Protein AF-A0A970GUX1-F1 (afdb_monomer)

Secondary structure (DSSP, 8-state):
------TTHHHHHHHHHHHHTTS-PPPP----PPPP-------PPP-----PPPPPPPPPPPPHHHHHHHHHHHHHHHHHHHHHHHHHHHHHHHHHHHHHHHHHHHHHTT-HHHHHHHHHHHHT-TTS-HHHHHHHHHHHHHHHT---TTHHHHHT--HHHHHHHHHHHHHHHHHTS--HHHHHHHHHHHHTTS------EEEE-B-SS---SHHHHHHHGGGS--EE--EE--S-SHHHHH-TTT---SS----TT----S--EEEEEEE-SSEEEEEEEEE-TTHHHHHTTSS---EEEEEEESSTT---EEEEEETTEEEEEEESS--BTTB----TT-TTTTEEEEEEE-SSEEEEEEEEESGGGGGGPPPTT-EEEEEEEEEETTEEEESS--SSTT-GGG-EEEEE---HHHHHHHHHHHHHHHHHHHHTS--STTSS--TTHHHH-TTTS-HHHIIIIIHHHHHHHHHHHTT--TT--HHHHHHIIIIIHHHHHTHHHHHHHHHHHHHHHHHHHHT-

Mean predicted aligned error: 13.77 Å

pLDDT: mean 82.11, std 20.16, range [23.56, 98.44]

Solvent-accessible surface area (backbone atoms only — not comparable to full-atom values): 29888 Å² total; per-residue (Å²): 136,87,87,80,82,70,81,67,63,54,57,58,51,48,55,54,52,66,65,61,74,78,77,71,84,89,80,87,82,85,91,82,85,86,86,88,82,85,89,81,84,91,80,87,86,82,86,88,78,96,72,83,86,72,80,82,74,80,79,76,83,76,50,73,68,54,51,52,55,49,52,52,51,51,54,52,52,52,52,51,50,55,52,49,53,51,51,50,54,51,52,55,52,49,53,52,52,50,57,53,49,51,32,51,51,32,32,44,74,67,40,23,66,62,16,14,55,51,17,48,55,53,33,67,38,83,90,48,56,71,62,57,20,49,38,23,46,47,48,17,22,60,47,64,73,44,80,64,78,63,55,64,77,73,61,73,62,56,74,71,49,49,36,51,37,34,48,48,51,17,46,42,23,51,76,46,53,70,34,56,70,60,14,53,54,26,47,58,58,34,56,70,69,54,74,87,65,76,79,37,66,45,66,33,53,76,37,93,66,73,62,89,44,69,74,53,38,63,75,50,46,90,78,48,69,81,46,50,26,72,35,68,47,70,35,79,63,71,57,61,81,63,40,85,90,67,51,88,68,85,53,77,60,65,46,91,82,50,68,90,66,90,59,47,42,30,42,37,45,33,28,37,75,56,28,42,38,40,39,40,38,32,59,29,80,55,24,56,40,26,73,73,64,80,37,88,58,62,15,37,45,33,39,44,20,76,21,84,96,45,71,36,36,39,34,36,30,41,81,90,29,77,73,46,79,47,64,75,60,71,71,52,94,89,40,52,67,78,35,71,93,38,49,85,43,25,19,35,72,48,66,50,72,48,66,51,24,34,37,42,38,40,39,40,22,44,61,52,38,64,96,50,66,67,45,58,81,31,52,26,32,32,33,40,34,38,29,28,48,68,39,50,16,10,43,21,48,32,63,39,86,93,40,73,93,33,40,13,32,41,34,30,68,47,48,73,67,59,49,50,52,34,50,44,53,47,45,54,56,51,49,54,52,56,69,64,51,69,87,59,91,90,55,90,90,30,92,67,56,49,25,55,32,85,88,85,36,41,43,66,57,25,63,72,53,45,50,59,49,51,55,54,54,50,57,52,55,73,64,69,54,98,81,56,50,71,68,55,44,51,48,44,55,70,68,42,44,60,48,66,78,30,40,69,62,52,51,53,49,51,51,52,48,53,53,50,52,47,31,69,74,66,77,98

Nearest PDB structures (foldseek):
  7nwo-assembly1_AAA  TM=6.317E-01  e=3.544E-07  Caldicellulosiruptor acetigenus I77R1B
  7nwq-assembly1_AAA  TM=5.910E-01  e=3.196E-07  Caldicellulosiruptor acetigenus I77R1B
  2ivf-assembly1_C  TM=5.708E-01  e=1.540E-05  Aromatoleum aromaticum EbN1

Sequence (524 aa):
MKKSYPTYSLLLAAVLAAVTLRAAPPAATEAAAAPKAAAAPKAEVVPEAETAPKPAAEPKPMTEAQKRAEARRRAEQERLRLAAERRKAQAESRERDIQFIQVIALGGVGRKADAARLAAEYAANEKLEPVDQTRFKFYEAILSGKPTDGILPAAGLARKEEASVIRSAARQCLSVWNMTELAEKYAAEHARYYAGKPERRIEVPYFDKPVDNITAWRAVYPQLDRQYCDIRYKGSMDFLETDVATGDRGNVQIDKDARVVSNRLEVTTLCDIHGVHVFLRAENRNARAVRHGFARGISTEIYFAPGENQPYTCFGSSRSGITFIFPTTYNNKNAQRLDKNRPATSFRSEVEFTDDDYVLHLFFGWDPFYNKLPVNGTDWRFECIAWTPYGGFSWGGSQGIHSASAWGNLHFTLTPRQLSEIRKEIIFRTYRGYKNVPRDPGVSENLFQCWRDPEIGDPAFHAACLEPLEKELDAYAALVKFDMDEATVARVYSEALPRWKGLAHEVDALRRQYLTERISATGQ

Radius of gyration: 34.32 Å; Cα contacts (8 Å, |Δi|>4): 713; chains: 1; bounding box: 78×95×98 Å

Foldseek 3Di:
DDDDDDPPPVLVVVLVVVVPPPPDDDDDDDDDDDDDDDDDDDDDDDDDDDDDDDPDDDDDDDDPVRVVVVVVVVVVVVVVVVVVVVVVVVVVVVVLVVLVSVLLQCLLVVVLVVSLVSLCVQLPDPVDDLLSSLLSVLSNCVSVVHDNPPSVVVSPDDLVSSLVSLQVSLCSCVPRNVNPVSNVVSVVVSVVSDDPAPQQEAEAAEDADDQQDPVSCVVCVVVWDKFWLAFAAQADPVVCCVVPPCHNPVLADAAPPDDDDPFTWIWTWYAYLWFIKIKTKTFDLCLVCCLVVVDADKKKWKWWALAPPGWIWIFTAGQVATPDIHTPDDDDLQFDGADCVCPRAAWDWDWDTDNGMIMIMITGTCQRVLVRDDEQFGWIWIKMWIRDNNGTGIRQNDNYDPPRVSTHTHGYGDDLVRVLSSLLVSLVVLLVVLVPQDPDPVDPDGPQVLQCDPPRHPVVLSVVPVVVVVVVLVVLSVLNDPPHDSVNSVCCSVPRRSCSVNVNVVSVVSVVVVVVVVCVVVVD

Structure (mmCIF, N/CA/C/O backbone):
data_AF-A0A970GUX1-F1
#
_entry.id   AF-A0A970GUX1-F1
#
loop_
_atom_site.group_PDB
_atom_site.id
_atom_site.type_symbol
_atom_site.label_atom_id
_atom_site.label_alt_id
_atom_site.label_comp_id
_atom_site.label_asym_id
_atom_site.label_entity_id
_atom_site.label_seq_id
_atom_site.pdbx_PDB_ins_code
_atom_site.Cartn_x
_atom_site.Cartn_y
_atom_site.Cartn_z
_atom_site.occupancy
_atom_site.B_iso_or_equiv
_atom_site.auth_seq_id
_atom_site.auth_comp_id
_atom_site.auth_asym_id
_atom_site.auth_atom_id
_atom_site.pdbx_PDB_model_num
ATOM 1 N N . MET A 1 1 ? -28.860 23.372 7.687 1.00 26.22 1 MET A N 1
ATOM 2 C CA . MET A 1 1 ? -27.682 24.270 7.647 1.00 26.22 1 MET A CA 1
ATOM 3 C C . MET A 1 1 ? -26.462 23.483 8.102 1.00 26.22 1 MET A C 1
ATOM 5 O O . MET A 1 1 ? -26.405 23.082 9.257 1.00 26.22 1 MET A O 1
ATOM 9 N N . LYS A 1 2 ? -25.557 23.167 7.168 1.00 23.94 2 LYS A N 1
ATOM 10 C CA . LYS A 1 2 ? -24.359 22.344 7.394 1.00 23.94 2 LYS A CA 1
ATOM 11 C C . LYS A 1 2 ? -23.281 23.192 8.085 1.00 23.94 2 LYS A C 1
ATOM 13 O O . LYS A 1 2 ? -22.955 24.267 7.591 1.00 23.94 2 LYS A O 1
ATOM 18 N N . LYS A 1 3 ? -22.747 22.734 9.222 1.00 25.45 3 LYS A N 1
ATOM 19 C CA . LYS A 1 3 ? -21.566 23.338 9.859 1.00 25.45 3 LYS A CA 1
ATOM 20 C C . LYS A 1 3 ? -20.317 22.797 9.164 1.00 25.45 3 LYS A C 1
ATOM 22 O O . LYS A 1 3 ? -19.986 21.630 9.323 1.00 25.45 3 LYS A O 1
ATOM 27 N N . SER A 1 4 ? -19.669 23.649 8.377 1.00 23.56 4 SER A N 1
ATOM 28 C CA . SER A 1 4 ? -18.319 23.433 7.855 1.00 23.56 4 SER A CA 1
ATOM 29 C C . SER A 1 4 ? -17.314 23.871 8.923 1.00 23.56 4 SER A C 1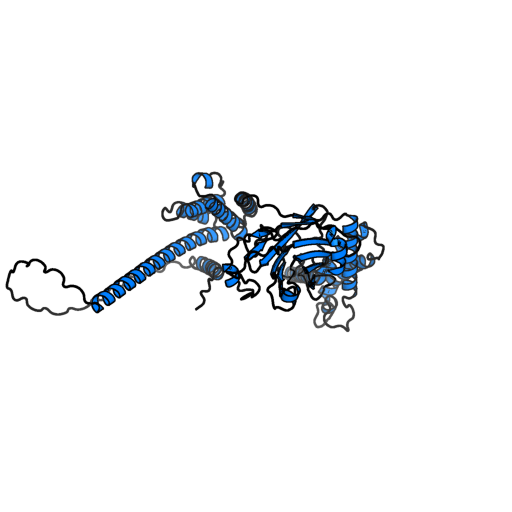
ATOM 31 O O . SER A 1 4 ? -17.429 24.981 9.444 1.00 23.56 4 SER A O 1
ATOM 33 N N . TYR A 1 5 ? -16.365 23.006 9.281 1.00 24.58 5 TYR A N 1
ATOM 34 C CA . TYR A 1 5 ? -15.222 23.353 10.128 1.00 24.58 5 TYR A CA 1
ATOM 35 C C . TYR A 1 5 ? -14.016 23.661 9.224 1.00 24.58 5 TYR A C 1
ATOM 37 O O . TYR A 1 5 ? -13.542 22.752 8.543 1.00 24.58 5 TYR A O 1
ATOM 45 N N . PRO A 1 6 ? -13.487 24.900 9.200 1.00 30.86 6 PRO A N 1
ATOM 46 C CA . PRO A 1 6 ? -12.319 25.242 8.398 1.00 30.86 6 PRO A CA 1
ATOM 47 C C . PRO A 1 6 ? -11.053 25.148 9.259 1.00 30.86 6 PRO A C 1
ATOM 49 O O . PRO A 1 6 ? -10.608 26.141 9.827 1.00 30.86 6 PRO A O 1
ATOM 52 N N . THR A 1 7 ? -10.447 23.968 9.387 1.00 41.06 7 THR A N 1
ATOM 53 C CA . THR A 1 7 ? -9.205 23.810 10.176 1.00 41.06 7 THR A CA 1
ATOM 54 C C . THR A 1 7 ? -7.923 24.138 9.405 1.00 41.06 7 THR A C 1
ATOM 56 O O . THR A 1 7 ? -6.889 24.328 10.034 1.00 41.06 7 THR A O 1
ATOM 59 N N . TYR A 1 8 ? -7.967 24.298 8.077 1.00 37.66 8 TYR A N 1
ATOM 60 C CA . TYR A 1 8 ? -6.770 24.613 7.276 1.00 37.66 8 TYR A CA 1
ATOM 61 C C . TYR A 1 8 ? -6.664 26.081 6.827 1.00 37.66 8 TYR A C 1
ATOM 63 O O . TYR A 1 8 ? -5.561 26.618 6.759 1.00 37.66 8 TYR A O 1
ATOM 71 N N . SER A 1 9 ? -7.780 26.783 6.601 1.00 39.12 9 SER A N 1
ATOM 72 C CA . SER A 1 9 ? -7.747 28.182 6.133 1.00 39.12 9 SER A CA 1
ATOM 73 C C . SER A 1 9 ? -7.400 29.197 7.233 1.00 39.12 9 SER A C 1
ATOM 75 O O . SER A 1 9 ? -6.848 30.253 6.935 1.00 39.12 9 SER A O 1
ATOM 77 N N . LEU A 1 10 ? -7.671 28.880 8.506 1.00 39.53 10 LEU A N 1
ATOM 78 C CA . LEU A 1 10 ? -7.368 29.765 9.642 1.00 39.53 10 LEU A CA 1
ATOM 79 C C . LEU A 1 10 ? -5.867 29.837 9.964 1.00 39.53 10 LEU A C 1
ATOM 81 O O . LEU A 1 10 ? -5.391 30.893 10.365 1.00 39.53 10 LEU A O 1
ATOM 85 N N . LEU A 1 11 ? -5.114 28.754 9.740 1.00 41.56 11 LEU A N 1
ATOM 86 C CA . LEU A 1 11 ? -3.661 28.719 9.948 1.00 41.56 11 LEU A CA 1
ATOM 87 C C . LEU A 1 11 ? -2.922 29.586 8.920 1.00 41.56 11 LEU A C 1
ATOM 89 O O . LEU A 1 11 ? -2.048 30.360 9.296 1.00 41.56 11 LEU A O 1
ATOM 93 N N . LEU A 1 12 ? -3.327 29.535 7.647 1.00 40.16 12 LEU A N 1
ATOM 94 C CA . LEU A 1 12 ? -2.735 30.371 6.599 1.00 40.16 12 LEU A CA 1
ATOM 95 C C . LEU A 1 12 ? -3.086 31.860 6.789 1.00 40.16 12 LEU A C 1
ATOM 97 O O . LEU A 1 12 ? -2.224 32.725 6.650 1.00 40.16 12 LEU A O 1
ATOM 101 N N . ALA A 1 13 ? -4.329 32.160 7.186 1.00 40.22 13 ALA A N 1
ATOM 102 C CA . ALA A 1 13 ? -4.768 33.526 7.479 1.00 40.22 13 ALA A CA 1
ATOM 103 C C . ALA A 1 13 ? -4.088 34.118 8.730 1.00 40.22 13 ALA A C 1
ATOM 105 O O . ALA A 1 13 ? -3.754 35.302 8.747 1.00 40.22 13 ALA A O 1
ATOM 106 N N . ALA A 1 14 ? -3.833 33.304 9.761 1.00 45.78 14 ALA A N 1
ATOM 107 C CA . ALA A 1 14 ? -3.130 33.735 10.970 1.00 45.78 14 ALA A CA 1
ATOM 108 C C . ALA A 1 14 ? -1.636 34.006 10.719 1.00 45.78 14 ALA A C 1
ATOM 110 O O . ALA A 1 14 ? -1.094 34.967 11.267 1.00 45.78 14 ALA A O 1
ATOM 111 N N . VAL A 1 15 ? -0.985 33.215 9.855 1.00 47.06 15 VAL A N 1
ATOM 112 C CA . VAL A 1 15 ? 0.407 33.453 9.431 1.00 47.06 15 VAL A CA 1
ATOM 113 C C . VAL A 1 15 ? 0.527 34.781 8.675 1.00 47.06 15 VAL A C 1
ATOM 115 O O . VAL A 1 15 ? 1.436 35.556 8.956 1.00 47.06 15 VAL A O 1
ATOM 118 N N . LEU A 1 16 ? -0.428 35.104 7.796 1.00 41.38 16 LEU A N 1
ATOM 119 C CA . LEU A 1 16 ? -0.474 36.397 7.098 1.00 41.38 16 LEU A CA 1
ATOM 120 C C . LEU A 1 16 ? -0.736 37.581 8.046 1.00 41.38 16 LEU A C 1
ATOM 122 O O . LEU A 1 16 ? -0.053 38.600 7.948 1.00 41.38 16 LEU A O 1
ATOM 126 N N . ALA A 1 17 ? -1.654 37.440 9.007 1.00 40.25 17 ALA A N 1
ATOM 127 C CA . ALA A 1 17 ? -1.971 38.507 9.962 1.00 40.25 17 ALA A CA 1
ATOM 128 C C . ALA A 1 17 ? -0.803 38.830 10.917 1.00 40.25 17 ALA A C 1
ATOM 130 O O . ALA A 1 17 ? -0.569 39.996 11.248 1.00 40.25 17 ALA A O 1
ATOM 131 N N . ALA A 1 18 ? -0.035 37.815 11.330 1.00 39.56 18 ALA A N 1
ATOM 132 C CA . ALA A 1 18 ? 1.130 37.990 12.199 1.00 39.56 18 ALA A CA 1
ATOM 133 C C . ALA A 1 18 ? 2.300 38.715 11.504 1.00 39.56 18 ALA A C 1
ATOM 135 O O . ALA A 1 18 ? 3.081 39.391 12.175 1.00 39.56 18 ALA A O 1
ATOM 136 N N . VAL A 1 19 ? 2.407 38.613 10.174 1.00 44.03 19 VAL A N 1
ATOM 137 C CA . VAL A 1 19 ? 3.437 39.303 9.378 1.00 44.03 19 VAL A CA 1
ATOM 138 C C . VAL A 1 19 ? 3.099 40.789 9.185 1.00 44.03 19 VAL A C 1
ATOM 140 O O . VAL A 1 19 ? 4.000 41.625 9.193 1.00 44.03 19 VAL A O 1
ATOM 143 N N . THR A 1 20 ? 1.817 41.158 9.097 1.00 40.31 20 THR A N 1
ATOM 144 C CA . THR A 1 20 ? 1.398 42.551 8.841 1.00 40.31 20 THR A CA 1
ATOM 145 C C . THR A 1 20 ? 1.379 43.461 10.077 1.00 40.31 20 THR A C 1
ATOM 147 O O . THR A 1 20 ? 1.535 44.672 9.948 1.00 40.31 20 THR A O 1
ATOM 150 N N . LEU A 1 21 ? 1.231 42.914 11.288 1.00 37.81 21 LEU A N 1
ATOM 151 C CA . LEU A 1 21 ? 1.013 43.703 12.516 1.00 37.81 21 LEU A CA 1
ATOM 152 C C . LEU A 1 21 ? 2.280 44.315 13.147 1.00 37.81 21 LEU A C 1
ATOM 154 O O . LEU A 1 21 ? 2.183 44.973 14.179 1.00 37.81 21 LEU A O 1
ATOM 158 N N . ARG A 1 22 ? 3.465 44.142 12.542 1.00 39.28 22 ARG A N 1
ATOM 159 C CA . ARG A 1 22 ? 4.734 44.695 13.065 1.00 39.28 22 ARG A CA 1
ATOM 160 C C . ARG A 1 22 ? 5.339 45.831 12.230 1.00 39.28 22 ARG A C 1
ATOM 162 O O . ARG A 1 22 ? 6.417 46.300 12.575 1.00 39.28 22 ARG A O 1
ATOM 169 N N . ALA A 1 23 ? 4.664 46.275 11.165 1.00 34.34 23 ALA A N 1
ATOM 170 C CA . ALA A 1 23 ? 5.209 47.245 10.207 1.00 34.34 23 ALA A CA 1
ATOM 171 C C . ALA A 1 23 ? 4.679 48.691 10.342 1.00 34.34 23 ALA A C 1
ATOM 173 O O . ALA A 1 23 ? 5.064 49.536 9.540 1.00 34.34 23 ALA A O 1
ATOM 174 N N . ALA A 1 24 ? 3.835 49.013 11.330 1.00 31.62 24 ALA A N 1
ATOM 175 C CA . ALA A 1 24 ? 3.309 50.372 11.504 1.00 31.62 24 ALA A CA 1
ATOM 176 C C . ALA A 1 24 ? 3.757 51.000 12.843 1.00 31.62 24 ALA A C 1
ATOM 178 O O . ALA A 1 24 ? 3.511 50.400 13.893 1.00 31.62 24 ALA A O 1
ATOM 179 N N . PRO A 1 25 ? 4.396 52.188 12.843 1.00 29.47 25 PRO A N 1
ATOM 180 C CA . PRO A 1 25 ? 4.657 52.947 14.065 1.00 29.47 25 PRO A CA 1
ATOM 181 C C . PRO A 1 25 ? 3.364 53.599 14.601 1.00 29.47 25 PRO A C 1
ATOM 183 O O . PRO A 1 25 ? 2.442 53.861 13.824 1.00 29.47 25 PRO A O 1
ATOM 186 N N . PRO A 1 26 ? 3.264 53.869 15.917 1.00 32.12 26 PRO A N 1
ATOM 187 C CA . PRO A 1 26 ? 2.035 54.374 16.520 1.00 32.12 26 PRO A CA 1
ATOM 188 C C . PRO A 1 26 ? 1.828 55.859 16.198 1.00 32.12 26 PRO A C 1
ATOM 190 O O . PRO A 1 26 ? 2.683 56.693 16.493 1.00 32.12 26 PRO A O 1
ATOM 193 N N . ALA A 1 27 ? 0.669 56.192 15.629 1.00 29.67 27 ALA A N 1
ATOM 194 C CA . ALA A 1 27 ? 0.184 57.564 15.534 1.00 29.67 27 ALA A CA 1
ATOM 195 C C . ALA A 1 27 ? -0.625 57.922 16.792 1.00 29.67 27 ALA A C 1
ATOM 197 O O . ALA A 1 27 ? -1.486 57.159 17.231 1.00 29.67 27 ALA A O 1
ATOM 198 N N . ALA A 1 28 ? -0.328 59.087 17.365 1.00 32.75 28 ALA A N 1
ATOM 199 C CA . ALA A 1 28 ? -1.079 59.714 18.446 1.00 32.75 28 ALA A CA 1
ATOM 200 C C . ALA A 1 28 ? -2.382 60.345 17.926 1.00 32.75 28 ALA A C 1
ATOM 202 O O . ALA A 1 28 ? -2.390 60.868 16.814 1.00 32.75 28 ALA A O 1
ATOM 203 N N . THR A 1 29 ? -3.455 60.320 18.726 1.00 29.34 29 THR A N 1
ATOM 204 C CA . THR A 1 29 ? -4.580 61.296 18.767 1.00 29.34 29 THR A CA 1
ATOM 205 C C . THR A 1 29 ? -5.576 60.829 19.842 1.00 29.34 29 THR A C 1
ATOM 207 O O . THR A 1 29 ? -5.993 59.677 19.858 1.00 29.34 29 THR A O 1
ATOM 210 N N . GLU A 1 30 ? -5.663 61.550 20.959 1.00 27.09 30 GLU A N 1
ATOM 211 C CA . GLU A 1 30 ? -6.641 62.608 21.285 1.00 27.09 30 GLU A CA 1
ATOM 212 C C . GLU A 1 30 ? -8.029 62.098 21.710 1.00 27.09 30 GLU A C 1
ATOM 214 O O . GLU A 1 30 ? -8.752 61.427 20.981 1.00 27.09 30 GLU A O 1
ATOM 219 N N . ALA A 1 31 ? -8.375 62.450 22.950 1.00 31.45 31 ALA A N 1
ATOM 220 C CA . ALA A 1 31 ? -9.639 62.177 23.606 1.00 31.45 31 ALA A CA 1
ATOM 221 C C . ALA A 1 31 ? -10.729 63.149 23.129 1.00 31.45 31 ALA A C 1
ATOM 223 O O . ALA A 1 31 ? -10.499 64.356 23.068 1.00 31.45 31 ALA A O 1
ATOM 224 N N . ALA A 1 32 ? -11.941 62.642 22.890 1.00 29.44 32 ALA A N 1
ATOM 225 C CA . ALA A 1 32 ? -13.128 63.466 22.677 1.00 29.44 32 ALA A CA 1
ATOM 226 C C . ALA A 1 32 ? -14.341 62.921 23.448 1.00 29.44 32 ALA A C 1
ATOM 228 O O . ALA A 1 32 ? -14.546 61.717 23.585 1.00 29.44 32 ALA A O 1
ATOM 229 N N . ALA A 1 33 ? -15.092 63.877 23.987 1.00 29.11 33 ALA A N 1
ATOM 230 C CA . ALA A 1 33 ? -16.068 63.803 25.064 1.00 29.11 33 ALA A CA 1
ATOM 231 C C . ALA A 1 33 ? -17.360 63.006 24.791 1.00 29.11 33 ALA A C 1
ATOM 233 O O . ALA A 1 33 ? -17.845 62.895 23.668 1.00 29.11 33 ALA A O 1
ATOM 234 N N . ALA A 1 34 ? -17.967 62.549 25.892 1.00 30.12 34 ALA A N 1
ATOM 235 C CA . ALA A 1 34 ? -19.311 61.984 25.967 1.00 30.12 34 ALA A CA 1
ATOM 236 C C . ALA A 1 34 ? -20.416 63.062 25.855 1.00 30.12 34 ALA A C 1
ATOM 238 O O . ALA A 1 34 ? -20.249 64.159 26.399 1.00 30.12 34 ALA A O 1
ATOM 239 N N . PRO A 1 35 ? -21.579 62.763 25.241 1.00 33.81 35 PRO A N 1
ATOM 240 C CA . PRO A 1 35 ? -22.718 63.673 25.228 1.00 33.81 35 PRO A CA 1
ATOM 241 C C . PRO A 1 35 ? -23.664 63.466 26.427 1.00 33.81 35 PRO A C 1
ATOM 243 O O . PRO A 1 35 ? -23.984 62.347 26.826 1.00 33.81 35 PRO A O 1
ATOM 246 N N . LYS A 1 36 ? -24.127 64.598 26.976 1.00 30.36 36 LYS A N 1
ATOM 247 C CA . LYS A 1 36 ? -25.167 64.747 28.009 1.00 30.36 36 LYS A CA 1
ATOM 248 C C . LYS A 1 36 ? -26.549 64.334 27.482 1.00 30.36 36 LYS A C 1
ATOM 250 O O . LYS A 1 36 ? -26.914 64.725 26.377 1.00 30.36 36 LYS A O 1
ATOM 255 N N . ALA A 1 37 ? -27.355 63.678 28.319 1.00 33.81 37 ALA A N 1
ATOM 256 C CA . ALA A 1 37 ? -28.799 63.522 28.122 1.00 33.81 37 ALA A CA 1
ATOM 257 C C . ALA A 1 37 ? -29.580 64.340 29.168 1.00 33.81 37 ALA A C 1
ATOM 259 O O . ALA A 1 37 ? -29.182 64.431 30.330 1.00 33.81 37 ALA A O 1
ATOM 260 N N . ALA A 1 38 ? -30.653 64.978 28.701 1.00 31.97 38 ALA A N 1
ATOM 261 C CA . ALA A 1 38 ? -31.449 65.996 29.377 1.00 31.97 38 ALA A CA 1
ATOM 262 C C . ALA A 1 38 ? -32.515 65.436 30.342 1.00 31.97 38 ALA A C 1
ATOM 264 O O . ALA A 1 38 ? -32.879 64.264 30.301 1.00 31.97 38 ALA A O 1
ATOM 265 N N . ALA A 1 39 ? -32.993 66.332 31.209 1.00 31.86 39 ALA A N 1
ATOM 266 C CA . ALA A 1 39 ? -33.873 66.111 32.352 1.00 31.86 39 ALA A CA 1
ATOM 267 C C . ALA A 1 39 ? -35.347 65.807 32.007 1.00 31.86 39 ALA A C 1
ATOM 269 O O . ALA A 1 39 ? -35.872 66.282 31.002 1.00 31.86 39 ALA A O 1
ATOM 270 N N . ALA A 1 40 ? -36.028 65.109 32.924 1.00 33.53 40 ALA A N 1
ATOM 271 C CA . ALA A 1 40 ? -37.487 64.980 33.009 1.00 33.53 40 ALA A CA 1
ATOM 272 C C . ALA A 1 40 ? -37.994 65.560 34.358 1.00 33.53 40 ALA A C 1
ATOM 274 O O . ALA A 1 40 ? -37.223 65.587 35.323 1.00 33.53 40 ALA A O 1
ATOM 275 N N . PRO A 1 41 ? -39.236 66.080 34.434 1.00 37.31 41 PRO A N 1
ATOM 276 C CA . PRO A 1 41 ? -39.643 67.056 35.448 1.00 37.31 41 PRO A CA 1
ATOM 277 C C . PRO A 1 41 ? -40.128 66.453 36.777 1.00 37.31 41 PRO A C 1
ATOM 279 O O . PRO A 1 41 ? -40.550 65.302 36.858 1.00 37.31 41 PRO A O 1
ATOM 282 N N . LYS A 1 42 ? -40.072 67.297 37.817 1.00 34.25 42 LYS A N 1
ATOM 283 C CA . LYS A 1 42 ? -40.532 67.060 39.193 1.00 34.25 42 LYS A CA 1
ATOM 284 C C . LYS A 1 42 ? -42.057 66.904 39.265 1.00 34.25 42 LYS A C 1
ATOM 286 O O . LYS A 1 42 ? -42.772 67.698 38.662 1.00 34.25 42 LYS A O 1
ATOM 291 N N . ALA A 1 43 ? -42.523 65.971 40.093 1.00 35.09 43 ALA A N 1
ATOM 292 C CA . ALA A 1 43 ? -43.882 65.937 40.627 1.00 35.09 43 ALA A CA 1
ATOM 293 C C . ALA A 1 43 ? -43.818 65.877 42.164 1.00 35.09 43 ALA A C 1
ATOM 295 O O . ALA A 1 43 ? -42.961 65.196 42.731 1.00 35.09 43 ALA A O 1
ATOM 296 N N . GLU A 1 44 ? -44.681 66.673 42.791 1.00 32.75 44 GLU A N 1
ATOM 297 C CA . GLU A 1 44 ? -44.815 66.935 44.225 1.00 32.75 44 GLU A CA 1
ATOM 298 C C . GLU A 1 44 ? -45.093 65.693 45.080 1.00 32.75 44 GLU A C 1
ATOM 300 O O . GLU A 1 44 ? -45.776 64.758 44.669 1.00 32.75 44 GLU A O 1
ATOM 305 N N . VAL A 1 45 ? -44.600 65.751 46.318 1.00 34.34 45 VAL A N 1
ATOM 306 C CA . VAL A 1 45 ? -44.912 64.830 47.413 1.00 34.34 45 VAL A CA 1
ATOM 307 C C . VAL A 1 45 ? -45.927 65.519 48.327 1.00 34.34 45 VAL A C 1
ATOM 309 O O . VAL A 1 45 ? -45.638 66.580 48.876 1.00 34.34 45 VAL A O 1
ATOM 312 N N . VAL A 1 46 ? -47.092 64.896 48.505 1.00 36.19 46 VAL A N 1
ATOM 313 C CA . VAL A 1 46 ? -48.064 65.179 49.577 1.00 36.19 46 VAL A CA 1
ATOM 314 C C . VAL A 1 46 ? -47.870 64.105 50.667 1.00 36.19 46 VAL A C 1
ATOM 316 O O . VAL A 1 46 ? -47.637 62.951 50.297 1.00 36.19 46 VAL A O 1
ATOM 319 N N . PRO A 1 47 ? -47.893 64.429 51.977 1.00 47.88 47 PRO A N 1
ATOM 320 C CA . PRO A 1 47 ? -47.567 63.477 53.043 1.00 47.88 47 PRO A CA 1
ATOM 321 C C . PRO A 1 47 ? -48.805 62.747 53.605 1.00 47.88 47 PRO A C 1
ATOM 323 O O . PRO A 1 47 ? -49.927 63.086 53.250 1.00 47.88 47 PRO A O 1
ATOM 326 N N . GLU A 1 48 ? -48.540 61.817 54.540 1.00 33.50 48 GLU A N 1
ATOM 327 C CA . GLU A 1 48 ? -49.439 60.945 55.340 1.00 33.50 48 GLU A CA 1
ATOM 328 C C . GLU A 1 48 ? -49.632 59.519 54.780 1.00 33.50 48 GLU A C 1
ATOM 330 O O . GLU A 1 48 ? -49.854 59.328 53.594 1.00 33.50 48 GLU A O 1
ATOM 335 N N . ALA A 1 49 ? -49.561 58.427 55.547 1.00 32.84 49 ALA A N 1
ATOM 336 C CA . ALA A 1 49 ? -49.336 58.200 56.974 1.00 32.84 49 ALA A CA 1
ATOM 337 C C . ALA A 1 49 ? -48.787 56.769 57.180 1.00 32.84 49 ALA A C 1
ATOM 339 O O . ALA A 1 49 ? -48.953 55.891 56.331 1.00 32.84 49 ALA A O 1
ATOM 340 N N . GLU A 1 50 ? -48.148 56.540 58.329 1.00 46.00 50 GLU A N 1
ATOM 341 C CA . GLU A 1 50 ? -47.748 55.225 58.837 1.00 46.00 50 GLU A CA 1
ATOM 342 C C . GLU A 1 50 ? -48.930 54.246 58.908 1.00 46.00 50 GLU A C 1
ATOM 344 O O . GLU A 1 50 ? -49.897 54.461 59.638 1.00 46.00 50 GLU A O 1
ATOM 349 N N . THR A 1 51 ? -48.793 53.097 58.246 1.00 38.56 51 THR A N 1
ATOM 350 C CA . THR A 1 51 ? -49.514 51.876 58.623 1.00 38.56 51 THR A CA 1
ATOM 351 C C . THR A 1 51 ? -48.548 50.697 58.608 1.00 38.56 51 THR A C 1
ATOM 353 O O . THR A 1 51 ? -47.939 50.396 57.582 1.00 38.56 51 THR A O 1
ATOM 356 N N . ALA A 1 52 ? -48.408 50.046 59.763 1.00 44.50 52 ALA A N 1
ATOM 357 C CA . ALA A 1 52 ? -47.594 48.854 59.976 1.00 44.50 52 ALA A CA 1
ATOM 358 C C . ALA A 1 52 ? -47.944 47.714 58.988 1.00 44.50 52 ALA A C 1
ATOM 360 O O . ALA A 1 52 ? -49.117 47.549 58.632 1.00 44.50 52 ALA A O 1
ATOM 361 N N . PRO A 1 53 ? -46.967 46.888 58.557 1.00 46.53 53 PRO A N 1
ATOM 362 C CA . PRO A 1 53 ? -47.225 45.807 57.615 1.00 46.53 53 PRO A CA 1
ATOM 363 C C . PRO A 1 53 ? -48.073 44.707 58.270 1.00 46.53 53 PRO A C 1
ATOM 365 O O . PRO A 1 53 ? -47.675 44.079 59.250 1.00 46.53 53 PRO A O 1
ATOM 368 N N . LYS A 1 54 ? -49.258 44.463 57.698 1.00 47.59 54 LYS A N 1
ATOM 369 C CA . LYS A 1 54 ? -50.095 43.289 57.990 1.00 47.59 54 LYS A CA 1
ATOM 370 C C . LYS A 1 54 ? -49.331 41.994 57.654 1.00 47.59 54 LYS A C 1
ATOM 372 O O . LYS A 1 54 ? -48.564 41.991 56.689 1.00 47.59 54 LYS A O 1
ATOM 377 N N . PRO A 1 55 ? -49.575 40.881 58.374 1.00 47.00 55 PRO A N 1
ATOM 378 C CA . PRO A 1 55 ? -48.953 39.602 58.057 1.00 47.00 55 PRO A CA 1
ATOM 379 C C . PRO A 1 55 ? -49.346 39.178 56.639 1.00 47.00 55 PRO A C 1
ATOM 381 O O . PRO A 1 55 ? -50.513 39.290 56.254 1.00 47.00 55 PRO A O 1
ATOM 384 N N . ALA A 1 56 ? -48.361 38.732 55.856 1.00 48.38 56 ALA A N 1
ATOM 385 C CA . ALA A 1 56 ? -48.565 38.283 54.486 1.00 48.38 56 ALA A CA 1
ATOM 386 C C . ALA A 1 56 ? -49.631 37.178 54.450 1.00 48.38 56 ALA A C 1
ATOM 388 O O . ALA A 1 56 ? -49.477 36.132 55.077 1.00 48.38 56 ALA A O 1
ATOM 389 N N . ALA A 1 57 ? -50.724 37.432 53.727 1.00 53.44 57 ALA A N 1
ATOM 390 C CA . ALA A 1 57 ? -51.747 36.433 53.461 1.00 53.44 57 ALA A CA 1
ATOM 391 C C . ALA A 1 57 ? -51.135 35.262 52.677 1.00 53.44 57 ALA A C 1
ATOM 393 O O . ALA A 1 57 ? -50.361 35.479 51.741 1.00 53.44 57 ALA A O 1
ATOM 394 N N . GLU A 1 58 ? -51.497 34.034 53.054 1.00 54.47 58 GLU A N 1
ATOM 395 C CA . GLU A 1 58 ? -51.060 32.819 52.367 1.00 54.47 58 GLU A CA 1
ATOM 396 C C . GLU A 1 58 ? -51.341 32.910 50.853 1.00 54.47 58 GLU A C 1
ATOM 398 O O . GLU A 1 58 ? -52.422 33.358 50.442 1.00 54.47 58 GLU A O 1
ATOM 403 N N . PRO A 1 59 ? -50.380 32.520 49.995 1.00 57.06 59 PRO A N 1
ATOM 404 C CA . PRO A 1 59 ? -50.526 32.666 48.556 1.00 57.06 59 PRO A CA 1
ATOM 405 C C . PRO A 1 59 ? -51.690 31.806 48.051 1.00 57.06 59 PRO A C 1
ATOM 407 O O . PRO A 1 59 ? -51.707 30.587 48.224 1.00 57.06 59 PRO A O 1
ATOM 410 N N . LYS A 1 60 ? -52.665 32.446 47.390 1.00 63.81 60 LYS A N 1
ATOM 411 C CA . LYS A 1 60 ? -53.789 31.755 46.740 1.00 63.81 60 LYS A CA 1
ATOM 412 C C . LYS A 1 60 ? -53.263 30.682 45.769 1.00 63.81 60 LYS A C 1
ATOM 414 O O . LYS A 1 60 ? -52.323 30.964 45.020 1.00 63.81 60 LYS A O 1
ATOM 419 N N . PRO A 1 61 ? -53.872 29.482 45.724 1.00 64.88 61 PRO A N 1
ATOM 420 C CA . PRO A 1 61 ? -53.411 28.403 44.859 1.00 64.88 61 PRO A CA 1
ATOM 421 C C . PRO A 1 61 ? -53.466 28.820 43.385 1.00 64.88 61 PRO A C 1
ATOM 423 O O . PRO A 1 61 ? -54.482 29.313 42.895 1.00 64.88 61 PRO A O 1
ATOM 426 N N . MET A 1 62 ? -52.353 28.623 42.675 1.00 72.88 62 MET A N 1
ATOM 427 C CA . MET A 1 62 ? -52.231 28.989 41.263 1.00 72.88 62 MET A CA 1
ATOM 428 C C . MET A 1 62 ? -53.211 28.207 40.387 1.00 72.88 62 MET A C 1
ATOM 430 O O . MET A 1 62 ? -53.323 26.981 40.490 1.00 72.88 62 MET A O 1
ATOM 434 N N . THR A 1 63 ? -53.844 28.912 39.453 1.00 82.62 63 THR A N 1
ATOM 435 C CA . THR A 1 63 ? -54.660 28.306 38.393 1.00 82.62 63 THR A CA 1
ATOM 436 C C . THR A 1 63 ? -53.801 27.463 37.437 1.00 82.62 63 THR A C 1
ATOM 438 O O . THR A 1 63 ? -52.604 27.707 37.269 1.00 82.62 63 THR A O 1
ATOM 441 N N . GLU A 1 64 ? -54.407 26.482 36.762 1.00 75.94 64 GLU A N 1
ATOM 442 C CA . GLU A 1 64 ? -53.767 25.645 35.722 1.00 75.94 64 GLU A CA 1
ATOM 443 C C . GLU A 1 64 ? -53.008 26.477 34.668 1.00 75.94 64 GLU A C 1
ATOM 445 O O . GLU A 1 64 ? -51.873 26.160 34.305 1.00 75.94 64 GLU A O 1
ATOM 450 N N . ALA A 1 65 ? -53.601 27.587 34.217 1.00 78.44 65 ALA A N 1
ATOM 451 C CA . ALA A 1 65 ? -52.989 28.490 33.245 1.00 78.44 65 ALA A CA 1
ATOM 452 C C . ALA A 1 65 ? -51.737 29.187 33.806 1.00 78.44 65 ALA A C 1
ATOM 454 O O . ALA A 1 65 ? -50.720 29.291 33.116 1.00 78.44 65 ALA A O 1
ATOM 455 N N . GLN A 1 66 ? -51.777 29.607 35.075 1.00 82.19 66 GLN A N 1
ATOM 456 C CA . GLN A 1 66 ? -50.628 30.205 35.753 1.00 82.19 66 GLN A CA 1
ATOM 457 C C . GLN A 1 66 ? -49.501 29.179 35.954 1.00 82.19 66 GLN A C 1
ATOM 459 O O . GLN A 1 66 ? -48.343 29.511 35.701 1.00 82.19 66 GLN A O 1
ATOM 464 N N . LYS A 1 67 ? -49.823 27.923 36.302 1.00 80.19 67 LYS A N 1
ATOM 465 C CA . LYS A 1 67 ? -48.833 26.833 36.420 1.00 80.19 67 LYS A CA 1
ATOM 466 C C . LYS A 1 67 ? -48.131 26.546 35.088 1.00 80.19 67 LYS A C 1
ATOM 468 O O . LYS A 1 67 ? -46.907 26.435 35.049 1.00 80.19 67 LYS A O 1
ATOM 473 N N . ARG A 1 68 ? -48.872 26.494 33.970 1.00 82.12 68 ARG A N 1
ATOM 474 C CA . ARG A 1 68 ? -48.283 26.310 32.624 1.00 82.12 68 ARG A CA 1
ATOM 475 C C . ARG A 1 68 ? -47.414 27.496 32.200 1.00 82.12 68 ARG A C 1
ATOM 477 O O . ARG A 1 68 ? -46.358 27.293 31.601 1.00 82.12 68 ARG A O 1
ATOM 484 N N . ALA A 1 69 ? -47.832 28.724 32.508 1.00 83.75 69 ALA A N 1
ATOM 485 C CA . ALA A 1 69 ? -47.054 29.926 32.210 1.00 83.75 69 ALA A CA 1
ATOM 486 C C . ALA A 1 69 ? -45.755 30.003 33.032 1.00 83.75 69 ALA A C 1
ATOM 488 O O . ALA A 1 69 ? -44.733 30.463 32.522 1.00 83.75 69 ALA A O 1
ATOM 489 N N . GLU A 1 70 ? -45.774 29.542 34.283 1.00 85.38 70 GLU A N 1
ATOM 490 C CA . GLU A 1 70 ? -44.575 29.457 35.119 1.00 85.38 70 GLU A CA 1
ATOM 491 C C . GLU A 1 70 ? -43.635 28.333 34.659 1.00 85.38 70 GLU A C 1
ATOM 493 O O . GLU A 1 70 ? -42.435 28.564 34.526 1.00 85.38 70 GLU A O 1
ATOM 498 N N . ALA A 1 71 ? -44.165 27.156 34.308 1.00 83.56 71 ALA A N 1
ATOM 499 C CA . ALA A 1 71 ? -43.371 26.056 33.756 1.00 83.56 71 ALA A CA 1
ATOM 500 C C . ALA A 1 71 ? -42.654 26.452 32.451 1.00 83.56 71 ALA A C 1
ATOM 502 O O . ALA A 1 71 ? -41.472 26.156 32.280 1.00 83.56 71 ALA A O 1
ATOM 503 N N . ARG A 1 72 ? -43.332 27.190 31.558 1.00 85.69 72 ARG A N 1
ATOM 504 C CA . ARG A 1 72 ? -42.713 27.748 30.341 1.00 85.69 72 ARG A CA 1
ATOM 505 C C . ARG A 1 72 ? -41.605 28.751 30.662 1.00 85.69 72 ARG A C 1
ATOM 507 O O . ARG A 1 72 ? -40.541 28.668 30.057 1.00 85.69 72 ARG A O 1
ATOM 514 N N . ARG A 1 73 ? -41.820 29.649 31.633 1.00 90.06 73 ARG A N 1
ATOM 515 C CA . ARG A 1 73 ? -40.791 30.605 32.083 1.00 90.06 73 ARG A CA 1
ATOM 516 C C . ARG A 1 73 ? -39.568 29.903 32.673 1.00 90.06 73 ARG A C 1
ATOM 518 O O . ARG A 1 73 ? -38.450 30.276 32.333 1.00 90.06 73 ARG A O 1
ATOM 525 N N . ARG A 1 74 ? -39.763 28.865 33.493 1.00 88.56 74 ARG A N 1
ATOM 526 C CA . ARG A 1 74 ? -38.661 28.059 34.048 1.00 88.56 74 ARG A CA 1
ATOM 527 C C . ARG A 1 74 ? -37.880 27.331 32.949 1.00 88.56 74 ARG A C 1
ATOM 529 O O . ARG A 1 74 ? -36.659 27.424 32.925 1.00 88.56 74 ARG A O 1
ATOM 536 N N . ALA A 1 75 ? -38.571 26.698 31.998 1.00 86.12 75 ALA A N 1
ATOM 537 C CA . ALA A 1 75 ? -37.930 26.027 30.864 1.00 86.12 75 ALA A CA 1
ATOM 538 C C . ALA A 1 75 ? -37.148 27.004 29.963 1.00 86.12 75 ALA A C 1
ATOM 540 O O . ALA A 1 75 ? -36.070 26.680 29.465 1.00 86.12 75 ALA A O 1
ATOM 541 N N . GLU A 1 76 ? -37.662 28.220 29.760 1.00 90.38 76 GLU A N 1
ATOM 542 C CA . GLU A 1 76 ? -36.966 29.259 29.000 1.00 90.38 76 GLU A CA 1
ATOM 543 C C . GLU A 1 76 ? -35.729 29.793 29.736 1.00 90.38 76 GLU A C 1
ATOM 545 O O . GLU A 1 76 ? -34.668 29.928 29.122 1.00 90.38 76 GLU A O 1
ATOM 550 N N . GLN A 1 77 ? -35.828 30.024 31.049 1.00 90.44 77 GLN A N 1
ATOM 551 C CA . GLN A 1 77 ? -34.688 30.406 31.889 1.00 90.44 77 GLN A CA 1
ATOM 552 C C . GLN A 1 77 ? -33.599 29.326 31.901 1.00 90.44 77 GLN A C 1
ATOM 554 O O . GLN A 1 77 ? -32.419 29.644 31.752 1.00 90.44 77 GLN A O 1
ATOM 559 N N . GLU A 1 78 ? -33.977 28.051 31.999 1.00 90.69 78 GLU A N 1
ATOM 560 C CA . GLU A 1 78 ? -33.041 26.926 31.931 1.00 90.69 78 GLU A CA 1
ATOM 561 C C . GLU A 1 78 ? -32.364 26.831 30.555 1.00 90.69 78 GLU A C 1
ATOM 563 O O . GLU A 1 78 ? -31.141 26.690 30.468 1.00 90.69 78 GLU A O 1
ATOM 568 N N . ARG A 1 79 ? -33.121 27.016 29.464 1.00 91.06 79 ARG A N 1
ATOM 569 C CA . ARG A 1 79 ? -32.566 27.062 28.101 1.00 91.06 79 ARG A CA 1
ATOM 570 C C . ARG A 1 79 ? -31.558 28.202 27.932 1.00 91.06 79 ARG A C 1
ATOM 572 O O . ARG A 1 79 ? -30.520 28.004 27.298 1.00 91.06 79 ARG A O 1
ATOM 579 N N . LEU A 1 80 ? -31.850 29.385 28.476 1.00 91.50 80 LEU A N 1
ATOM 580 C CA . LEU A 1 80 ? -30.939 30.534 28.444 1.00 91.50 80 LEU A CA 1
ATOM 581 C C . LEU A 1 80 ? -29.679 30.283 29.282 1.00 91.50 80 LEU A C 1
ATOM 583 O O . LEU A 1 80 ? -28.585 30.605 28.817 1.00 91.50 80 LEU A O 1
ATOM 587 N N . ARG A 1 81 ? -29.809 29.647 30.455 1.00 93.19 81 ARG A N 1
ATOM 588 C CA . ARG A 1 81 ? -28.666 29.252 31.293 1.00 93.19 81 ARG A CA 1
ATOM 589 C C . ARG A 1 81 ? -27.740 28.286 30.553 1.00 93.19 81 ARG A C 1
ATOM 591 O O . ARG A 1 81 ? -26.556 28.576 30.406 1.00 93.19 81 ARG A O 1
ATOM 598 N N . LEU A 1 82 ? -28.292 27.212 29.984 1.00 88.12 82 LEU A N 1
ATOM 599 C CA . LEU A 1 82 ? -27.533 26.234 29.193 1.00 88.12 82 LEU A CA 1
ATOM 600 C C . LEU A 1 82 ? -26.880 26.869 27.954 1.00 88.12 82 LEU A C 1
ATOM 602 O O . LEU A 1 82 ? -25.763 26.514 27.577 1.00 88.12 82 LEU A O 1
ATOM 606 N N . ALA A 1 83 ? -27.553 27.821 27.299 1.00 85.19 83 ALA A N 1
ATOM 607 C CA . ALA A 1 83 ? -26.978 28.549 26.169 1.00 85.19 83 ALA A CA 1
ATOM 608 C C . ALA A 1 83 ? -25.807 29.454 26.593 1.00 85.19 83 ALA A C 1
ATOM 610 O O . ALA A 1 83 ? -24.811 29.533 25.869 1.00 85.19 83 ALA A O 1
ATOM 611 N N . ALA A 1 84 ? -25.902 30.112 27.751 1.00 86.75 84 ALA A N 1
ATOM 612 C CA . ALA A 1 84 ? -24.825 30.927 28.310 1.00 86.75 84 ALA A CA 1
ATOM 613 C C . ALA A 1 84 ? -23.622 30.069 28.736 1.00 86.75 84 ALA A C 1
ATOM 615 O O . ALA A 1 84 ? -22.493 30.390 28.366 1.00 86.75 84 ALA A O 1
ATOM 616 N N . GLU A 1 85 ? -23.862 28.940 29.412 1.00 88.44 85 GLU A N 1
ATOM 617 C CA . GLU A 1 85 ? -22.831 27.952 29.768 1.00 88.44 85 GLU A CA 1
ATOM 618 C C . GLU A 1 85 ? -22.098 27.442 28.516 1.00 88.44 85 GLU A C 1
ATOM 620 O O . GLU A 1 85 ? -20.867 27.448 28.465 1.00 88.44 85 GLU A O 1
ATOM 625 N N . ARG A 1 86 ? -22.836 27.104 27.446 1.00 85.25 86 ARG A N 1
ATOM 626 C CA . ARG A 1 86 ? -22.242 26.697 26.159 1.00 85.25 86 ARG A CA 1
ATOM 627 C C . ARG A 1 86 ? -21.397 27.794 25.516 1.00 85.25 86 ARG A C 1
ATOM 629 O O . ARG A 1 86 ? -20.339 27.490 24.973 1.00 85.25 86 ARG A O 1
ATOM 636 N N . ARG A 1 87 ? -21.848 29.054 25.546 1.00 85.12 87 ARG A N 1
ATOM 637 C CA . ARG A 1 87 ? -21.079 30.188 24.999 1.00 85.12 87 ARG A CA 1
ATOM 638 C C . ARG A 1 87 ? -19.789 30.417 25.778 1.00 85.12 87 ARG A C 1
ATOM 640 O O . ARG A 1 87 ? -18.755 30.637 25.156 1.00 85.12 87 ARG A O 1
ATOM 647 N N . LYS A 1 88 ? -19.844 30.327 27.109 1.00 83.69 88 LYS A N 1
ATOM 648 C CA . LYS A 1 88 ? -18.665 30.439 27.973 1.00 83.69 88 LYS A CA 1
ATOM 649 C C . LYS A 1 88 ? -17.654 29.328 27.668 1.00 83.69 88 LYS A C 1
ATOM 651 O O . LYS A 1 88 ? -16.513 29.637 27.344 1.00 83.69 88 LYS A O 1
ATOM 656 N N . ALA A 1 89 ? -18.102 28.072 27.623 1.00 77.94 89 ALA A N 1
ATOM 657 C CA . ALA A 1 89 ? -17.245 26.934 27.282 1.00 77.94 89 ALA A CA 1
ATOM 658 C C . ALA A 1 89 ? -16.630 27.048 25.870 1.00 77.94 89 ALA A C 1
ATOM 660 O O . ALA A 1 89 ? -15.475 26.689 25.651 1.00 77.94 89 ALA A O 1
ATOM 661 N N . GLN A 1 90 ? -17.378 27.580 24.894 1.00 78.81 90 GLN A N 1
ATOM 662 C CA . GLN A 1 90 ? -16.849 27.852 23.551 1.00 78.81 90 GLN A CA 1
ATOM 663 C C . GLN A 1 90 ? -15.781 28.949 23.546 1.00 78.81 90 GLN A C 1
ATOM 665 O O . GLN A 1 90 ? -14.803 28.831 22.809 1.00 78.81 90 GLN A O 1
ATOM 670 N N . ALA A 1 91 ? -15.960 30.007 24.340 1.00 80.75 91 ALA A N 1
ATOM 671 C CA . ALA A 1 91 ? -14.978 31.080 24.460 1.00 80.75 91 ALA A CA 1
ATOM 672 C C . ALA A 1 91 ? -13.673 30.574 25.096 1.00 80.75 91 ALA A C 1
ATOM 674 O O . ALA A 1 91 ? -12.607 30.795 24.527 1.00 80.75 91 ALA A O 1
ATOM 675 N N . GLU A 1 92 ? -13.769 29.816 26.191 1.00 82.12 92 GLU A N 1
ATOM 676 C CA . GLU A 1 92 ? -12.617 29.199 26.870 1.00 82.12 92 GLU A CA 1
ATOM 677 C C . GLU A 1 92 ? -11.882 28.210 25.951 1.00 82.12 92 GLU A C 1
ATOM 679 O O . GLU A 1 92 ? -10.656 28.235 25.848 1.00 82.12 92 GLU A O 1
ATOM 684 N N . SER A 1 93 ? -12.620 27.384 25.196 1.00 81.38 93 SER A N 1
ATOM 685 C CA . SER A 1 93 ? -12.008 26.488 24.207 1.00 81.38 93 SER A CA 1
ATOM 686 C C . SER A 1 93 ? -11.260 27.252 23.115 1.00 81.38 93 SER A C 1
ATOM 688 O O . SER A 1 93 ? -10.174 26.835 22.721 1.00 81.38 93 SER A O 1
ATOM 690 N N . ARG A 1 94 ? -11.822 28.367 22.632 1.00 86.00 94 ARG A N 1
ATOM 691 C CA . ARG A 1 94 ? -11.199 29.188 21.588 1.00 86.00 94 ARG A CA 1
ATOM 692 C C . ARG A 1 94 ? -9.931 29.876 22.086 1.00 86.00 94 ARG A C 1
ATOM 694 O O . ARG A 1 94 ? -8.968 29.969 21.332 1.00 86.00 94 ARG A O 1
ATOM 701 N N . GLU A 1 95 ? -9.928 30.362 23.324 1.00 88.12 95 GLU A N 1
ATOM 702 C CA . GLU A 1 95 ? -8.747 30.972 23.940 1.00 88.12 95 GLU A CA 1
ATOM 703 C C . GLU A 1 95 ? -7.596 29.964 24.043 1.00 88.12 95 GLU A C 1
ATOM 705 O O . GLU A 1 95 ? -6.483 30.252 23.602 1.00 88.12 95 GLU A O 1
ATOM 710 N N . ARG A 1 96 ? -7.887 28.745 24.510 1.00 88.69 96 ARG A N 1
ATOM 711 C CA . ARG A 1 96 ? -6.918 27.644 24.529 1.00 88.69 96 ARG A CA 1
ATOM 712 C C . ARG A 1 96 ? -6.370 27.327 23.134 1.00 88.69 96 ARG A C 1
ATOM 714 O O . ARG A 1 96 ? -5.159 27.200 22.970 1.00 88.69 96 ARG A O 1
ATOM 721 N N . ASP A 1 97 ? -7.228 27.222 22.121 1.00 89.56 97 ASP A N 1
ATOM 722 C CA . ASP A 1 97 ? -6.781 26.939 20.749 1.00 89.56 97 ASP A CA 1
ATOM 723 C C . ASP A 1 97 ? -5.826 28.027 20.227 1.00 89.56 97 ASP A C 1
ATOM 725 O O . ASP A 1 97 ? -4.820 27.720 19.583 1.00 89.56 97 ASP A O 1
ATOM 729 N N . ILE A 1 98 ? -6.100 29.298 20.545 1.00 92.38 98 ILE A N 1
ATOM 730 C CA . ILE A 1 98 ? -5.233 30.429 20.185 1.00 92.38 98 ILE A CA 1
ATOM 731 C C . ILE A 1 98 ? -3.851 30.285 20.834 1.00 92.38 98 ILE A C 1
ATOM 733 O O . ILE A 1 98 ? -2.847 30.429 20.135 1.00 92.38 98 ILE A O 1
ATOM 737 N N . GLN A 1 99 ? -3.788 29.945 22.124 1.00 95.38 99 GLN A N 1
ATOM 738 C CA . GLN A 1 99 ? -2.525 29.744 22.848 1.00 95.38 99 GLN A CA 1
ATOM 739 C C . GLN A 1 99 ? -1.659 28.657 22.189 1.00 95.38 99 GLN A C 1
ATOM 741 O O . GLN A 1 99 ? -0.465 28.859 21.950 1.00 95.38 99 GLN A O 1
ATOM 746 N N . PHE A 1 100 ? -2.267 27.524 21.818 1.00 94.75 100 PHE A N 1
ATOM 747 C CA . PHE A 1 100 ? -1.580 26.455 21.085 1.00 94.75 100 PHE A CA 1
ATOM 748 C C . PHE A 1 100 ? -1.040 26.942 19.737 1.00 94.75 100 PHE A C 1
ATOM 750 O O . PHE A 1 100 ? 0.133 26.720 19.423 1.00 94.75 100 PHE A O 1
ATOM 757 N N . ILE A 1 101 ? -1.877 27.625 18.950 1.00 94.69 101 ILE A N 1
ATOM 758 C CA . ILE A 1 101 ? -1.501 28.138 17.627 1.00 94.69 101 ILE A CA 1
ATOM 759 C C . ILE A 1 101 ? -0.325 29.110 17.732 1.00 94.69 101 ILE A C 1
ATOM 761 O O . ILE A 1 101 ? 0.596 29.022 16.923 1.00 94.69 101 ILE A O 1
ATOM 765 N N . GLN A 1 102 ? -0.320 30.003 18.722 1.00 96.38 102 GLN A N 1
ATOM 766 C CA . GLN A 1 102 ? 0.743 30.997 18.890 1.00 96.38 102 GLN A CA 1
ATOM 767 C C . GLN A 1 102 ? 2.109 30.347 19.128 1.00 96.38 102 GLN A C 1
ATOM 769 O O . GLN A 1 102 ? 3.064 30.670 18.419 1.00 96.38 102 GLN A O 1
ATOM 774 N N . VAL A 1 103 ? 2.202 29.403 20.071 1.00 97.50 103 VAL A N 1
ATOM 775 C CA . VAL A 1 103 ? 3.458 28.686 20.360 1.00 97.50 103 VAL A CA 1
ATOM 776 C C . VAL A 1 103 ? 3.931 27.907 19.131 1.00 97.50 103 VAL A C 1
ATOM 778 O O . VAL A 1 103 ? 5.087 28.022 18.720 1.00 97.50 103 VAL A O 1
ATOM 781 N N . ILE A 1 104 ? 3.026 27.145 18.510 1.00 96.19 104 ILE A N 1
ATOM 782 C CA . ILE A 1 104 ? 3.340 26.303 17.352 1.00 96.19 104 ILE A CA 1
ATOM 783 C C . ILE A 1 104 ? 3.831 27.158 16.178 1.00 96.19 104 ILE A C 1
ATOM 785 O O . ILE A 1 104 ? 4.893 26.870 15.619 1.00 96.19 104 ILE A O 1
ATOM 789 N N . ALA A 1 105 ? 3.110 28.232 15.845 1.00 95.06 105 ALA A N 1
ATOM 790 C CA . ALA A 1 105 ? 3.438 29.116 14.730 1.00 95.06 105 ALA A CA 1
ATOM 791 C C . ALA A 1 105 ? 4.769 29.848 14.941 1.00 95.06 105 ALA A C 1
ATOM 793 O O . ALA A 1 105 ? 5.577 29.901 14.015 1.00 95.06 105 ALA A O 1
ATOM 794 N N . LEU A 1 106 ? 5.034 30.360 16.151 1.00 96.12 106 LEU A N 1
ATOM 795 C CA . LEU A 1 106 ? 6.312 31.008 16.468 1.00 96.12 106 LEU A CA 1
ATOM 796 C C . LEU A 1 106 ? 7.492 30.045 16.289 1.00 96.12 106 LEU A C 1
ATOM 798 O O . LEU A 1 106 ? 8.497 30.421 15.683 1.00 96.12 106 LEU A O 1
ATOM 802 N N . GLY A 1 107 ? 7.358 28.799 16.750 1.00 93.38 107 GLY A N 1
ATOM 803 C CA . GLY A 1 107 ? 8.378 27.776 16.522 1.00 93.38 107 GLY A CA 1
ATOM 804 C C . GLY A 1 107 ? 8.563 27.456 15.034 1.00 93.38 107 GLY A C 1
ATOM 805 O O . GLY A 1 107 ? 9.697 27.307 14.581 1.00 93.38 107 GLY A O 1
ATOM 806 N N . GLY A 1 108 ? 7.469 27.414 14.263 1.00 92.06 108 GLY A N 1
ATOM 807 C CA . GLY A 1 108 ? 7.491 27.116 12.826 1.00 92.06 108 GLY A CA 1
ATOM 808 C C . GLY A 1 108 ? 8.174 28.180 11.971 1.00 92.06 108 GLY A C 1
ATOM 809 O O . GLY A 1 108 ? 8.844 27.849 11.000 1.00 92.06 108 GLY A O 1
ATOM 810 N N . VAL A 1 109 ? 8.087 29.454 12.365 1.00 94.81 109 VAL A N 1
ATOM 811 C CA . VAL A 1 109 ? 8.811 30.557 11.700 1.00 94.81 109 VAL A CA 1
ATOM 812 C C . VAL A 1 109 ? 10.237 30.752 12.238 1.00 94.81 109 VAL A C 1
ATOM 814 O O . VAL A 1 109 ? 10.859 31.783 11.995 1.00 94.81 109 VAL A O 1
ATOM 817 N N . GLY A 1 110 ? 10.757 29.796 13.016 1.00 92.44 110 GLY A N 1
ATOM 818 C CA . GLY A 1 110 ? 12.122 29.821 13.548 1.00 92.44 110 GLY A CA 1
ATOM 819 C C . GLY A 1 110 ? 12.323 30.674 14.806 1.00 92.44 110 GLY A C 1
ATOM 820 O O . GLY A 1 110 ? 13.426 30.699 15.350 1.00 92.44 110 GLY A O 1
ATOM 821 N N . ARG A 1 111 ? 11.277 31.317 15.347 1.00 96.75 111 ARG A N 1
ATOM 822 C CA . ARG A 1 111 ? 11.335 32.110 16.594 1.00 96.75 111 ARG A CA 1
ATOM 823 C C . ARG A 1 111 ? 11.237 31.215 17.834 1.00 96.75 111 ARG A C 1
ATOM 825 O O . ARG A 1 111 ? 10.380 31.405 18.697 1.00 96.75 111 ARG A O 1
ATOM 832 N N . LYS A 1 112 ? 12.126 30.221 17.923 1.00 95.44 112 LYS A N 1
ATOM 833 C CA . LYS A 1 112 ? 12.076 29.150 18.935 1.00 95.44 112 LYS A CA 1
ATOM 834 C C . LYS A 1 112 ? 12.160 29.672 20.373 1.00 95.44 112 LYS A C 1
ATOM 836 O O . LYS A 1 112 ? 11.384 29.231 21.209 1.00 95.44 112 LYS A O 1
ATOM 841 N N . ALA A 1 113 ? 13.016 30.659 20.644 1.00 97.00 113 ALA A N 1
ATOM 842 C CA . ALA A 1 113 ? 13.143 31.251 21.980 1.00 97.00 113 ALA A CA 1
ATOM 843 C C . ALA A 1 113 ? 11.857 31.968 22.440 1.00 97.00 113 ALA A C 1
ATOM 845 O O . ALA A 1 113 ? 11.428 31.809 23.581 1.00 97.00 113 ALA A O 1
ATOM 846 N N . ASP A 1 114 ? 11.201 32.709 21.538 1.00 97.25 114 ASP A N 1
ATOM 847 C CA . ASP A 1 114 ? 9.922 33.365 21.835 1.00 97.25 114 ASP A CA 1
ATOM 848 C C . ASP A 1 114 ? 8.813 32.341 22.075 1.00 97.25 114 ASP A C 1
ATOM 850 O O . ASP A 1 114 ? 8.022 32.485 23.007 1.00 97.25 114 ASP A O 1
ATOM 854 N N . ALA A 1 115 ? 8.773 31.299 21.241 1.00 97.50 115 ALA A N 1
ATOM 855 C CA . ALA A 1 115 ? 7.823 30.206 21.366 1.00 97.50 115 ALA A CA 1
ATOM 856 C C . ALA A 1 115 ? 7.999 29.455 22.695 1.00 97.50 115 ALA A C 1
ATOM 858 O O . ALA A 1 115 ? 7.011 29.187 23.374 1.00 97.50 115 ALA A O 1
ATOM 859 N N . ALA A 1 116 ? 9.241 29.174 23.095 1.00 97.88 116 ALA A N 1
ATOM 860 C CA . ALA A 1 116 ? 9.549 28.519 24.360 1.00 97.88 116 ALA A CA 1
ATOM 861 C C . ALA A 1 116 ? 9.152 29.376 25.569 1.00 97.88 116 ALA A C 1
ATOM 863 O O . ALA A 1 116 ? 8.500 28.878 26.484 1.00 97.88 116 ALA A O 1
ATOM 864 N N . ARG A 1 117 ? 9.464 30.680 25.550 1.00 98.25 117 ARG A N 1
ATOM 865 C CA . ARG A 1 117 ? 9.044 31.617 26.605 1.00 98.25 117 ARG A CA 1
ATOM 866 C C . ARG A 1 117 ? 7.525 31.639 26.763 1.00 98.25 117 ARG A C 1
ATOM 868 O O . ARG A 1 117 ? 7.025 31.579 27.881 1.00 98.25 117 ARG A O 1
ATOM 875 N N . LEU A 1 118 ? 6.801 31.705 25.647 1.00 97.75 118 LEU A N 1
ATOM 876 C CA . LEU A 1 118 ? 5.342 31.724 25.658 1.00 97.75 118 LEU A CA 1
ATOM 877 C C . LEU A 1 118 ? 4.754 30.382 26.122 1.00 97.75 118 LEU A C 1
ATOM 879 O O . LEU A 1 118 ? 3.794 30.352 26.886 1.00 97.75 118 LEU A O 1
ATOM 883 N N . ALA A 1 119 ? 5.362 29.264 25.719 1.00 98.00 119 ALA A N 1
ATOM 884 C CA . ALA A 1 119 ? 4.993 27.946 26.219 1.00 98.00 119 ALA A CA 1
ATOM 885 C C . ALA A 1 119 ? 5.199 27.841 27.741 1.00 98.00 119 ALA A C 1
ATOM 887 O O . ALA A 1 119 ? 4.333 27.312 28.428 1.00 98.00 119 ALA A O 1
ATOM 888 N N . ALA A 1 120 ? 6.284 28.399 28.288 1.00 98.00 120 ALA A N 1
ATOM 889 C CA . ALA A 1 120 ? 6.507 28.453 29.734 1.00 98.00 120 ALA A CA 1
ATOM 890 C C . ALA A 1 120 ? 5.411 29.252 30.464 1.00 98.00 120 ALA A C 1
ATOM 892 O O . ALA A 1 120 ? 4.919 28.819 31.504 1.00 98.00 120 ALA A O 1
ATOM 893 N N . GLU A 1 121 ? 5.004 30.393 29.901 1.00 97.62 121 GLU A N 1
ATOM 894 C CA . GLU A 1 121 ? 3.923 31.228 30.439 1.00 97.62 121 GLU A CA 1
ATOM 895 C C . GLU A 1 121 ? 2.593 30.461 30.481 1.00 97.62 121 GLU A C 1
ATOM 897 O O . GLU A 1 121 ? 1.928 30.416 31.516 1.00 97.62 121 GLU A O 1
ATOM 902 N N . TYR A 1 122 ? 2.227 29.782 29.391 1.00 97.31 122 TYR A N 1
ATOM 903 C CA . TYR A 1 122 ? 0.992 28.995 29.341 1.00 97.31 122 TYR A CA 1
ATOM 904 C C . TYR A 1 122 ? 1.052 27.730 30.194 1.00 97.31 122 TYR A C 1
ATOM 906 O O . TYR A 1 122 ? 0.053 27.359 30.805 1.00 97.31 122 TYR A O 1
ATOM 914 N N . ALA A 1 123 ? 2.218 27.101 30.319 1.00 96.19 123 ALA A N 1
ATOM 915 C CA . ALA A 1 123 ? 2.424 25.981 31.230 1.00 96.19 123 ALA A CA 1
ATOM 916 C C . ALA A 1 123 ? 2.168 26.338 32.705 1.00 96.19 123 ALA A C 1
ATOM 918 O O . ALA A 1 123 ? 1.839 25.445 33.486 1.00 96.19 123 ALA A O 1
ATOM 919 N N . ALA A 1 124 ? 2.325 27.612 33.081 1.00 94.88 124 ALA A N 1
ATOM 920 C CA . ALA A 1 124 ? 2.059 28.126 34.424 1.00 94.88 124 ALA A CA 1
ATOM 921 C C . ALA A 1 124 ? 0.606 28.610 34.622 1.00 94.88 124 ALA A C 1
ATOM 923 O O . ALA A 1 124 ? 0.245 29.039 35.716 1.00 94.88 124 ALA A O 1
ATOM 924 N N . ASN A 1 125 ? -0.239 28.563 33.587 1.00 92.94 125 ASN A N 1
ATOM 925 C CA . ASN A 1 125 ? -1.621 29.024 33.678 1.00 92.94 125 ASN A CA 1
ATOM 926 C C . ASN A 1 125 ? -2.511 27.994 34.393 1.00 92.94 125 ASN A C 1
ATOM 928 O O . ASN A 1 125 ? -2.929 26.994 33.807 1.00 92.94 125 ASN A O 1
ATOM 932 N N . GLU A 1 126 ? -2.871 28.290 35.641 1.00 90.69 126 GLU A N 1
ATOM 933 C CA . GLU A 1 126 ? -3.715 27.441 36.497 1.00 90.69 126 GLU A CA 1
ATOM 934 C C . GLU A 1 126 ? -5.136 27.210 35.956 1.00 90.69 126 GLU A C 1
ATOM 936 O O . GLU A 1 126 ? -5.816 26.288 36.396 1.00 90.69 126 GLU A O 1
ATOM 941 N N . LYS A 1 127 ? -5.596 28.013 34.985 1.00 88.88 127 LYS A N 1
ATOM 942 C CA . LYS A 1 127 ? -6.905 27.816 34.336 1.00 88.88 127 LYS A CA 1
ATOM 943 C C . LYS A 1 127 ? -6.904 26.697 33.294 1.00 88.88 127 LYS A C 1
ATOM 945 O O . LYS A 1 127 ? -7.974 26.306 32.834 1.00 88.88 127 LYS A O 1
ATOM 950 N N . LEU A 1 128 ? -5.730 26.244 32.860 1.00 91.00 128 LEU A N 1
ATOM 951 C CA . LEU A 1 128 ? -5.609 25.140 31.916 1.00 91.00 128 LEU A CA 1
ATOM 952 C C . LEU A 1 128 ? -5.663 23.799 32.642 1.00 91.00 128 LEU A C 1
ATOM 954 O O . LEU A 1 128 ? -5.135 23.650 33.740 1.00 91.00 128 LEU A O 1
ATOM 958 N N . GLU A 1 129 ? -6.237 22.803 31.974 1.00 93.12 129 GLU A N 1
ATOM 959 C CA . GLU A 1 129 ? -6.219 21.427 32.459 1.00 93.12 129 GLU A CA 1
ATOM 960 C C . GLU A 1 129 ? -4.773 20.916 32.600 1.00 93.12 129 GLU A C 1
ATOM 962 O O . GLU A 1 129 ? -3.914 21.276 31.781 1.00 93.12 12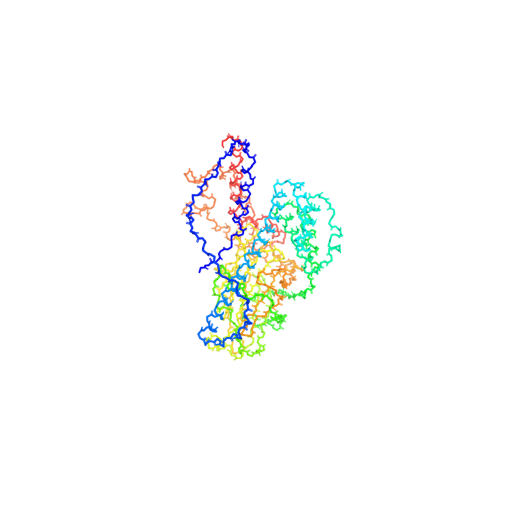9 GLU A O 1
ATOM 967 N N . PRO A 1 130 ? -4.484 20.014 33.558 1.00 95.06 130 PRO A N 1
ATOM 968 C CA . PRO A 1 130 ? -3.136 19.480 33.770 1.00 95.06 130 PRO A CA 1
ATOM 969 C C . PRO A 1 130 ? -2.488 18.912 32.498 1.00 95.06 130 PRO A C 1
ATOM 971 O O . PRO A 1 130 ? -1.289 19.085 32.260 1.00 95.06 130 PRO A O 1
ATOM 974 N N . VAL A 1 131 ? -3.282 18.279 31.626 1.00 96.12 131 VAL A N 1
ATOM 975 C CA . VAL A 1 131 ? -2.808 17.760 30.335 1.00 96.12 131 VAL A CA 1
ATOM 976 C C . VAL A 1 131 ? -2.340 18.876 29.392 1.00 96.12 131 VAL A C 1
ATOM 978 O O . VAL A 1 131 ? -1.329 18.714 28.711 1.00 96.12 131 VAL A O 1
ATOM 981 N N . ASP A 1 132 ? -3.025 20.022 29.366 1.00 95.94 132 ASP A N 1
ATOM 982 C CA . ASP A 1 132 ? -2.681 21.168 28.517 1.00 95.94 132 ASP A CA 1
ATOM 983 C C . ASP A 1 132 ? -1.443 21.896 29.054 1.00 95.94 132 ASP A C 1
ATOM 985 O O . ASP A 1 132 ? -0.516 22.173 28.289 1.00 95.94 132 ASP A O 1
ATOM 989 N N . GLN A 1 133 ? -1.361 22.102 30.373 1.00 96.75 133 GLN A N 1
ATOM 990 C CA . GLN A 1 133 ? -0.152 22.626 31.020 1.00 96.75 133 GLN A CA 1
ATOM 991 C C . GLN A 1 133 ? 1.066 21.750 30.702 1.00 96.75 133 GLN A C 1
ATOM 993 O O . GLN A 1 133 ? 2.130 22.249 30.335 1.00 96.75 133 GLN A O 1
ATOM 998 N N . THR A 1 134 ? 0.902 20.427 30.775 1.00 97.62 134 THR A N 1
ATOM 999 C CA . THR A 1 134 ? 1.972 19.465 30.480 1.00 97.62 134 THR A CA 1
ATOM 1000 C C . THR A 1 134 ? 2.380 19.488 29.006 1.00 97.62 134 THR A C 1
ATOM 1002 O O . THR A 1 134 ? 3.574 19.415 28.712 1.00 97.62 134 THR A O 1
ATOM 1005 N N . ARG A 1 135 ? 1.435 19.670 28.066 1.00 97.50 135 ARG A N 1
ATOM 1006 C CA . ARG A 1 135 ? 1.767 19.897 26.643 1.00 97.50 135 ARG A CA 1
ATOM 1007 C C . ARG A 1 135 ? 2.648 21.128 26.466 1.00 97.50 135 ARG A C 1
ATOM 1009 O O . ARG A 1 135 ? 3.653 21.048 25.765 1.00 97.50 135 ARG A O 1
ATOM 1016 N N . PHE A 1 136 ? 2.310 22.239 27.116 1.00 98.19 136 PHE A N 1
ATOM 1017 C CA . PHE A 1 136 ? 3.120 23.452 27.034 1.00 98.19 136 PHE A CA 1
ATOM 1018 C C . PHE A 1 136 ? 4.500 23.292 27.691 1.00 98.19 136 PHE A C 1
ATOM 1020 O O . PHE A 1 136 ? 5.482 23.752 27.112 1.00 98.19 136 PHE A O 1
ATOM 1027 N N . LYS A 1 137 ? 4.621 22.553 28.807 1.00 97.94 137 LYS A N 1
ATOM 1028 C CA . LYS A 1 137 ? 5.934 22.182 29.384 1.00 97.94 137 LYS A CA 1
ATOM 1029 C C . LYS A 1 137 ? 6.782 21.372 28.399 1.00 97.94 137 LYS A C 1
ATOM 1031 O O . LYS A 1 137 ? 7.968 21.640 28.247 1.00 97.94 137 LYS A O 1
ATOM 1036 N N . PHE A 1 138 ? 6.170 20.423 27.686 1.00 97.25 138 PHE A N 1
ATOM 1037 C CA . PHE A 1 138 ? 6.842 19.674 26.616 1.00 97.25 138 PHE A CA 1
ATOM 1038 C C . PHE A 1 138 ? 7.331 20.589 25.493 1.00 97.25 138 PHE A C 1
ATOM 1040 O O . PHE A 1 138 ? 8.470 20.466 25.049 1.00 97.25 138 PHE A O 1
ATOM 1047 N N . TYR A 1 139 ? 6.479 21.504 25.029 1.00 97.88 139 TYR A N 1
ATOM 1048 C CA . TYR A 1 139 ? 6.837 22.428 23.956 1.00 97.88 139 TYR A CA 1
ATOM 1049 C C . TYR A 1 139 ? 7.962 23.375 24.360 1.00 97.88 139 TYR A C 1
ATOM 1051 O O . TYR A 1 139 ? 8.876 23.575 23.567 1.00 97.88 139 TYR A O 1
ATOM 1059 N N . GLU A 1 140 ? 7.924 23.918 25.579 1.00 98.12 140 GLU A N 1
ATOM 1060 C CA . GLU A 1 140 ? 9.012 24.734 26.122 1.00 98.12 140 GLU A CA 1
ATOM 1061 C C . GLU A 1 140 ? 10.330 23.969 26.084 1.00 98.12 140 GLU A C 1
ATOM 1063 O O . GLU A 1 140 ? 11.292 24.463 25.500 1.00 98.12 140 GLU A O 1
ATOM 1068 N N . ALA A 1 141 ? 10.358 22.752 26.632 1.00 97.56 141 ALA A N 1
ATOM 1069 C CA . ALA A 1 141 ? 11.576 21.960 26.696 1.00 97.56 141 ALA A CA 1
ATOM 1070 C C . ALA A 1 141 ? 12.134 21.667 25.294 1.00 97.56 141 ALA A C 1
ATOM 1072 O O . ALA A 1 141 ? 13.307 21.929 25.035 1.00 97.56 141 ALA A O 1
ATOM 1073 N N . ILE A 1 142 ? 11.283 21.227 24.360 1.00 97.19 142 ILE A N 1
ATOM 1074 C CA . ILE A 1 142 ? 11.670 20.948 22.967 1.00 97.19 142 ILE A CA 1
ATOM 1075 C C . ILE A 1 142 ? 12.224 22.201 22.278 1.00 97.19 142 ILE A C 1
ATOM 1077 O O . ILE A 1 142 ? 13.296 22.161 21.673 1.00 97.19 142 ILE A O 1
ATOM 1081 N N . LEU A 1 143 ? 11.507 23.323 22.362 1.00 97.06 143 LEU A N 1
ATOM 1082 C CA . LEU A 1 143 ? 11.871 24.563 21.671 1.00 97.06 143 LEU A CA 1
ATOM 1083 C C . LEU A 1 143 ? 13.105 25.240 22.287 1.00 97.06 143 LEU A C 1
ATOM 1085 O O . LEU A 1 143 ? 13.843 25.913 21.565 1.00 97.06 143 LEU A O 1
ATOM 1089 N N . SER A 1 144 ? 13.351 25.022 23.581 1.00 96.69 144 SER A N 1
ATOM 1090 C CA . SER A 1 144 ? 14.554 25.451 24.306 1.00 96.69 144 SER A CA 1
ATOM 1091 C C . SER A 1 144 ? 15.739 24.483 24.166 1.00 96.69 144 SER A C 1
ATOM 1093 O O . SER A 1 144 ? 16.822 24.796 24.656 1.00 96.69 144 SER A O 1
ATOM 1095 N N . GLY A 1 145 ? 15.560 23.305 23.556 1.00 94.81 145 GLY A N 1
ATOM 1096 C CA . GLY A 1 145 ? 16.599 22.267 23.480 1.00 94.81 145 GLY A CA 1
ATOM 1097 C C . GLY A 1 145 ? 16.917 21.587 24.820 1.00 94.81 145 GLY A C 1
ATOM 1098 O O . GLY A 1 145 ? 18.008 21.050 24.998 1.00 94.81 145 GLY A O 1
ATOM 1099 N N . LYS A 1 146 ? 15.988 21.627 25.778 1.00 95.69 146 LYS A N 1
ATOM 1100 C CA . LYS A 1 146 ? 16.097 20.969 27.086 1.00 95.69 146 LYS A CA 1
ATOM 1101 C C . LYS A 1 146 ? 15.557 19.534 27.024 1.00 95.69 146 LYS A C 1
ATOM 1103 O O . LYS A 1 146 ? 14.682 19.241 26.205 1.00 95.69 146 LYS A O 1
ATOM 1108 N N . PRO A 1 147 ? 16.023 18.634 27.909 1.00 93.25 147 PRO A N 1
ATOM 1109 C CA . PRO A 1 147 ? 15.456 17.295 28.011 1.00 93.25 147 PRO A CA 1
ATOM 1110 C C . PRO A 1 147 ? 13.986 17.350 28.445 1.00 93.25 147 PRO A C 1
ATOM 1112 O O . PRO A 1 147 ? 13.600 18.147 29.297 1.00 93.25 147 PRO A O 1
ATOM 1115 N N . THR A 1 148 ? 13.170 16.462 27.876 1.00 94.88 148 THR A N 1
ATOM 1116 C CA . THR A 1 148 ? 11.768 16.255 28.285 1.00 94.88 148 THR A CA 1
ATOM 1117 C C . THR A 1 148 ? 11.614 15.204 29.386 1.00 94.88 148 THR A C 1
ATOM 1119 O O . THR A 1 148 ? 10.495 14.890 29.798 1.00 94.88 148 THR A O 1
ATOM 1122 N N . ASP A 1 149 ? 12.727 14.634 29.846 1.00 90.88 149 ASP A N 1
ATOM 1123 C CA . ASP A 1 149 ? 12.745 13.579 30.851 1.00 90.88 149 ASP A CA 1
ATOM 1124 C C . ASP A 1 149 ? 12.176 14.102 32.178 1.00 90.88 149 ASP A C 1
ATOM 1126 O O . ASP A 1 149 ? 12.467 15.214 32.614 1.00 90.88 149 ASP A O 1
ATOM 1130 N N . GLY A 1 150 ? 11.311 13.311 32.813 1.00 88.94 150 GLY A N 1
ATOM 1131 C CA . GLY A 1 150 ? 10.674 13.680 34.081 1.00 88.94 150 GLY A CA 1
ATOM 1132 C C . GLY A 1 150 ? 9.430 14.571 33.969 1.00 88.94 150 GLY A C 1
ATOM 1133 O O . GLY A 1 150 ? 8.682 14.641 34.941 1.00 88.94 150 GLY A O 1
ATOM 1134 N N . ILE A 1 151 ? 9.121 15.161 32.803 1.00 94.62 151 ILE A N 1
ATOM 1135 C CA . ILE A 1 151 ? 7.919 16.005 32.650 1.00 94.62 151 ILE A CA 1
ATOM 1136 C C . ILE A 1 151 ? 6.623 15.193 32.826 1.00 94.62 151 ILE A C 1
ATOM 1138 O O . ILE A 1 151 ? 5.749 15.614 33.580 1.00 94.62 151 ILE A O 1
ATOM 1142 N N . LEU A 1 152 ? 6.486 14.033 32.162 1.00 92.50 152 LEU A N 1
ATOM 1143 C CA . LEU A 1 152 ? 5.282 13.191 32.301 1.00 92.50 152 LEU A CA 1
ATOM 1144 C C . LEU A 1 152 ? 5.151 12.575 33.702 1.00 92.50 152 LEU A C 1
ATOM 1146 O O . LEU A 1 152 ? 4.090 12.756 34.299 1.00 92.50 152 LEU A O 1
ATOM 1150 N N . PRO A 1 153 ? 6.196 11.935 34.280 1.00 90.75 153 PRO A N 1
ATOM 1151 C CA . PRO A 1 153 ? 6.108 11.398 35.638 1.00 90.75 153 PRO A CA 1
ATOM 1152 C C . PRO A 1 153 ? 5.710 12.445 36.684 1.00 90.75 153 PRO A C 1
ATOM 1154 O O . PRO A 1 153 ? 4.934 12.142 37.586 1.00 90.75 153 PRO A O 1
ATOM 1157 N N . ALA A 1 154 ? 6.200 13.684 36.555 1.00 91.12 154 ALA A N 1
ATOM 1158 C CA . ALA A 1 154 ? 5.866 14.769 37.477 1.00 91.12 154 ALA A CA 1
ATOM 1159 C C . ALA A 1 154 ? 4.429 15.295 37.317 1.00 91.12 154 ALA A C 1
ATOM 1161 O O . ALA A 1 154 ? 3.901 15.909 38.241 1.00 91.12 154 ALA A O 1
ATOM 1162 N N . ALA A 1 155 ? 3.800 15.088 36.157 1.00 91.50 155 ALA A N 1
ATOM 1163 C CA . ALA A 1 155 ? 2.466 15.604 35.869 1.00 91.50 155 ALA A CA 1
ATOM 1164 C C . ALA A 1 155 ? 1.332 14.731 36.435 1.00 91.50 155 ALA A C 1
ATOM 1166 O O . ALA A 1 155 ? 0.209 15.216 36.556 1.00 91.50 155 ALA A O 1
ATOM 1167 N N . GLY A 1 156 ? 1.601 13.462 36.774 1.00 91.06 156 GLY A N 1
ATOM 1168 C CA . GLY A 1 156 ? 0.605 12.556 37.364 1.00 91.06 156 GLY A CA 1
ATOM 1169 C C . GLY A 1 156 ? -0.622 12.305 36.477 1.00 91.06 156 GLY A C 1
ATOM 1170 O O . GLY A 1 156 ? -1.717 12.080 36.990 1.00 91.06 156 GLY A O 1
ATOM 1171 N N . LEU A 1 157 ? -0.458 12.390 35.153 1.00 93.50 157 LEU A N 1
ATOM 1172 C CA . LEU A 1 157 ? -1.548 12.265 34.186 1.00 93.50 157 LEU A CA 1
ATOM 1173 C C . LEU A 1 157 ? -2.021 10.815 34.037 1.00 93.50 157 LEU A C 1
ATOM 1175 O O . LEU A 1 157 ? -1.267 9.861 34.235 1.00 93.50 157 LEU A O 1
ATOM 1179 N N . ALA A 1 158 ? -3.267 10.625 33.597 1.00 93.25 158 ALA A N 1
ATOM 1180 C CA . ALA A 1 158 ? -3.710 9.299 33.193 1.00 93.25 158 ALA A CA 1
ATOM 1181 C C . ALA A 1 158 ? -2.935 8.834 31.947 1.00 93.25 158 ALA A C 1
ATOM 1183 O O . ALA A 1 158 ? -2.624 9.617 31.049 1.00 93.25 158 ALA A O 1
ATOM 1184 N N . ARG A 1 159 ? -2.724 7.520 31.807 1.00 88.62 159 ARG A N 1
ATOM 1185 C CA . ARG A 1 159 ? -1.978 6.921 30.679 1.00 88.62 159 ARG A CA 1
ATOM 1186 C C . ARG A 1 159 ? -2.444 7.401 29.290 1.00 88.62 159 ARG A C 1
ATOM 1188 O O . ARG A 1 159 ? -1.636 7.570 28.384 1.00 88.62 159 ARG A O 1
ATOM 1195 N N . LYS A 1 160 ? -3.751 7.632 29.101 1.00 88.06 160 LYS A N 1
ATOM 1196 C CA . LYS A 1 160 ? -4.319 8.154 27.839 1.00 88.06 160 LYS A CA 1
ATOM 1197 C C . LYS A 1 160 ? -3.924 9.614 27.576 1.00 88.06 160 LYS A C 1
ATOM 1199 O O . LYS A 1 160 ? -3.760 10.011 26.423 1.00 88.06 160 LYS A O 1
ATOM 1204 N N . GLU A 1 161 ? -3.807 10.412 28.628 1.00 93.81 161 GLU A N 1
ATOM 1205 C CA . GLU A 1 161 ? -3.441 11.825 28.558 1.00 93.81 161 GLU A CA 1
ATOM 1206 C C . GLU A 1 161 ? -1.949 11.978 28.279 1.00 93.81 161 GLU A C 1
ATOM 1208 O O . GLU A 1 161 ? -1.593 12.723 27.368 1.00 93.81 161 GLU A O 1
ATOM 1213 N N . GLU A 1 162 ? -1.099 11.195 28.950 1.00 93.88 162 GLU A N 1
ATOM 1214 C CA . GLU A 1 162 ? 0.335 11.114 28.642 1.00 93.88 162 GLU A CA 1
ATOM 1215 C C . GLU A 1 162 ? 0.574 10.774 27.165 1.00 93.88 162 GLU A C 1
ATOM 1217 O O . GLU A 1 162 ? 1.265 11.511 26.458 1.00 93.88 162 GLU A O 1
ATOM 1222 N N . ALA A 1 163 ? -0.083 9.719 26.661 1.00 91.00 163 ALA A N 1
ATOM 1223 C CA . ALA A 1 163 ? -0.020 9.350 25.247 1.00 91.00 163 ALA A CA 1
ATOM 1224 C C . ALA A 1 163 ? -0.412 10.530 24.342 1.00 91.00 163 ALA A C 1
ATOM 1226 O O . ALA A 1 163 ? 0.239 10.813 23.334 1.00 91.00 163 ALA A O 1
ATOM 1227 N N . SER A 1 164 ? -1.459 11.272 24.712 1.00 93.06 164 SER A N 1
ATOM 1228 C CA . SER A 1 164 ? -1.893 12.435 23.944 1.00 93.06 164 SER A CA 1
ATOM 1229 C C . SER A 1 164 ? -0.888 13.591 23.962 1.00 93.06 164 SER A C 1
ATOM 1231 O O . SER A 1 164 ? -0.812 14.300 22.955 1.00 93.06 164 SER A O 1
ATOM 1233 N N . VAL A 1 165 ? -0.158 13.810 25.060 1.00 96.12 165 VAL A N 1
ATOM 1234 C CA . VAL A 1 165 ? 0.910 14.821 25.146 1.00 96.12 165 VAL A CA 1
ATOM 1235 C C . VAL A 1 165 ? 2.039 14.456 24.184 1.00 96.12 165 VAL A C 1
ATOM 1237 O O . VAL A 1 165 ? 2.378 15.261 23.313 1.00 96.12 165 VAL A O 1
ATOM 1240 N N . ILE A 1 166 ? 2.544 13.221 24.270 1.00 95.19 166 ILE A N 1
ATOM 1241 C CA . ILE A 1 166 ? 3.645 12.730 23.426 1.00 95.19 166 ILE A CA 1
ATOM 1242 C C . ILE A 1 166 ? 3.255 12.773 21.947 1.00 95.19 166 ILE A C 1
ATOM 1244 O O . ILE A 1 166 ? 4.012 13.276 21.117 1.00 95.19 166 ILE A O 1
ATOM 1248 N N . ARG A 1 167 ? 2.042 12.319 21.600 1.00 93.94 167 ARG A N 1
ATOM 1249 C CA . ARG A 1 167 ? 1.533 12.390 20.221 1.00 93.94 167 ARG A CA 1
ATOM 1250 C C . ARG A 1 167 ? 1.518 13.822 19.695 1.00 93.94 167 ARG A C 1
ATOM 1252 O O . ARG A 1 167 ? 1.816 14.050 18.522 1.00 93.94 167 ARG A O 1
ATOM 1259 N N . SER A 1 168 ? 1.134 14.776 20.541 1.00 94.69 168 SER A N 1
ATOM 1260 C CA . SER A 1 168 ? 1.119 16.187 20.168 1.00 94.69 168 SER A CA 1
ATOM 1261 C C . SER A 1 168 ? 2.534 16.695 19.897 1.00 94.69 168 SER A C 1
ATOM 1263 O O . SER A 1 168 ? 2.759 17.290 18.847 1.00 94.69 168 SER A O 1
ATOM 1265 N N . ALA A 1 169 ? 3.492 16.390 20.778 1.00 94.31 169 ALA A N 1
ATOM 1266 C CA . ALA A 1 169 ? 4.902 16.732 20.594 1.00 94.31 169 ALA A CA 1
ATOM 1267 C C . ALA A 1 169 ? 5.479 16.137 19.298 1.00 94.31 169 ALA A C 1
ATOM 1269 O O . ALA A 1 169 ? 5.979 16.886 18.460 1.00 94.31 169 ALA A O 1
ATOM 1270 N N . ALA A 1 170 ? 5.308 14.827 19.074 1.00 94.81 170 ALA A N 1
ATOM 1271 C CA . ALA A 1 170 ? 5.745 14.147 17.851 1.00 94.81 170 ALA A CA 1
ATOM 1272 C C . ALA A 1 170 ? 5.198 14.836 16.589 1.00 94.81 170 ALA A C 1
ATOM 1274 O O . ALA A 1 170 ? 5.937 15.114 15.643 1.00 94.81 170 ALA A O 1
ATOM 1275 N N . ARG A 1 171 ? 3.901 15.181 16.599 1.00 94.00 171 ARG A N 1
ATOM 1276 C CA . ARG A 1 171 ? 3.245 15.881 15.489 1.00 94.00 171 ARG A CA 1
ATOM 1277 C C . ARG A 1 171 ? 3.859 17.254 15.229 1.00 94.00 171 ARG A C 1
ATOM 1279 O O . ARG A 1 171 ? 4.095 17.573 14.065 1.00 94.00 171 ARG A O 1
ATOM 1286 N N . GLN A 1 172 ? 4.076 18.076 16.257 1.00 95.31 172 GLN A N 1
ATOM 1287 C CA . GLN A 1 172 ? 4.606 19.430 16.050 1.00 95.31 172 GLN A CA 1
ATOM 1288 C C . GLN A 1 172 ? 6.069 19.406 15.597 1.00 95.31 172 GLN A C 1
ATOM 1290 O O . GLN A 1 172 ? 6.417 20.131 14.663 1.00 95.31 172 GLN A O 1
ATOM 1295 N N . CYS A 1 173 ? 6.885 18.513 16.172 1.00 95.94 173 CYS A N 1
ATOM 1296 C CA . CYS A 1 173 ? 8.258 18.273 15.725 1.00 95.94 173 CYS A CA 1
ATOM 1297 C C . CYS A 1 173 ? 8.308 17.924 14.233 1.00 95.94 173 CYS A C 1
ATOM 1299 O O . CYS A 1 173 ? 9.083 18.532 13.500 1.00 95.94 173 CYS A O 1
ATOM 1301 N N . LEU A 1 174 ? 7.446 17.011 13.770 1.00 93.81 174 LEU A N 1
ATOM 1302 C CA . LEU A 1 174 ? 7.415 16.596 12.367 1.00 93.81 174 LEU A CA 1
ATOM 1303 C C . LEU A 1 174 ? 6.881 17.690 11.435 1.00 93.81 174 LEU A C 1
ATOM 1305 O O . LEU A 1 174 ? 7.475 17.977 10.404 1.00 93.81 174 LEU A O 1
ATOM 1309 N N . SER A 1 175 ? 5.718 18.256 11.765 1.00 86.81 175 SER A N 1
ATOM 1310 C CA . SER A 1 175 ? 4.924 19.019 10.791 1.00 86.81 175 SER A CA 1
ATOM 1311 C C . SER A 1 175 ? 5.208 20.515 10.759 1.00 86.81 175 SER A C 1
ATOM 1313 O O . SER A 1 175 ? 4.982 21.134 9.722 1.00 86.81 175 SER A O 1
ATOM 1315 N N . VAL A 1 176 ? 5.670 21.105 11.866 1.00 90.62 176 VAL A N 1
ATOM 1316 C CA . VAL A 1 176 ? 5.820 22.565 11.974 1.00 90.62 176 VAL A CA 1
ATOM 1317 C C . VAL A 1 176 ? 7.251 22.968 12.301 1.00 90.62 176 VAL A C 1
ATOM 1319 O O . VAL A 1 176 ? 7.754 23.925 11.724 1.00 90.62 176 VAL A O 1
ATOM 1322 N N . TRP A 1 177 ? 7.927 22.253 13.200 1.00 93.25 177 TRP A N 1
ATOM 1323 C CA . TRP A 1 177 ? 9.261 22.653 13.669 1.00 93.25 177 TRP A CA 1
ATOM 1324 C C . TRP A 1 177 ? 10.419 22.004 12.912 1.00 93.25 177 TRP A C 1
ATOM 1326 O O . TRP A 1 177 ? 11.568 22.378 13.153 1.00 93.25 177 TRP A O 1
ATOM 1336 N N . ASN A 1 178 ? 10.121 21.074 11.998 1.00 91.50 178 ASN A N 1
ATOM 1337 C CA . ASN A 1 178 ? 11.093 20.354 11.173 1.00 91.50 178 ASN A CA 1
ATOM 1338 C C . ASN A 1 178 ? 12.216 19.699 12.009 1.00 91.50 178 ASN A C 1
ATOM 1340 O O . ASN A 1 178 ? 13.402 19.843 11.723 1.00 91.50 178 ASN A O 1
ATOM 1344 N N . MET A 1 179 ? 11.828 19.028 13.096 1.00 93.88 179 MET A N 1
ATOM 1345 C CA . MET A 1 179 ? 12.699 18.337 14.053 1.00 93.88 179 MET A CA 1
ATOM 1346 C C . MET A 1 179 ? 12.496 16.819 13.941 1.00 93.88 179 MET A C 1
ATOM 1348 O O . MET A 1 179 ? 11.912 16.195 14.830 1.00 93.88 179 MET A O 1
ATOM 1352 N N . THR A 1 180 ? 12.935 16.229 12.828 1.00 93.12 180 THR A N 1
ATOM 1353 C CA . THR A 1 180 ? 12.639 14.830 12.466 1.00 93.12 180 THR A CA 1
ATOM 1354 C C . THR A 1 180 ? 13.103 13.820 13.517 1.00 93.12 180 THR A C 1
ATOM 1356 O O . THR A 1 180 ? 12.309 12.981 13.927 1.00 93.12 180 THR A O 1
ATOM 1359 N N . GLU A 1 181 ? 14.325 13.947 14.038 1.00 94.56 181 GLU A N 1
ATOM 1360 C CA . GLU A 1 181 ? 14.866 13.017 15.048 1.00 94.56 181 GLU A CA 1
ATOM 1361 C C . GLU A 1 181 ? 14.021 12.993 16.334 1.00 94.56 181 GLU A C 1
ATOM 1363 O O . GLU A 1 181 ? 13.707 11.936 16.881 1.00 94.56 181 GLU A O 1
ATOM 1368 N N . LEU A 1 182 ? 13.580 14.167 16.806 1.00 94.25 182 LEU A N 1
ATOM 1369 C CA . LEU A 1 182 ? 12.688 14.260 17.964 1.00 94.25 182 LEU A CA 1
ATOM 1370 C C . LEU A 1 182 ? 11.289 13.730 17.644 1.00 94.25 182 LEU A C 1
ATOM 1372 O O . LEU A 1 182 ? 10.656 13.115 18.502 1.00 94.25 182 LEU A O 1
ATOM 1376 N N . ALA A 1 183 ? 10.795 13.948 16.424 1.00 94.00 183 ALA A N 1
ATOM 1377 C CA . ALA A 1 183 ? 9.522 13.382 15.999 1.00 94.00 183 ALA A CA 1
ATOM 1378 C C . ALA A 1 183 ? 9.547 11.847 16.027 1.00 94.00 183 ALA A C 1
ATOM 1380 O O . ALA A 1 183 ? 8.608 11.242 16.544 1.00 94.00 183 ALA A O 1
ATOM 1381 N N . GLU A 1 184 ? 10.624 11.230 15.536 1.00 91.38 184 GLU A N 1
ATOM 1382 C CA . GLU A 1 184 ? 10.835 9.779 15.569 1.00 91.38 184 GLU A CA 1
ATOM 1383 C C . GLU A 1 184 ? 10.945 9.255 17.004 1.00 91.38 184 GLU A C 1
ATOM 1385 O O . GLU A 1 184 ? 10.241 8.306 17.363 1.00 91.38 184 GLU A O 1
ATOM 1390 N N . LYS A 1 185 ? 11.736 9.926 17.856 1.00 93.88 185 LYS A N 1
ATOM 1391 C CA . LYS A 1 185 ? 11.833 9.609 19.291 1.00 93.88 185 LYS A CA 1
ATOM 1392 C C . LYS A 1 185 ? 10.449 9.571 19.946 1.00 93.88 185 LYS A C 1
ATOM 1394 O O . LYS A 1 185 ? 10.068 8.562 20.540 1.00 93.88 185 LYS A O 1
ATOM 1399 N N . TYR A 1 186 ? 9.673 10.648 19.822 1.00 94.44 186 TYR A N 1
ATOM 1400 C CA . TYR A 1 186 ? 8.361 10.735 20.465 1.00 94.44 186 TYR A CA 1
ATOM 1401 C C . TYR A 1 186 ? 7.321 9.814 19.817 1.00 94.44 186 TYR A C 1
ATOM 1403 O O . TYR A 1 186 ? 6.439 9.309 20.509 1.00 94.44 186 TYR A O 1
ATOM 1411 N N . ALA A 1 187 ? 7.416 9.534 18.515 1.00 89.31 187 ALA A N 1
ATOM 1412 C CA . ALA A 1 187 ? 6.574 8.525 17.876 1.00 89.31 187 ALA A CA 1
ATOM 1413 C C . ALA A 1 187 ? 6.829 7.125 18.466 1.00 89.31 187 ALA A C 1
ATOM 1415 O O . ALA A 1 187 ? 5.870 6.417 18.788 1.00 89.31 187 ALA A O 1
ATOM 1416 N N . ALA A 1 188 ? 8.097 6.757 18.680 1.00 88.81 188 ALA A N 1
ATOM 1417 C CA . ALA A 1 188 ? 8.476 5.493 19.308 1.00 88.81 188 ALA A CA 1
ATOM 1418 C C . ALA A 1 188 ? 8.033 5.412 20.780 1.00 88.81 188 ALA A C 1
ATOM 1420 O O . ALA A 1 188 ? 7.543 4.372 21.225 1.00 88.81 188 ALA A O 1
ATOM 1421 N N . GLU A 1 189 ? 8.143 6.505 21.540 1.00 90.56 189 GLU A N 1
ATOM 1422 C CA . GLU A 1 189 ? 7.622 6.573 22.912 1.00 90.56 189 GLU A CA 1
ATOM 1423 C C . GLU A 1 189 ? 6.095 6.433 22.949 1.00 90.56 189 GLU A C 1
ATOM 1425 O O . GLU A 1 189 ? 5.566 5.636 23.726 1.00 90.56 189 GLU A O 1
ATOM 1430 N N . HIS A 1 190 ? 5.381 7.139 22.066 1.00 89.19 190 HIS A N 1
ATOM 1431 C CA . HIS A 1 190 ? 3.926 7.051 21.949 1.00 89.19 190 HIS A CA 1
ATOM 1432 C C . HIS A 1 190 ? 3.459 5.630 21.598 1.00 89.19 190 HIS A C 1
ATOM 1434 O O . HIS A 1 190 ? 2.444 5.173 22.124 1.00 89.19 190 HIS A O 1
ATOM 1440 N N . ALA A 1 191 ? 4.207 4.895 20.769 1.00 81.94 191 ALA A N 1
ATOM 1441 C CA . ALA A 1 191 ? 3.875 3.517 20.406 1.00 81.94 191 ALA A CA 1
ATOM 1442 C C . ALA A 1 191 ? 3.774 2.579 21.629 1.00 81.94 191 ALA A C 1
ATOM 1444 O O . ALA A 1 191 ? 2.926 1.687 21.643 1.00 81.94 191 ALA A O 1
ATOM 1445 N N . ARG A 1 192 ? 4.543 2.831 22.701 1.00 83.44 192 ARG A N 1
ATOM 1446 C CA . ARG A 1 192 ? 4.530 2.036 23.951 1.00 83.44 192 ARG A CA 1
ATOM 1447 C C . ARG A 1 192 ? 3.218 2.143 24.738 1.00 83.44 192 ARG A C 1
ATOM 1449 O O . ARG A 1 192 ? 2.948 1.339 25.634 1.00 83.44 192 ARG A O 1
ATOM 1456 N N . TYR A 1 193 ? 2.393 3.145 24.437 1.00 79.38 193 TYR A N 1
ATOM 1457 C CA . TYR A 1 193 ? 1.107 3.343 25.105 1.00 79.38 193 TYR A CA 1
ATOM 1458 C C . TYR A 1 193 ? 0.015 2.410 24.592 1.00 79.38 193 TYR A C 1
ATOM 1460 O O . TYR A 1 193 ? -0.965 2.186 25.306 1.00 79.38 193 TYR A O 1
ATOM 1468 N N . TYR A 1 194 ? 0.189 1.833 23.405 1.00 69.19 194 TYR A N 1
ATOM 1469 C CA . TYR A 1 194 ? -0.735 0.846 22.875 1.00 69.19 194 TYR A CA 1
ATOM 1470 C C . TYR A 1 194 ? -0.407 -0.528 23.458 1.00 69.19 194 TYR A C 1
ATOM 1472 O O . TYR A 1 194 ? 0.740 -0.966 23.447 1.00 69.19 194 TYR A O 1
ATOM 1480 N N . ALA A 1 195 ? -1.424 -1.207 23.999 1.00 60.47 195 ALA A N 1
ATOM 1481 C CA . ALA A 1 195 ? -1.291 -2.611 24.362 1.00 60.47 195 ALA A CA 1
ATOM 1482 C C . ALA A 1 195 ? -0.868 -3.394 23.115 1.00 60.47 195 ALA A C 1
ATOM 1484 O O . ALA A 1 195 ? -1.418 -3.144 22.038 1.00 60.47 195 ALA A O 1
ATOM 1485 N N . GLY A 1 196 ? 0.084 -4.320 23.273 1.00 58.75 196 GLY A N 1
ATOM 1486 C CA . GLY A 1 196 ? 0.490 -5.240 22.216 1.00 58.75 196 GLY A CA 1
ATOM 1487 C C . GLY A 1 196 ? -0.757 -5.855 21.600 1.00 58.75 196 GLY A C 1
ATOM 1488 O O . GLY A 1 196 ? -1.498 -6.600 22.242 1.00 58.75 196 GLY A O 1
ATOM 1489 N N . LYS A 1 197 ? -1.055 -5.438 20.378 1.00 63.81 197 LYS A N 1
ATOM 1490 C CA . LYS A 1 197 ? -2.168 -5.976 19.629 1.00 63.81 197 LYS A CA 1
ATOM 1491 C C . LYS A 1 197 ? -1.751 -7.369 19.145 1.00 63.81 197 LYS A C 1
ATOM 1493 O O . LYS A 1 197 ? -0.592 -7.515 18.766 1.00 63.81 197 LYS A O 1
ATOM 1498 N N . PRO A 1 198 ? -2.649 -8.373 19.111 1.00 63.81 198 PRO A N 1
ATOM 1499 C CA . PRO A 1 198 ? -2.358 -9.607 18.397 1.00 63.81 198 PRO A CA 1
ATOM 1500 C C . PRO A 1 198 ? -1.991 -9.252 16.957 1.00 63.81 198 PRO A C 1
ATOM 1502 O O . PRO A 1 198 ? -2.826 -8.740 16.206 1.00 63.81 198 PRO A O 1
ATOM 1505 N N . GLU A 1 199 ? -0.729 -9.454 16.597 1.00 76.62 199 GLU A N 1
ATOM 1506 C CA . GLU A 1 199 ? -0.266 -9.234 15.239 1.00 76.62 199 GLU A CA 1
ATOM 1507 C C . GLU A 1 199 ? -0.783 -10.391 14.389 1.00 76.62 199 GLU A C 1
ATOM 1509 O O . GLU A 1 199 ? -0.221 -11.484 14.352 1.00 76.62 199 GLU A O 1
ATOM 1514 N N . ARG A 1 200 ? -1.946 -10.177 13.770 1.00 90.38 200 ARG A N 1
ATOM 1515 C CA . ARG A 1 200 ? -2.519 -11.127 12.822 1.00 90.38 200 ARG A CA 1
ATOM 1516 C C . ARG A 1 200 ? -1.590 -11.214 11.625 1.00 90.38 200 ARG A C 1
ATOM 1518 O O . ARG A 1 200 ? -1.350 -10.213 10.959 1.00 90.38 200 ARG A O 1
ATOM 1525 N N . ARG A 1 201 ? -1.089 -12.411 11.361 1.00 94.50 201 ARG A N 1
ATOM 1526 C CA . ARG A 1 201 ? -0.218 -12.720 10.233 1.00 94.50 201 ARG A CA 1
ATOM 1527 C C . ARG A 1 201 ? -0.743 -13.972 9.552 1.00 94.50 201 ARG A C 1
ATOM 1529 O O . ARG A 1 201 ? -1.076 -14.923 10.256 1.00 94.50 201 ARG A O 1
ATOM 1536 N N . ILE A 1 202 ? -0.848 -13.965 8.228 1.00 96.75 202 ILE A N 1
ATOM 1537 C CA . ILE A 1 202 ? -1.180 -15.141 7.411 1.00 96.75 202 ILE A CA 1
ATOM 1538 C C . ILE A 1 202 ? -0.075 -15.342 6.379 1.00 96.75 202 ILE A C 1
ATOM 1540 O O . ILE A 1 202 ? 0.392 -14.369 5.784 1.00 96.75 202 ILE A O 1
ATOM 1544 N N . GLU A 1 203 ? 0.374 -16.580 6.200 1.00 97.44 203 GLU A N 1
ATOM 1545 C CA . GLU A 1 203 ? 1.361 -16.894 5.172 1.00 97.44 203 GLU A CA 1
ATOM 1546 C C . GLU A 1 203 ? 0.741 -16.815 3.774 1.00 97.44 203 GLU A C 1
ATOM 1548 O O . GLU A 1 203 ? -0.425 -17.151 3.551 1.00 97.44 203 GLU A O 1
ATOM 1553 N N . VAL A 1 204 ? 1.537 -16.350 2.815 1.00 98.19 204 VAL A N 1
ATOM 1554 C CA . VAL A 1 204 ? 1.186 -16.286 1.399 1.00 98.19 204 VAL A CA 1
ATOM 1555 C C . VAL A 1 204 ? 2.027 -17.326 0.658 1.00 98.19 204 VAL A C 1
ATOM 1557 O O . VAL A 1 204 ? 3.097 -16.992 0.141 1.00 98.19 204 VAL A O 1
ATOM 1560 N N . PRO A 1 205 ? 1.586 -18.597 0.621 1.00 97.19 205 PRO A N 1
ATOM 1561 C CA . PRO A 1 205 ? 2.306 -19.648 -0.085 1.00 97.19 205 PRO A CA 1
ATOM 1562 C C . PRO A 1 205 ? 2.395 -19.343 -1.582 1.00 97.19 205 PRO A C 1
ATOM 1564 O O . PRO A 1 205 ? 1.447 -18.825 -2.178 1.00 97.19 205 PRO A O 1
ATOM 1567 N N . TYR A 1 206 ? 3.531 -19.687 -2.190 1.00 97.94 206 TYR A N 1
ATOM 1568 C CA . TYR A 1 206 ? 3.720 -19.609 -3.636 1.00 97.94 206 TYR A CA 1
ATOM 1569 C C . TYR A 1 206 ? 3.327 -20.922 -4.310 1.00 97.94 206 TYR A C 1
ATOM 1571 O O . TYR A 1 206 ? 3.790 -21.988 -3.903 1.00 97.94 206 TYR A O 1
ATOM 1579 N N . PHE A 1 207 ? 2.534 -20.838 -5.375 1.00 97.56 207 PHE A N 1
ATOM 1580 C CA . PHE A 1 207 ? 2.174 -21.977 -6.214 1.00 97.56 207 PHE A CA 1
ATOM 1581 C C . PHE A 1 207 ? 2.863 -21.877 -7.578 1.00 97.56 207 PHE A C 1
ATOM 1583 O O . PHE A 1 207 ? 2.671 -20.913 -8.315 1.00 97.56 207 PHE A O 1
ATOM 1590 N N . ASP A 1 208 ? 3.635 -22.908 -7.942 1.00 95.31 208 ASP A N 1
ATOM 1591 C CA . ASP A 1 208 ? 4.306 -22.974 -9.251 1.00 95.31 208 ASP A CA 1
ATOM 1592 C C . ASP A 1 208 ? 3.310 -23.061 -10.414 1.00 95.31 208 ASP A C 1
ATOM 1594 O O . ASP A 1 208 ? 3.572 -22.564 -11.509 1.00 95.31 208 ASP A O 1
ATOM 1598 N N . LYS A 1 209 ? 2.153 -23.691 -10.179 1.00 95.81 209 LYS A N 1
ATOM 1599 C CA . LYS A 1 209 ? 1.035 -23.690 -11.121 1.00 95.81 209 LYS A CA 1
ATOM 1600 C C . LYS A 1 209 ? 0.127 -22.492 -10.811 1.00 95.81 209 LYS A C 1
ATOM 1602 O O . LYS A 1 209 ? -0.408 -22.462 -9.702 1.00 95.81 209 LYS A O 1
ATOM 1607 N N . PRO A 1 210 ? -0.102 -21.574 -11.770 1.00 95.88 210 PRO A N 1
ATOM 1608 C CA . PRO A 1 210 ? -0.959 -20.411 -11.554 1.00 95.88 210 PRO A CA 1
ATOM 1609 C C . PRO A 1 210 ? -2.362 -20.773 -11.059 1.00 95.88 210 PRO A C 1
ATOM 1611 O O . PRO A 1 210 ? -2.967 -21.753 -11.516 1.00 95.88 210 PRO A O 1
ATOM 1614 N N . VAL A 1 211 ? -2.886 -19.966 -10.134 1.00 95.69 211 VAL A N 1
ATOM 1615 C CA . VAL A 1 211 ? -4.217 -20.135 -9.529 1.00 95.69 211 VAL A CA 1
ATOM 1616 C C . VAL A 1 211 ? -5.114 -18.985 -9.980 1.00 95.69 211 VAL A C 1
ATOM 1618 O O . VAL A 1 211 ? -5.496 -18.091 -9.223 1.00 95.69 211 VAL A O 1
ATOM 1621 N N . ASP A 1 212 ? -5.454 -19.004 -11.266 1.00 88.19 212 ASP A N 1
ATOM 1622 C CA . ASP A 1 212 ? -6.012 -17.838 -11.953 1.00 88.19 212 ASP A CA 1
ATOM 1623 C C . ASP A 1 212 ? -7.442 -17.455 -11.544 1.00 88.19 212 ASP A C 1
ATOM 1625 O O . ASP A 1 212 ? -7.867 -16.341 -11.828 1.00 88.19 212 ASP A O 1
ATOM 1629 N N . ASN A 1 213 ? -8.221 -18.325 -10.908 1.00 93.38 213 ASN A N 1
ATOM 1630 C CA . ASN A 1 213 ? -9.629 -18.050 -10.602 1.00 93.38 213 ASN A CA 1
ATOM 1631 C C . ASN A 1 213 ? -10.126 -18.861 -9.400 1.00 93.38 213 ASN A C 1
ATOM 1633 O O . ASN A 1 213 ? -9.409 -19.705 -8.852 1.00 93.38 213 ASN A O 1
ATOM 1637 N N . ILE A 1 214 ? -11.379 -18.622 -9.006 1.00 96.94 214 ILE A N 1
ATOM 1638 C CA . ILE A 1 214 ? -12.018 -19.312 -7.875 1.00 96.94 214 ILE A CA 1
ATOM 1639 C C . ILE A 1 214 ? -12.063 -20.834 -8.087 1.00 96.94 214 ILE A C 1
ATOM 1641 O O . ILE A 1 214 ? -11.796 -21.586 -7.152 1.00 96.94 214 ILE A O 1
ATOM 1645 N N . THR A 1 215 ? -12.322 -21.316 -9.305 1.00 95.75 215 THR A N 1
ATOM 1646 C CA . THR A 1 215 ? -12.341 -22.761 -9.591 1.00 95.75 215 THR A CA 1
ATOM 1647 C C . THR A 1 215 ? -10.975 -23.411 -9.344 1.00 95.75 215 THR A C 1
ATOM 1649 O O . THR A 1 215 ? -10.898 -24.449 -8.687 1.00 95.75 215 THR A O 1
ATOM 1652 N N . ALA A 1 216 ? -9.891 -22.791 -9.817 1.00 96.75 216 ALA A N 1
ATOM 1653 C CA . ALA A 1 216 ? -8.530 -23.260 -9.566 1.00 96.75 216 ALA A CA 1
ATOM 1654 C C . ALA A 1 216 ? -8.184 -23.200 -8.070 1.00 96.75 216 ALA A C 1
ATOM 1656 O O . ALA A 1 216 ? -7.598 -24.140 -7.532 1.00 96.75 216 ALA A O 1
ATOM 1657 N N . TRP A 1 217 ? -8.604 -22.135 -7.382 1.00 97.75 217 TRP A N 1
ATOM 1658 C CA . TRP A 1 217 ? -8.414 -22.000 -5.940 1.00 97.75 217 TRP A CA 1
ATOM 1659 C C . TRP A 1 217 ? -9.112 -23.107 -5.153 1.00 97.75 217 TRP A C 1
ATOM 1661 O O . TRP A 1 217 ? -8.495 -23.677 -4.258 1.00 97.75 217 TRP A O 1
ATOM 1671 N N . ARG A 1 218 ? -10.342 -23.500 -5.511 1.00 96.81 218 ARG A N 1
ATOM 1672 C CA . ARG A 1 218 ? -11.048 -24.597 -4.821 1.00 96.81 218 ARG A CA 1
ATOM 1673 C C . ARG A 1 218 ? -10.269 -25.915 -4.841 1.00 96.81 218 ARG A C 1
ATOM 1675 O O . ARG A 1 218 ? -10.375 -26.682 -3.889 1.00 96.81 218 ARG A O 1
ATOM 1682 N N . ALA A 1 219 ? -9.470 -26.168 -5.879 1.00 96.81 219 ALA A N 1
ATOM 1683 C CA . ALA A 1 219 ? -8.641 -27.370 -5.965 1.00 96.81 219 ALA A CA 1
ATOM 1684 C C . ALA A 1 219 ? -7.455 -27.362 -4.980 1.00 96.81 219 ALA A C 1
ATOM 1686 O O . ALA A 1 219 ? -7.028 -28.424 -4.529 1.00 96.81 219 ALA A O 1
ATOM 1687 N N . VAL A 1 220 ? -6.933 -26.182 -4.631 1.00 97.50 220 VAL A N 1
ATOM 1688 C CA . VAL A 1 220 ? -5.809 -26.022 -3.688 1.00 97.50 220 VAL A CA 1
ATOM 1689 C C . VAL A 1 220 ? -6.249 -25.572 -2.295 1.00 97.50 220 VAL A C 1
ATOM 1691 O O . VAL A 1 220 ? -5.468 -25.661 -1.355 1.00 97.50 220 VAL A O 1
ATOM 1694 N N . TYR A 1 221 ? -7.504 -25.151 -2.137 1.00 96.88 221 TYR A N 1
ATOM 1695 C CA . TYR A 1 221 ? -8.090 -24.647 -0.897 1.00 96.88 221 TYR A CA 1
ATOM 1696 C C . TYR A 1 221 ? -7.782 -25.489 0.357 1.00 96.88 221 TYR A C 1
ATOM 1698 O O . TYR A 1 221 ? -7.417 -24.895 1.372 1.00 96.88 221 TYR A O 1
ATOM 1706 N N . PRO A 1 222 ? -7.836 -26.840 0.329 1.00 96.81 222 PRO A N 1
ATOM 1707 C CA . PRO A 1 222 ? -7.511 -27.655 1.505 1.00 96.81 222 PRO A CA 1
ATOM 1708 C C . PRO A 1 222 ? -6.068 -27.513 2.017 1.00 96.81 222 PRO A C 1
ATOM 1710 O O . PRO A 1 222 ? -5.784 -27.944 3.131 1.00 96.81 222 PRO A O 1
ATOM 1713 N N . GLN A 1 223 ? -5.164 -26.954 1.207 1.00 96.00 223 GLN A N 1
ATOM 1714 C CA . GLN A 1 223 ? -3.745 -26.760 1.521 1.00 96.00 223 GLN A CA 1
ATOM 1715 C C . GLN A 1 223 ? -3.460 -25.380 2.134 1.00 96.00 223 GLN A C 1
ATOM 1717 O O . GLN A 1 223 ? -2.325 -25.114 2.517 1.00 96.00 223 GLN A O 1
ATOM 1722 N N . LEU A 1 224 ? -4.453 -24.485 2.178 1.00 97.25 224 LEU A N 1
ATOM 1723 C CA . LEU A 1 224 ? -4.269 -23.096 2.590 1.00 97.25 224 LEU A CA 1
ATOM 1724 C C . LEU A 1 224 ? -4.622 -22.887 4.061 1.00 97.25 224 LEU A C 1
ATOM 1726 O O . LEU A 1 224 ? -5.603 -23.434 4.578 1.00 97.25 224 LEU A O 1
ATOM 1730 N N . ASP A 1 225 ? -3.871 -21.996 4.701 1.00 95.81 225 ASP A N 1
ATOM 1731 C CA . ASP A 1 225 ? -4.216 -21.480 6.017 1.00 95.81 225 ASP A CA 1
ATOM 1732 C C . ASP A 1 225 ? -5.518 -20.686 5.963 1.00 95.81 225 ASP A C 1
ATOM 1734 O O . ASP A 1 225 ? -5.720 -19.814 5.115 1.00 95.81 225 ASP A O 1
ATOM 1738 N N . ARG A 1 226 ? -6.401 -20.975 6.920 1.00 95.75 226 ARG A N 1
ATOM 1739 C CA . ARG A 1 226 ? -7.715 -20.342 7.045 1.00 95.75 226 ARG A CA 1
ATOM 1740 C C . ARG A 1 226 ? -7.740 -19.464 8.275 1.00 95.75 226 ARG A C 1
ATOM 1742 O O . ARG A 1 226 ? -7.621 -19.944 9.404 1.00 95.75 226 ARG A O 1
ATOM 1749 N N . GLN A 1 227 ? -7.934 -18.173 8.056 1.00 95.88 227 GLN A N 1
ATOM 1750 C CA . GLN A 1 227 ? -8.198 -17.221 9.127 1.00 95.88 227 GLN A CA 1
ATOM 1751 C C . GLN A 1 227 ? -9.572 -16.596 8.946 1.00 95.88 227 GLN A C 1
ATOM 1753 O O . GLN A 1 227 ? -10.209 -16.769 7.917 1.00 95.88 227 GLN A O 1
ATOM 1758 N N . TYR A 1 228 ? -10.059 -15.882 9.955 1.00 94.44 228 TYR A N 1
ATOM 1759 C CA . TYR A 1 228 ? -11.427 -15.375 9.954 1.00 94.44 228 TYR A CA 1
ATOM 1760 C C . TYR A 1 228 ? -11.466 -13.912 10.370 1.00 94.44 228 TYR A C 1
ATOM 1762 O O . TYR A 1 228 ? -10.686 -13.468 11.212 1.00 94.44 228 TYR A O 1
ATOM 1770 N N . CYS A 1 229 ? -12.423 -13.172 9.818 1.00 92.75 229 CYS A N 1
ATOM 1771 C CA . CYS A 1 229 ? -12.860 -11.898 10.372 1.00 92.75 229 CYS A CA 1
ATOM 1772 C C . CYS A 1 229 ? -13.653 -12.184 11.655 1.00 92.75 229 CYS A C 1
ATOM 1774 O O . CYS A 1 229 ? -14.874 -12.337 11.620 1.00 92.75 229 CYS A O 1
ATOM 1776 N N . ASP A 1 230 ? -12.951 -12.330 12.778 1.00 89.75 230 ASP A N 1
ATOM 1777 C CA . ASP A 1 230 ? -13.509 -12.762 14.065 1.00 89.75 230 ASP A CA 1
ATOM 1778 C C . ASP A 1 230 ? -13.246 -11.777 15.218 1.00 89.75 230 ASP A C 1
ATOM 1780 O O . ASP A 1 230 ? -13.806 -11.929 16.308 1.00 89.75 230 ASP A O 1
ATOM 1784 N N . ILE A 1 231 ? -12.469 -10.718 14.980 1.00 87.94 231 ILE A N 1
ATOM 1785 C CA . ILE A 1 231 ? -12.214 -9.672 15.968 1.00 87.94 231 ILE A CA 1
ATOM 1786 C C . ILE A 1 231 ? -13.304 -8.616 15.837 1.00 87.94 231 ILE A C 1
ATOM 1788 O O . ILE A 1 231 ? -13.392 -7.926 14.827 1.00 87.94 231 ILE A O 1
ATOM 1792 N N . ARG A 1 232 ? -14.144 -8.439 16.861 1.00 85.88 232 ARG A N 1
ATOM 1793 C CA . ARG A 1 232 ? -15.199 -7.412 16.826 1.00 85.88 232 ARG A CA 1
ATOM 1794 C C . ARG A 1 232 ? -14.603 -6.035 16.513 1.00 85.88 232 ARG A C 1
ATOM 1796 O O . ARG A 1 232 ? -13.694 -5.586 17.214 1.00 85.88 232 ARG A O 1
ATOM 1803 N N . TYR A 1 233 ? -15.137 -5.364 15.495 1.00 83.44 233 TYR A N 1
ATOM 1804 C CA . TYR A 1 233 ? -14.741 -4.001 15.158 1.00 83.44 233 TYR A CA 1
ATOM 1805 C C . TYR A 1 233 ? -15.171 -3.054 16.286 1.00 83.44 233 TYR A C 1
ATOM 1807 O O . TYR A 1 233 ? -16.322 -3.081 16.729 1.00 83.44 233 TYR A O 1
ATOM 1815 N N . LYS A 1 234 ? -14.225 -2.253 16.787 1.00 74.50 234 LYS A N 1
ATOM 1816 C CA . LYS A 1 234 ? -14.428 -1.333 17.925 1.00 74.50 234 LYS A CA 1
ATOM 1817 C C . LYS A 1 234 ? -14.322 0.144 17.539 1.00 74.50 234 LYS A C 1
ATOM 1819 O O . LYS A 1 234 ? -14.358 0.995 18.424 1.00 74.50 234 LYS A O 1
ATOM 1824 N N . GLY A 1 235 ? -14.142 0.453 16.256 1.00 69.88 235 GLY A N 1
ATOM 1825 C CA . GLY A 1 235 ? -14.103 1.841 15.805 1.00 69.88 235 GLY A CA 1
ATOM 1826 C C . GLY A 1 235 ? -15.487 2.486 15.832 1.00 69.88 235 GLY A C 1
ATOM 1827 O O . GLY A 1 235 ? -16.506 1.798 15.779 1.00 69.88 235 GLY A O 1
ATOM 1828 N N . SER A 1 236 ? -15.520 3.817 15.920 1.00 65.56 236 SER A N 1
ATOM 1829 C CA . SER A 1 236 ? -16.772 4.565 15.774 1.00 65.56 236 SER A CA 1
ATOM 1830 C C . SER A 1 236 ? -17.320 4.388 14.355 1.00 65.56 236 SER A C 1
ATOM 1832 O O . SER A 1 236 ? -16.568 4.400 13.376 1.00 65.56 236 SER A O 1
ATOM 1834 N N . MET A 1 237 ? -18.638 4.213 14.270 1.00 62.16 237 MET A N 1
ATOM 1835 C CA . MET A 1 237 ? -19.385 4.179 13.014 1.00 62.16 237 MET A CA 1
ATOM 1836 C C . MET A 1 237 ? -19.805 5.587 12.566 1.00 62.16 237 MET A C 1
ATOM 1838 O O . MET A 1 237 ? -20.110 5.773 11.395 1.00 62.16 237 MET A O 1
ATOM 1842 N N . ASP A 1 238 ? -19.740 6.587 13.452 1.00 57.12 238 ASP A N 1
ATOM 1843 C CA . ASP A 1 238 ? -20.171 7.973 13.197 1.00 57.12 238 ASP A CA 1
ATOM 1844 C C . ASP A 1 238 ? -19.360 8.629 12.062 1.00 57.12 238 ASP A C 1
ATOM 1846 O O . ASP A 1 238 ? -19.821 9.536 11.367 1.00 57.12 238 ASP A O 1
ATOM 1850 N N . PHE A 1 239 ? -18.130 8.152 11.840 1.00 52.78 239 PHE A N 1
ATOM 1851 C CA . PHE A 1 239 ? -17.296 8.598 10.726 1.00 52.78 239 PHE A CA 1
ATOM 1852 C C . PHE A 1 239 ? -17.869 8.184 9.358 1.00 52.78 239 PHE A C 1
ATOM 1854 O O . PHE A 1 239 ? -17.755 8.946 8.404 1.00 52.78 239 PHE A O 1
ATOM 1861 N N . LEU A 1 240 ? -18.534 7.026 9.253 1.00 54.50 240 LEU A N 1
ATOM 1862 C CA . LEU A 1 240 ? -19.151 6.570 7.997 1.00 54.50 240 LEU A CA 1
ATOM 1863 C C . LEU A 1 240 ? -20.339 7.443 7.580 1.00 54.50 240 LEU A C 1
ATOM 1865 O O . LEU A 1 240 ? -20.599 7.580 6.391 1.00 54.50 240 LEU A O 1
ATOM 1869 N N . GLU A 1 241 ? -21.027 8.062 8.540 1.00 45.44 241 GLU A N 1
ATOM 1870 C CA . GLU A 1 241 ? -22.132 8.992 8.271 1.00 45.44 241 GLU A CA 1
ATOM 1871 C C . GLU A 1 241 ? -21.640 10.356 7.753 1.00 45.44 241 GLU A C 1
ATOM 1873 O O . GLU A 1 241 ? -22.409 11.124 7.174 1.00 45.44 241 GLU A O 1
ATOM 1878 N N . THR A 1 242 ? -20.357 10.678 7.966 1.00 43.78 242 THR A N 1
ATOM 1879 C CA . THR A 1 242 ? -19.769 11.998 7.682 1.00 43.78 242 THR A CA 1
ATOM 1880 C C . THR A 1 242 ? -18.651 11.976 6.638 1.00 43.78 242 THR A C 1
ATOM 1882 O O . THR A 1 242 ? -18.106 13.038 6.324 1.00 43.78 242 THR A O 1
ATOM 1885 N N . ASP A 1 243 ? -18.327 10.812 6.064 1.00 47.31 243 ASP A N 1
ATOM 1886 C CA . ASP A 1 243 ? -17.297 10.671 5.033 1.00 47.31 243 ASP A CA 1
ATOM 1887 C C . ASP A 1 243 ? -17.689 11.425 3.746 1.00 47.31 243 ASP A C 1
ATOM 1889 O O . ASP A 1 243 ? -18.492 10.983 2.919 1.00 47.31 243 ASP A O 1
ATOM 1893 N N . VAL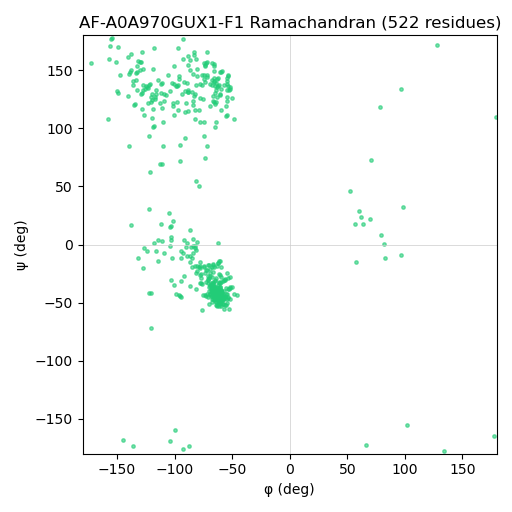 A 1 244 ? -17.085 12.604 3.585 1.00 44.41 244 VAL A N 1
ATOM 1894 C CA . VAL A 1 244 ? -17.318 13.545 2.481 1.00 44.41 244 VAL A CA 1
ATOM 1895 C C . VAL A 1 244 ? -16.832 12.982 1.139 1.00 44.41 244 VAL A C 1
ATOM 1897 O O . VAL A 1 244 ? -17.265 13.460 0.091 1.00 44.41 244 VAL A O 1
ATOM 1900 N N . ALA A 1 245 ? -15.954 11.971 1.147 1.00 45.59 245 ALA A N 1
ATOM 1901 C CA . ALA A 1 245 ? -15.411 11.380 -0.073 1.00 45.59 245 ALA A CA 1
ATOM 1902 C C . ALA A 1 245 ? -16.308 10.289 -0.678 1.00 45.59 245 ALA A C 1
ATOM 1904 O O . ALA A 1 245 ? -16.140 9.976 -1.857 1.00 45.59 245 ALA A O 1
ATOM 1905 N N . THR A 1 246 ? -17.238 9.699 0.089 1.00 47.50 246 THR A N 1
ATOM 1906 C CA . THR A 1 246 ? -17.947 8.483 -0.359 1.00 47.50 246 THR A CA 1
ATOM 1907 C C . THR A 1 246 ? -19.471 8.478 -0.215 1.00 47.50 246 THR A C 1
ATOM 1909 O O . THR A 1 246 ? -20.109 7.639 -0.849 1.00 47.50 246 THR A O 1
ATOM 1912 N N . GLY A 1 247 ? -20.081 9.430 0.502 1.00 45.00 247 GLY A N 1
ATOM 1913 C CA . GLY A 1 247 ? -21.543 9.485 0.650 1.00 45.00 247 GLY A CA 1
ATOM 1914 C C . GLY A 1 247 ? -22.130 8.296 1.433 1.00 45.00 247 GLY A C 1
ATOM 1915 O O . GLY A 1 247 ? -21.398 7.493 2.005 1.00 45.00 247 GLY A O 1
ATOM 1916 N N . ASP A 1 248 ? -23.465 8.192 1.484 1.00 42.25 248 ASP A N 1
ATOM 1917 C CA . ASP A 1 248 ? -24.172 7.104 2.181 1.00 42.25 248 ASP A CA 1
ATOM 1918 C C . ASP A 1 248 ? -23.856 5.754 1.513 1.00 42.25 248 ASP A C 1
ATOM 1920 O O . ASP A 1 248 ? -24.300 5.472 0.397 1.00 42.25 248 ASP A O 1
ATOM 1924 N N . ARG A 1 249 ? -23.012 4.936 2.157 1.00 51.91 249 ARG A N 1
ATOM 1925 C CA . ARG A 1 249 ? -22.377 3.794 1.489 1.00 51.91 249 ARG A CA 1
ATOM 1926 C C . ARG A 1 249 ? -23.324 2.644 1.172 1.00 51.91 249 ARG A C 1
ATOM 1928 O O . ARG A 1 249 ? -22.895 1.788 0.407 1.00 51.91 249 ARG A O 1
ATOM 1935 N N . GLY A 1 250 ? -24.520 2.522 1.761 1.00 49.12 250 GLY A N 1
ATOM 1936 C CA . GLY A 1 250 ? -25.439 1.373 1.571 1.00 49.12 250 GLY A CA 1
ATOM 1937 C C . GLY A 1 250 ? -24.874 -0.026 1.925 1.00 49.12 250 GLY A C 1
ATOM 1938 O O . GLY A 1 250 ? -25.621 -0.983 2.108 1.00 49.12 250 GLY A O 1
ATOM 1939 N N . ASN A 1 251 ? -23.553 -0.143 2.078 1.00 52.03 251 ASN A N 1
ATOM 1940 C CA . ASN A 1 251 ? -22.759 -1.341 2.317 1.00 52.03 251 ASN A CA 1
ATOM 1941 C C . ASN A 1 251 ? -22.618 -1.625 3.816 1.00 52.03 251 ASN A C 1
ATOM 1943 O O . ASN A 1 251 ? -22.140 -2.689 4.197 1.00 52.03 251 ASN A O 1
ATOM 1947 N N . VAL A 1 252 ? -23.024 -0.685 4.670 1.00 56.22 252 VAL A N 1
ATOM 1948 C CA . VAL A 1 252 ? -22.990 -0.806 6.124 1.00 56.22 252 VAL A CA 1
ATOM 1949 C C . VAL A 1 252 ? -24.407 -0.614 6.634 1.00 56.22 252 VAL A C 1
ATOM 1951 O O . VAL A 1 252 ? -24.875 0.495 6.850 1.00 56.22 252 VAL A O 1
ATOM 1954 N N . GLN A 1 253 ? -25.109 -1.723 6.798 1.00 59.72 253 GLN A N 1
ATOM 1955 C CA . GLN A 1 253 ? -26.391 -1.759 7.488 1.00 59.72 253 GLN A CA 1
ATOM 1956 C C . GLN A 1 253 ? -26.235 -2.734 8.657 1.00 59.72 253 GLN A C 1
ATOM 1958 O O . GLN A 1 253 ? -25.606 -3.779 8.517 1.00 59.72 253 GLN A O 1
ATOM 1963 N N . ILE A 1 254 ? -26.757 -2.436 9.834 1.00 60.59 254 ILE A N 1
ATOM 1964 C CA . ILE A 1 254 ? -26.768 -3.400 10.941 1.00 60.59 254 ILE A CA 1
ATOM 1965 C C . ILE A 1 254 ? -28.228 -3.595 11.290 1.00 60.59 254 ILE A C 1
ATOM 1967 O O . ILE A 1 254 ? -28.939 -2.623 11.542 1.00 60.59 254 ILE A O 1
ATOM 1971 N N . ASP A 1 255 ? -28.677 -4.839 11.218 1.00 60.38 255 ASP A N 1
ATOM 1972 C CA . ASP A 1 255 ? -30.033 -5.183 11.600 1.00 60.38 255 ASP A CA 1
ATOM 1973 C C . ASP A 1 255 ? -30.052 -5.383 13.118 1.00 60.38 255 ASP A C 1
ATOM 1975 O O . ASP A 1 255 ? -29.309 -6.203 13.659 1.00 60.38 255 ASP A O 1
ATOM 1979 N N . LYS A 1 256 ? -30.868 -4.581 13.808 1.00 57.09 256 LYS A N 1
ATOM 1980 C CA . LYS A 1 256 ? -30.959 -4.588 15.273 1.00 57.09 256 LYS A CA 1
ATOM 1981 C C . LYS A 1 256 ? -31.544 -5.897 15.806 1.00 57.09 256 LYS A C 1
ATOM 1983 O O . LYS A 1 256 ? -31.241 -6.251 16.943 1.00 57.09 256 LYS A O 1
ATOM 1988 N N . ASP A 1 257 ? -32.311 -6.610 14.980 1.00 59.00 257 ASP A N 1
ATOM 1989 C CA . ASP A 1 257 ? -33.009 -7.842 15.353 1.00 59.00 257 ASP A CA 1
ATOM 1990 C C . ASP A 1 257 ? -32.315 -9.104 14.807 1.00 59.00 257 ASP A C 1
ATOM 1992 O O . ASP A 1 257 ? -32.743 -10.233 15.076 1.00 59.00 257 ASP A O 1
ATOM 1996 N N . ALA A 1 258 ? -31.212 -8.944 14.065 1.00 59.38 258 ALA A N 1
ATOM 1997 C CA . ALA A 1 258 ? -30.457 -10.072 13.541 1.00 59.38 258 ALA A CA 1
ATOM 1998 C C . ALA A 1 258 ? -29.832 -10.896 14.676 1.00 59.38 258 ALA A C 1
ATOM 2000 O O . ALA A 1 258 ? -29.145 -10.386 15.561 1.00 59.38 258 ALA A O 1
ATOM 2001 N N . ARG A 1 259 ? -30.026 -12.217 14.624 1.00 50.81 259 ARG A N 1
ATOM 2002 C CA . ARG A 1 259 ? -29.337 -13.170 15.507 1.00 50.81 259 ARG A CA 1
ATOM 2003 C C . ARG A 1 259 ? -27.930 -13.445 14.976 1.00 50.81 259 ARG A C 1
ATOM 2005 O O . ARG A 1 259 ? -27.711 -13.399 13.767 1.00 50.81 259 ARG A O 1
ATOM 2012 N N . VAL A 1 260 ? -26.987 -13.763 15.869 1.00 52.34 260 VAL A N 1
ATOM 2013 C CA . VAL A 1 260 ? -25.635 -14.203 15.481 1.00 52.34 260 VAL A CA 1
ATOM 2014 C C . VAL A 1 260 ? -25.769 -15.410 14.559 1.00 52.34 260 VAL A C 1
ATOM 2016 O O . VAL A 1 260 ? -26.158 -16.489 15.000 1.00 52.34 260 VAL A O 1
ATOM 2019 N N . VAL A 1 261 ? -25.446 -15.231 13.284 1.00 51.25 261 VAL A N 1
ATOM 2020 C CA . VAL A 1 261 ? -25.268 -16.350 12.360 1.00 51.25 261 VAL A CA 1
ATOM 2021 C C . VAL A 1 261 ? -23.791 -16.722 12.399 1.00 51.25 261 VAL A C 1
ATOM 2023 O O . VAL A 1 261 ? -22.931 -15.844 12.438 1.00 51.25 261 VAL A O 1
ATOM 2026 N N . SER A 1 262 ? -23.483 -18.016 12.382 1.00 50.91 262 SER A N 1
ATOM 2027 C CA . SER A 1 262 ? -22.117 -18.561 12.394 1.00 50.91 262 SER A CA 1
ATOM 2028 C C . SER A 1 262 ? -21.260 -18.172 11.182 1.00 50.91 262 SER A C 1
ATOM 2030 O O . SER A 1 262 ? -20.116 -18.609 11.099 1.00 50.91 262 SER A O 1
ATOM 2032 N N . ASN A 1 263 ? -21.790 -17.378 10.248 1.00 58.31 263 ASN A N 1
ATOM 2033 C CA . ASN A 1 263 ? -21.168 -17.018 8.978 1.00 58.31 263 ASN A CA 1
ATOM 2034 C C . ASN A 1 263 ? -20.027 -16.020 9.215 1.00 58.31 263 ASN A C 1
ATOM 2036 O O . ASN A 1 263 ? -20.153 -14.817 8.974 1.00 58.31 263 ASN A O 1
ATOM 2040 N N . ARG A 1 264 ? -18.907 -16.522 9.734 1.00 78.81 264 ARG A N 1
ATOM 2041 C CA . ARG A 1 264 ? -17.642 -15.794 9.752 1.00 78.81 264 ARG A CA 1
ATOM 2042 C C . ARG A 1 264 ? -17.137 -15.702 8.320 1.00 78.81 264 ARG A C 1
ATOM 2044 O O . ARG A 1 264 ? -17.215 -16.669 7.569 1.00 78.81 264 ARG A O 1
ATOM 2051 N N . LEU A 1 265 ? -16.620 -14.535 7.957 1.00 92.25 265 LEU A N 1
ATOM 2052 C CA . LEU A 1 265 ? -15.924 -14.381 6.692 1.00 92.25 265 LEU A CA 1
ATOM 2053 C C . LEU A 1 265 ? -14.517 -14.952 6.850 1.00 92.25 265 LEU A C 1
ATOM 2055 O O . LEU A 1 265 ? -13.734 -14.451 7.659 1.00 92.25 265 LEU A O 1
ATOM 2059 N N . GLU A 1 266 ? -14.226 -16.010 6.113 1.00 96.12 266 GLU A N 1
ATOM 2060 C CA . GLU A 1 266 ? -12.912 -16.632 6.045 1.00 96.12 266 GLU A CA 1
ATOM 2061 C C . GLU A 1 266 ? -12.005 -15.858 5.083 1.00 96.12 266 GLU A C 1
ATOM 2063 O O . GLU A 1 266 ? -12.470 -15.337 4.071 1.00 96.12 266 GLU A O 1
ATOM 2068 N N . VAL A 1 267 ? -10.716 -15.798 5.402 1.00 97.56 267 VAL A N 1
ATOM 2069 C CA . VAL A 1 267 ? -9.640 -15.222 4.600 1.00 97.56 267 VAL A CA 1
ATOM 2070 C C . VAL A 1 267 ? -8.636 -16.334 4.308 1.00 97.56 267 VAL A C 1
ATOM 2072 O O . VAL A 1 267 ? -8.107 -16.944 5.241 1.00 97.56 267 VAL A O 1
ATOM 2075 N N . THR A 1 268 ? -8.355 -16.561 3.027 1.00 98.25 268 THR A N 1
ATOM 2076 C CA . THR A 1 268 ? -7.214 -17.369 2.569 1.00 98.25 268 THR A CA 1
ATOM 2077 C C . THR A 1 268 ? -6.399 -16.579 1.556 1.00 98.25 268 THR A C 1
ATOM 2079 O O . THR A 1 268 ? -6.932 -15.715 0.848 1.00 98.25 268 THR A O 1
ATOM 2082 N N . THR A 1 269 ? -5.102 -16.860 1.497 1.00 98.19 269 THR A N 1
ATOM 2083 C CA . THR A 1 269 ? -4.164 -16.150 0.628 1.00 98.19 269 THR A CA 1
ATOM 2084 C C . THR A 1 269 ? -3.194 -17.102 -0.039 1.00 98.19 269 THR A C 1
ATOM 2086 O O . THR A 1 269 ? -2.853 -18.140 0.518 1.00 98.19 269 THR A O 1
ATOM 2089 N N . LEU A 1 270 ? -2.745 -16.733 -1.232 1.00 98.31 270 LEU A N 1
ATOM 2090 C CA . LEU A 1 270 ? -1.646 -17.376 -1.948 1.00 98.31 270 LEU A CA 1
ATOM 2091 C C . LEU A 1 270 ? -1.040 -16.381 -2.935 1.00 98.31 270 LEU A C 1
ATOM 2093 O O . LEU A 1 270 ? -1.597 -15.307 -3.174 1.00 98.31 270 LEU A O 1
ATOM 2097 N N . CYS A 1 271 ? 0.085 -16.738 -3.529 1.00 98.25 271 CYS A N 1
ATOM 2098 C CA . CYS A 1 271 ? 0.626 -16.031 -4.675 1.00 98.25 271 CYS A CA 1
ATOM 2099 C C . CYS A 1 271 ? 1.153 -17.009 -5.722 1.00 98.25 271 CYS A C 1
ATOM 2101 O O . CYS A 1 271 ? 1.351 -18.193 -5.452 1.00 98.25 271 CYS A O 1
ATOM 2103 N N . ASP A 1 272 ? 1.356 -16.503 -6.925 1.00 97.75 272 ASP A N 1
ATOM 2104 C CA . ASP A 1 272 ? 1.952 -17.239 -8.030 1.00 97.75 272 ASP A CA 1
ATOM 2105 C C . ASP A 1 272 ? 2.814 -16.298 -8.884 1.00 97.75 272 ASP A C 1
ATOM 2107 O O . ASP A 1 272 ? 3.135 -15.168 -8.494 1.00 97.75 272 ASP A O 1
ATOM 2111 N N . ILE A 1 273 ? 3.218 -16.766 -10.062 1.00 97.25 273 ILE A N 1
ATOM 2112 C CA . ILE A 1 273 ? 4.034 -16.003 -11.008 1.00 97.25 273 ILE A CA 1
ATOM 2113 C C . ILE A 1 273 ? 3.361 -14.695 -11.480 1.00 97.25 273 ILE A C 1
ATOM 2115 O O . ILE A 1 273 ? 4.037 -13.787 -11.967 1.00 97.25 273 ILE A O 1
ATOM 2119 N N . HIS A 1 274 ? 2.039 -14.558 -11.346 1.00 96.94 274 HIS A N 1
ATOM 2120 C CA . HIS A 1 274 ? 1.269 -13.414 -11.832 1.00 96.94 274 HIS A CA 1
ATOM 2121 C C . HIS A 1 274 ? 0.924 -12.396 -10.747 1.00 96.94 274 HIS A C 1
ATOM 2123 O O . HIS A 1 274 ? 0.904 -11.192 -11.046 1.00 96.94 274 HIS A O 1
ATOM 2129 N N . GLY A 1 275 ? 0.670 -12.835 -9.514 1.00 97.56 275 GLY A N 1
ATOM 2130 C CA . GLY A 1 275 ? 0.336 -11.905 -8.442 1.00 97.56 275 GLY A CA 1
ATOM 2131 C C . GLY A 1 275 ? 0.007 -12.536 -7.098 1.00 97.56 275 GLY A C 1
ATOM 2132 O O . GLY A 1 275 ? 0.271 -13.705 -6.830 1.00 97.56 275 GLY A O 1
ATOM 2133 N N . VAL A 1 276 ? -0.594 -11.714 -6.241 1.00 98.31 276 VAL A N 1
ATOM 2134 C CA . VAL A 1 276 ? -1.137 -12.097 -4.935 1.00 98.31 276 VAL A CA 1
ATOM 2135 C C . VAL A 1 276 ? -2.639 -12.297 -5.058 1.00 98.31 276 VAL A C 1
ATOM 2137 O O . VAL A 1 276 ? -3.341 -11.481 -5.658 1.00 98.31 276 VAL A O 1
ATOM 2140 N N . HIS A 1 277 ? -3.141 -13.363 -4.452 1.00 98.44 277 HIS A N 1
ATOM 2141 C CA . HIS A 1 277 ? -4.543 -13.734 -4.463 1.00 98.44 277 HIS A CA 1
ATOM 2142 C C . HIS A 1 277 ? -5.061 -13.745 -3.029 1.00 98.44 277 HIS A C 1
ATOM 2144 O O . HIS A 1 277 ? -4.477 -14.373 -2.145 1.00 98.44 277 HIS A O 1
ATOM 2150 N N . VAL A 1 278 ? -6.177 -13.058 -2.810 1.00 98.25 278 VAL A N 1
ATOM 2151 C CA . VAL A 1 278 ? -6.919 -13.076 -1.551 1.00 98.25 278 VAL A CA 1
ATOM 2152 C C . VAL A 1 278 ? -8.319 -13.589 -1.845 1.00 98.25 278 VAL A C 1
ATOM 2154 O O . VAL A 1 278 ? -9.010 -13.051 -2.712 1.00 98.25 278 VAL A O 1
ATOM 2157 N N . PHE A 1 279 ? -8.746 -14.612 -1.115 1.00 98.00 279 PHE A N 1
ATOM 2158 C CA . PHE A 1 279 ? -10.084 -15.179 -1.231 1.00 98.00 279 PHE A CA 1
ATOM 2159 C C . PHE A 1 279 ? -10.829 -14.993 0.082 1.00 98.00 279 PHE A C 1
ATOM 2161 O O . PHE A 1 279 ? -10.340 -15.363 1.152 1.00 98.00 279 PHE A O 1
ATOM 2168 N N . LEU A 1 280 ? -12.021 -14.413 -0.023 1.00 97.06 280 LEU A N 1
ATOM 2169 C CA . LEU A 1 280 ? -12.930 -14.177 1.084 1.00 97.06 280 LEU A CA 1
ATOM 2170 C C . LEU A 1 280 ? -14.133 -15.102 0.930 1.00 97.06 280 LEU A C 1
ATOM 2172 O O . LEU A 1 280 ? -14.980 -14.871 0.065 1.00 97.06 280 LEU A O 1
ATOM 2176 N N . ARG A 1 281 ? -14.195 -16.159 1.742 1.00 95.69 281 ARG A N 1
ATOM 2177 C CA . ARG A 1 281 ? -15.242 -17.188 1.672 1.00 95.69 281 ARG A CA 1
ATOM 2178 C C . ARG A 1 281 ? -16.237 -16.997 2.806 1.00 95.69 281 ARG A C 1
ATOM 2180 O O . ARG A 1 281 ? -15.859 -16.854 3.966 1.00 95.69 281 ARG A O 1
ATOM 2187 N N . ALA A 1 282 ? -17.519 -17.026 2.478 1.00 91.81 282 ALA A N 1
ATOM 2188 C CA . ALA A 1 282 ? -18.595 -17.052 3.453 1.00 91.81 282 ALA A CA 1
ATOM 2189 C C . ALA A 1 282 ? -19.412 -18.328 3.262 1.00 91.81 282 ALA A C 1
ATOM 2191 O O . ALA A 1 282 ? -20.152 -18.460 2.285 1.00 91.81 282 ALA A O 1
ATOM 2192 N N . GLU A 1 283 ? -19.294 -19.257 4.209 1.00 88.81 283 GLU A N 1
ATOM 2193 C CA . GLU A 1 283 ? -20.197 -20.405 4.283 1.00 88.81 283 GLU A CA 1
ATOM 2194 C C . GLU A 1 283 ? -21.608 -19.905 4.599 1.00 88.81 283 GLU A C 1
ATOM 2196 O O . GLU A 1 283 ? -21.832 -19.189 5.579 1.00 88.81 283 GLU A O 1
ATOM 2201 N N . ASN A 1 284 ? -22.561 -20.221 3.727 1.00 84.12 284 ASN A N 1
ATOM 2202 C CA . ASN A 1 284 ? -23.935 -19.771 3.844 1.00 84.12 284 ASN A CA 1
ATOM 2203 C C . ASN A 1 284 ? -24.871 -20.696 3.056 1.00 84.12 284 ASN A C 1
ATOM 2205 O O . ASN A 1 284 ? -24.966 -20.593 1.838 1.00 84.12 284 ASN A O 1
ATOM 2209 N N . ARG A 1 285 ? -25.665 -21.511 3.761 1.00 82.62 285 ARG A N 1
ATOM 2210 C CA . ARG A 1 285 ? -26.698 -22.378 3.152 1.00 82.62 285 ARG A CA 1
ATOM 2211 C C . ARG A 1 285 ? -27.793 -21.609 2.394 1.00 82.62 285 ARG A C 1
ATOM 2213 O O . ARG A 1 285 ? -28.550 -22.196 1.633 1.00 82.62 285 ARG A O 1
ATOM 2220 N N . ASN A 1 286 ? -27.885 -20.291 2.593 1.00 83.94 286 ASN A N 1
ATOM 2221 C CA . ASN A 1 286 ? -28.764 -19.388 1.850 1.00 83.94 286 ASN A CA 1
ATOM 2222 C C . ASN A 1 286 ? -28.001 -18.594 0.767 1.00 83.94 286 ASN A C 1
ATOM 2224 O O . ASN A 1 286 ? -28.485 -17.546 0.328 1.00 83.94 286 ASN A O 1
ATOM 2228 N N . ALA A 1 287 ? -26.821 -19.047 0.320 1.00 87.69 287 ALA A N 1
ATOM 2229 C CA . ALA A 1 287 ? -25.989 -18.352 -0.670 1.00 87.69 287 ALA A CA 1
ATOM 2230 C C . ALA A 1 287 ? -26.765 -17.996 -1.950 1.00 87.69 287 ALA A C 1
ATOM 2232 O O . ALA A 1 287 ? -26.642 -16.880 -2.457 1.00 87.69 287 ALA A O 1
ATOM 2233 N N . ARG A 1 288 ? -27.658 -18.877 -2.420 1.00 88.06 288 ARG A N 1
ATOM 2234 C CA . ARG A 1 288 ? -28.565 -18.590 -3.547 1.00 88.06 288 ARG A CA 1
ATOM 2235 C C . ARG A 1 288 ? -29.501 -17.414 -3.279 1.00 88.06 288 ARG A C 1
ATOM 2237 O O . ARG A 1 288 ? -29.618 -16.522 -4.117 1.00 88.06 288 ARG A O 1
ATOM 2244 N N . ALA A 1 289 ? -30.133 -17.368 -2.108 1.00 87.81 289 ALA A N 1
ATOM 2245 C CA . ALA A 1 289 ? -30.996 -16.249 -1.735 1.00 87.81 289 ALA A CA 1
ATOM 2246 C C . ALA A 1 289 ? -30.197 -14.939 -1.642 1.00 87.81 289 ALA A C 1
ATOM 2248 O O . ALA A 1 289 ? -30.685 -13.893 -2.068 1.00 87.81 289 ALA A O 1
ATOM 2249 N N . VAL A 1 290 ? -28.948 -15.000 -1.163 1.00 87.50 290 VAL A N 1
ATOM 2250 C CA . VAL A 1 290 ? -28.035 -13.847 -1.155 1.00 87.50 290 VAL A CA 1
ATOM 2251 C C . VAL A 1 2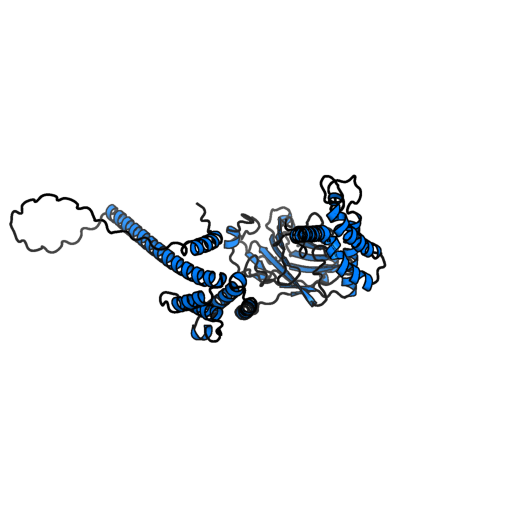90 ? -27.714 -13.391 -2.576 1.00 87.50 290 VAL A C 1
ATOM 2253 O O . VAL A 1 290 ? -27.876 -12.208 -2.871 1.00 87.50 290 VAL A O 1
ATOM 2256 N N . ARG A 1 291 ? -27.324 -14.311 -3.469 1.00 89.38 291 ARG A N 1
ATOM 2257 C CA . ARG A 1 291 ? -27.027 -14.030 -4.885 1.00 89.38 291 ARG A CA 1
ATOM 2258 C C . ARG A 1 291 ? -28.163 -13.271 -5.562 1.00 89.38 291 ARG A C 1
ATOM 2260 O O . ARG A 1 291 ? -27.927 -12.279 -6.246 1.00 89.38 291 ARG A O 1
ATOM 2267 N N . HIS A 1 292 ? -29.391 -13.736 -5.352 1.00 88.62 292 HIS A N 1
ATOM 2268 C CA . HIS A 1 292 ? -30.591 -13.168 -5.967 1.00 88.62 292 HIS A CA 1
ATOM 2269 C C . HIS A 1 292 ? -31.160 -11.957 -5.209 1.00 88.62 292 HIS A C 1
ATOM 2271 O O . HIS A 1 292 ? -32.123 -11.352 -5.665 1.00 88.62 292 HIS A O 1
ATOM 2277 N N . GLY A 1 293 ? -30.556 -11.565 -4.082 1.00 84.75 293 GLY A N 1
ATOM 2278 C CA . GLY A 1 293 ? -30.960 -10.392 -3.307 1.00 84.75 293 GLY A CA 1
ATOM 2279 C C . GLY A 1 293 ? -32.179 -10.590 -2.404 1.00 84.75 293 GLY A C 1
ATOM 2280 O O . GLY A 1 293 ? -32.638 -9.617 -1.815 1.00 84.75 293 GLY A O 1
ATOM 2281 N N . PHE A 1 294 ? -32.668 -11.823 -2.251 1.00 85.12 294 PHE A N 1
ATOM 2282 C CA . PHE A 1 294 ? -33.728 -12.180 -1.299 1.00 85.12 294 PHE A CA 1
ATOM 2283 C C . PHE A 1 294 ? -33.221 -12.312 0.140 1.00 85.12 294 PHE A C 1
ATOM 2285 O O . PHE A 1 294 ? -34.005 -12.265 1.082 1.00 85.12 294 PHE A O 1
ATOM 2292 N N . ALA A 1 295 ? -31.909 -12.472 0.317 1.00 82.12 295 ALA A N 1
ATOM 2293 C CA . ALA A 1 295 ? -31.248 -12.435 1.611 1.00 82.12 295 ALA A CA 1
ATOM 2294 C C . ALA A 1 295 ? -30.059 -11.475 1.576 1.00 82.12 295 ALA A C 1
ATOM 2296 O O . ALA A 1 295 ? -29.481 -11.177 0.525 1.00 82.12 295 ALA A O 1
ATOM 2297 N N . ARG A 1 296 ? -29.668 -10.996 2.755 1.00 79.25 296 ARG A N 1
ATOM 2298 C CA . ARG A 1 296 ? -28.514 -10.120 2.895 1.00 79.25 296 ARG A CA 1
ATOM 2299 C C . ARG A 1 296 ? -27.234 -10.931 3.094 1.00 79.25 296 ARG A C 1
ATOM 2301 O O . ARG A 1 296 ? -27.186 -11.833 3.925 1.00 79.25 296 ARG A O 1
ATOM 2308 N N . GLY A 1 297 ? -26.205 -10.595 2.320 1.00 81.69 297 GLY A N 1
ATOM 2309 C CA . GLY A 1 297 ? -24.862 -11.159 2.453 1.00 81.69 297 GLY A CA 1
ATOM 2310 C C . GLY A 1 297 ? -23.952 -10.325 3.352 1.00 81.69 297 GLY A C 1
ATOM 2311 O O . GLY A 1 297 ? -24.357 -9.311 3.921 1.00 81.69 297 GLY A O 1
ATOM 2312 N N . ILE A 1 298 ? -22.699 -10.755 3.432 1.00 87.50 298 ILE A N 1
ATOM 2313 C CA . ILE A 1 298 ? -21.592 -10.008 4.032 1.00 87.50 298 ILE A CA 1
ATOM 2314 C C . ILE A 1 298 ? -21.033 -9.057 2.971 1.00 87.50 298 ILE A C 1
ATOM 2316 O O . ILE A 1 298 ? -20.638 -9.497 1.892 1.00 87.50 298 ILE A O 1
ATOM 2320 N N . SER A 1 299 ? -21.010 -7.766 3.279 1.00 88.44 299 SER A N 1
ATOM 2321 C CA . SER A 1 299 ? -20.204 -6.768 2.569 1.00 88.44 299 SER A CA 1
ATOM 2322 C C . SER A 1 299 ? -18.860 -6.615 3.270 1.00 88.44 299 SER A C 1
ATOM 2324 O O . SER A 1 299 ? -18.722 -6.970 4.443 1.00 88.44 299 SER A O 1
ATOM 2326 N N . THR A 1 300 ? -17.857 -6.086 2.575 1.00 91.75 300 THR A N 1
ATOM 2327 C CA . THR A 1 300 ? -16.538 -5.879 3.184 1.00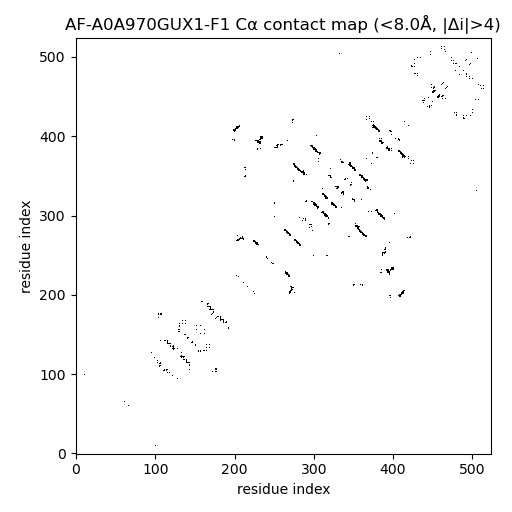 91.75 300 THR A CA 1
ATOM 2328 C C . THR A 1 300 ? -15.980 -4.497 2.914 1.00 91.75 300 THR A C 1
ATOM 2330 O O . THR A 1 300 ? -16.304 -3.861 1.910 1.00 91.75 300 THR A O 1
ATOM 2333 N N . GLU A 1 301 ? -15.123 -4.050 3.825 1.00 92.31 301 GLU A N 1
ATOM 2334 C CA . GLU A 1 301 ? -14.157 -2.992 3.575 1.00 92.31 301 GLU A CA 1
ATOM 2335 C C . GLU A 1 301 ? -12.751 -3.563 3.762 1.00 92.31 301 GLU A C 1
ATOM 2337 O O . GLU A 1 301 ? -12.402 -4.053 4.836 1.00 92.31 301 GLU A O 1
ATOM 2342 N N . ILE A 1 302 ? -11.974 -3.572 2.685 1.00 95.75 302 ILE A N 1
ATOM 2343 C CA . ILE A 1 302 ? -10.673 -4.235 2.599 1.00 95.75 302 ILE A CA 1
ATOM 2344 C C . ILE A 1 302 ? -9.596 -3.174 2.426 1.00 95.75 302 ILE A C 1
ATOM 2346 O O . ILE A 1 302 ? -9.781 -2.226 1.665 1.00 95.75 302 ILE A O 1
ATOM 2350 N N . TYR A 1 303 ? -8.451 -3.361 3.069 1.00 96.31 303 TYR A N 1
ATOM 2351 C CA . TYR A 1 303 ? -7.293 -2.493 2.913 1.00 96.31 303 TYR A CA 1
ATOM 2352 C C . TYR A 1 303 ? -6.060 -3.311 2.568 1.00 96.31 303 TYR A C 1
ATOM 2354 O O . TYR A 1 303 ? -5.824 -4.365 3.154 1.00 96.31 303 TYR A O 1
ATOM 2362 N N . PHE A 1 304 ? -5.269 -2.811 1.624 1.00 97.00 304 PHE A N 1
ATOM 2363 C CA . PHE A 1 304 ? -4.077 -3.493 1.136 1.00 97.00 304 PHE A CA 1
ATOM 2364 C C . PHE A 1 304 ? -2.943 -2.500 0.887 1.00 97.00 304 PHE A C 1
ATOM 2366 O O . PHE A 1 304 ? -3.136 -1.518 0.160 1.00 97.00 304 PHE A O 1
ATOM 2373 N N . ALA A 1 305 ? -1.768 -2.763 1.460 1.00 96.06 305 ALA A N 1
ATOM 2374 C CA . ALA A 1 305 ? -0.553 -1.982 1.243 1.00 96.06 305 ALA A CA 1
ATOM 2375 C C . ALA A 1 305 ? 0.666 -2.898 1.029 1.00 96.06 305 ALA A C 1
ATOM 2377 O O . ALA A 1 305 ? 0.844 -3.845 1.798 1.00 96.06 305 ALA A O 1
ATOM 2378 N N . PRO A 1 306 ? 1.553 -2.593 0.064 1.00 95.75 306 PRO A N 1
ATOM 2379 C CA . PRO A 1 306 ? 2.741 -3.393 -0.242 1.00 95.75 306 PRO A CA 1
ATOM 2380 C C . PRO A 1 306 ? 3.897 -3.136 0.747 1.00 95.75 306 PRO A C 1
ATOM 2382 O O . PRO A 1 306 ? 5.008 -2.800 0.343 1.00 95.75 306 PRO A O 1
ATOM 2385 N N . GLY A 1 307 ? 3.610 -3.210 2.048 1.00 92.81 307 GLY A N 1
ATOM 2386 C CA . GLY A 1 307 ? 4.561 -2.989 3.140 1.00 92.81 307 GLY A CA 1
ATOM 2387 C C . GLY A 1 307 ? 4.089 -1.969 4.177 1.00 92.81 307 GLY A C 1
ATOM 2388 O O . GLY A 1 307 ? 3.074 -1.286 4.006 1.00 92.81 307 GLY A O 1
ATOM 2389 N N . GLU A 1 308 ? 4.838 -1.868 5.273 1.00 88.25 308 GLU A N 1
ATOM 2390 C CA . GLU A 1 308 ? 4.614 -0.856 6.305 1.00 88.25 308 GLU A CA 1
ATOM 2391 C C . GLU A 1 308 ? 4.874 0.559 5.758 1.00 88.25 308 GLU A C 1
ATOM 2393 O O . GLU A 1 308 ? 5.763 0.774 4.933 1.00 88.25 308 GLU A O 1
ATOM 2398 N N . ASN A 1 309 ? 4.072 1.535 6.199 1.00 85.75 309 ASN A N 1
ATOM 2399 C CA . ASN A 1 309 ? 4.167 2.945 5.793 1.00 85.75 309 ASN A CA 1
ATOM 2400 C C . ASN A 1 309 ? 4.077 3.194 4.273 1.00 85.75 309 ASN A C 1
ATOM 2402 O O . ASN A 1 309 ? 4.419 4.274 3.792 1.00 85.75 309 ASN A O 1
ATOM 2406 N N . GLN A 1 310 ? 3.577 2.222 3.506 1.00 91.62 310 GLN A N 1
ATOM 2407 C CA . GLN A 1 310 ? 3.303 2.388 2.084 1.00 91.62 310 GLN A CA 1
ATOM 2408 C C . GLN A 1 310 ? 1.899 2.960 1.849 1.00 91.62 310 GLN A C 1
ATOM 2410 O O . GLN A 1 310 ? 0.973 2.680 2.619 1.00 91.62 310 GLN A O 1
ATOM 2415 N N . PRO A 1 311 ? 1.696 3.721 0.754 1.00 92.25 311 PRO A N 1
ATOM 2416 C CA . PRO A 1 311 ? 0.356 4.025 0.278 1.00 92.25 311 PRO A CA 1
ATOM 2417 C C . PRO A 1 311 ? -0.449 2.741 0.079 1.00 92.25 311 PRO A C 1
ATOM 2419 O O . PRO A 1 311 ? 0.086 1.717 -0.349 1.00 92.25 311 PRO A O 1
ATOM 2422 N N . TYR A 1 312 ? -1.741 2.816 0.358 1.00 93.81 312 TYR A N 1
ATOM 2423 C CA . TYR A 1 312 ? -2.633 1.666 0.349 1.00 93.81 312 TYR A CA 1
ATOM 2424 C C . TYR A 1 312 ? -3.861 1.930 -0.509 1.00 93.81 312 TYR A C 1
ATOM 2426 O O . TYR A 1 312 ? -4.178 3.070 -0.864 1.00 93.81 312 TYR A O 1
ATOM 2434 N N . THR A 1 313 ? -4.574 0.856 -0.821 1.00 95.12 313 THR A N 1
ATOM 2435 C CA . THR A 1 313 ? -5.868 0.926 -1.496 1.00 95.12 313 THR A CA 1
ATOM 2436 C C . THR A 1 313 ? -6.947 0.377 -0.574 1.00 95.12 313 THR A C 1
ATOM 2438 O O . THR A 1 313 ? -6.754 -0.663 0.055 1.00 95.12 313 THR A O 1
ATOM 2441 N N . CYS A 1 314 ? -8.054 1.108 -0.464 1.00 95.00 314 CYS A N 1
ATOM 2442 C CA . CYS A 1 314 ? -9.277 0.674 0.197 1.00 95.00 314 CYS A CA 1
ATOM 2443 C C . CYS A 1 314 ? -10.259 0.144 -0.852 1.00 95.00 314 CYS A C 1
ATOM 2445 O O . CYS A 1 314 ? -10.429 0.756 -1.908 1.00 95.00 314 CYS A O 1
ATOM 2447 N N . PHE A 1 315 ? -10.921 -0.967 -0.557 1.00 94.56 315 PHE A N 1
ATOM 2448 C CA . PHE A 1 315 ? -11.928 -1.573 -1.416 1.00 94.56 315 PHE A CA 1
ATOM 2449 C C . PHE A 1 315 ? -13.212 -1.761 -0.635 1.00 94.56 315 PHE A C 1
ATOM 2451 O O . PHE A 1 315 ? -13.195 -2.295 0.472 1.00 94.56 315 PHE A O 1
ATOM 2458 N N . GLY A 1 316 ? -14.329 -1.384 -1.240 1.00 92.12 316 GLY A N 1
ATOM 2459 C CA . GLY A 1 316 ? -15.641 -1.819 -0.786 1.00 92.12 316 GLY A CA 1
ATOM 2460 C C . GLY A 1 316 ? -16.086 -3.018 -1.587 1.00 92.12 316 GLY A C 1
ATOM 2461 O O . GLY A 1 316 ? -15.871 -3.058 -2.799 1.00 92.12 316 GLY A O 1
ATOM 2462 N N . SER A 1 317 ? -16.751 -3.966 -0.940 1.00 91.12 317 SER A N 1
ATOM 2463 C CA . SER A 1 317 ? -17.424 -5.051 -1.642 1.00 91.12 317 SER A CA 1
ATOM 2464 C C . SER A 1 317 ? -18.854 -5.263 -1.163 1.00 91.12 317 SER A C 1
ATOM 2466 O O . SER A 1 317 ? -19.242 -4.898 -0.049 1.00 91.12 317 SER A O 1
ATOM 2468 N N . SER A 1 318 ? -19.636 -5.883 -2.037 1.00 86.00 318 SER A N 1
ATOM 2469 C CA . SER A 1 318 ? -20.973 -6.395 -1.763 1.00 86.00 318 SER A CA 1
ATOM 2470 C C . SER A 1 318 ? -21.116 -7.792 -2.373 1.00 86.00 318 SER A C 1
ATOM 2472 O O . SER A 1 318 ? -20.175 -8.330 -2.957 1.00 86.00 318 SER A O 1
ATOM 2474 N N . ARG A 1 319 ? -22.331 -8.351 -2.335 1.00 81.00 319 ARG A N 1
ATOM 2475 C CA . ARG A 1 319 ? -22.661 -9.610 -3.023 1.00 81.00 319 ARG A CA 1
ATOM 2476 C C . ARG A 1 319 ? -22.329 -9.611 -4.525 1.00 81.00 319 ARG A C 1
ATOM 2478 O O . ARG A 1 319 ? -22.161 -10.679 -5.093 1.00 81.00 319 ARG A O 1
ATOM 2485 N N . SER A 1 320 ? -22.264 -8.440 -5.162 1.00 82.75 320 SER A N 1
ATOM 2486 C CA . SER A 1 320 ? -21.984 -8.299 -6.598 1.00 82.75 320 SER A CA 1
ATOM 2487 C C . SER A 1 320 ? -20.492 -8.124 -6.911 1.00 82.75 320 SER A C 1
ATOM 2489 O O . SER A 1 320 ? -20.140 -7.891 -8.063 1.00 82.75 320 SER A O 1
ATOM 2491 N N . GLY A 1 321 ? -19.619 -8.199 -5.902 1.00 88.69 321 GLY A N 1
ATOM 2492 C CA . GLY A 1 321 ? -18.182 -7.963 -6.031 1.00 88.69 321 GLY A CA 1
ATOM 2493 C C . GLY A 1 321 ? -17.761 -6.586 -5.533 1.00 88.69 321 GLY A C 1
ATOM 2494 O O . GLY A 1 321 ? -18.418 -5.993 -4.670 1.00 88.69 321 GLY A O 1
ATOM 2495 N N . ILE A 1 322 ? -16.637 -6.093 -6.055 1.00 92.50 322 ILE A N 1
ATOM 2496 C CA . ILE A 1 322 ? -16.061 -4.802 -5.670 1.00 92.50 322 ILE A CA 1
ATOM 2497 C C . ILE A 1 322 ? -16.975 -3.651 -6.102 1.00 92.50 322 ILE A C 1
ATOM 2499 O O . ILE A 1 322 ? -17.293 -3.500 -7.280 1.00 92.50 322 ILE A O 1
ATOM 2503 N N . THR A 1 323 ? -17.382 -2.825 -5.139 1.00 90.56 323 THR A N 1
ATOM 2504 C CA . THR A 1 323 ? -18.254 -1.659 -5.341 1.00 90.56 323 THR A CA 1
ATOM 2505 C C . THR A 1 323 ? -17.462 -0.370 -5.524 1.00 90.56 323 THR A C 1
ATOM 2507 O O . THR A 1 323 ? -17.888 0.505 -6.274 1.00 90.56 323 THR A O 1
ATOM 2510 N N . PHE A 1 324 ? -16.293 -0.253 -4.889 1.00 89.94 324 PHE A N 1
ATOM 2511 C CA . PHE A 1 324 ? -15.382 0.870 -5.092 1.00 89.94 324 PHE A CA 1
ATOM 2512 C C . PHE A 1 324 ? -13.922 0.471 -4.869 1.00 89.94 324 PHE A C 1
ATOM 2514 O O . PHE A 1 324 ? -13.623 -0.472 -4.137 1.00 89.94 324 PHE A O 1
ATOM 2521 N N . ILE A 1 325 ? -13.020 1.244 -5.477 1.00 92.31 325 ILE A N 1
ATOM 2522 C CA . ILE A 1 325 ? -11.569 1.173 -5.287 1.00 92.31 325 ILE A CA 1
ATOM 2523 C C . ILE A 1 325 ? -11.092 2.591 -4.975 1.00 92.31 325 ILE A C 1
ATOM 2525 O O . ILE A 1 325 ? -11.223 3.486 -5.809 1.00 92.31 325 ILE A O 1
ATOM 2529 N N . PHE A 1 326 ? -10.554 2.800 -3.777 1.00 91.81 326 PHE A N 1
ATOM 2530 C CA . PHE A 1 326 ? -10.070 4.091 -3.301 1.00 91.81 326 PHE A CA 1
ATOM 2531 C C . PHE A 1 326 ? -8.565 4.028 -2.993 1.00 91.81 326 PHE A C 1
ATOM 2533 O O . PHE A 1 326 ? -8.167 3.513 -1.945 1.00 91.81 326 PHE A O 1
ATOM 2540 N N . PRO A 1 327 ? -7.703 4.535 -3.889 1.00 92.00 327 PRO A N 1
ATOM 2541 C CA . PRO A 1 327 ? -6.270 4.642 -3.635 1.00 92.00 327 PRO A CA 1
ATOM 2542 C C . PRO A 1 327 ? -5.945 5.883 -2.792 1.00 92.00 327 PRO A C 1
ATOM 2544 O O . PRO A 1 327 ? -6.426 6.977 -3.087 1.00 92.00 327 PRO A O 1
ATOM 2547 N N . THR A 1 328 ? -5.059 5.760 -1.799 1.00 90.56 328 THR A N 1
ATOM 2548 C CA . THR A 1 328 ? -4.678 6.901 -0.937 1.00 90.56 328 THR A CA 1
ATOM 2549 C C . THR A 1 328 ? -3.610 7.823 -1.516 1.00 90.56 328 THR A C 1
ATOM 2551 O O . THR A 1 328 ? -3.275 8.838 -0.911 1.00 90.56 328 THR A O 1
ATOM 2554 N N . THR A 1 329 ? -3.079 7.507 -2.696 1.00 90.19 329 THR A N 1
ATOM 2555 C CA . THR A 1 329 ? -2.092 8.341 -3.390 1.00 90.19 329 THR A CA 1
ATOM 2556 C C . THR A 1 329 ? -2.351 8.386 -4.891 1.00 90.19 329 THR A C 1
ATOM 2558 O O . THR A 1 329 ? -3.075 7.548 -5.434 1.00 90.19 329 THR A O 1
ATOM 2561 N N . TYR A 1 330 ? -1.792 9.383 -5.574 1.00 88.06 330 TYR A N 1
ATOM 2562 C CA . TYR A 1 330 ? -1.758 9.459 -7.037 1.00 88.06 330 TYR A CA 1
ATOM 2563 C C . TYR A 1 330 ? -0.619 8.613 -7.605 1.00 88.06 330 TYR A C 1
ATOM 2565 O O . TYR A 1 330 ? 0.349 8.315 -6.902 1.00 88.06 330 TYR A O 1
ATOM 2573 N N . ASN A 1 331 ? -0.728 8.258 -8.888 1.00 87.06 331 ASN A N 1
ATOM 2574 C CA . ASN A 1 331 ? 0.393 7.671 -9.615 1.00 87.06 331 ASN A CA 1
ATOM 2575 C C . ASN A 1 331 ? 1.609 8.594 -9.510 1.00 87.06 331 ASN A C 1
ATOM 2577 O O . ASN A 1 331 ? 1.496 9.806 -9.691 1.00 87.06 331 ASN A O 1
ATOM 2581 N N . ASN A 1 332 ? 2.755 8.013 -9.190 1.00 84.94 332 ASN A N 1
ATOM 2582 C CA . ASN A 1 332 ? 4.038 8.695 -9.140 1.00 84.94 332 ASN A CA 1
ATOM 2583 C C . ASN A 1 332 ? 5.161 7.677 -9.377 1.00 84.94 332 ASN A C 1
ATOM 2585 O O . ASN A 1 332 ? 4.911 6.473 -9.459 1.00 84.94 332 ASN A O 1
ATOM 2589 N N . LYS A 1 333 ? 6.413 8.147 -9.416 1.00 79.56 333 LYS A N 1
ATOM 2590 C CA . LYS A 1 333 ? 7.592 7.292 -9.645 1.00 79.56 333 LYS A CA 1
ATOM 2591 C C . LYS A 1 333 ? 7.686 6.069 -8.716 1.00 79.56 333 LYS A C 1
ATOM 2593 O O . LYS A 1 333 ? 8.241 5.049 -9.105 1.00 79.56 333 LYS A O 1
ATOM 2598 N N . ASN A 1 334 ? 7.126 6.157 -7.508 1.00 83.06 334 ASN A N 1
ATOM 2599 C CA . ASN A 1 334 ? 7.241 5.139 -6.467 1.00 83.06 334 ASN A CA 1
ATOM 2600 C C . ASN A 1 334 ? 5.939 4.364 -6.207 1.00 83.06 334 ASN A C 1
ATOM 2602 O O . ASN A 1 334 ? 5.957 3.419 -5.412 1.00 83.06 334 ASN A O 1
ATOM 2606 N N . ALA A 1 335 ? 4.808 4.751 -6.803 1.00 88.38 335 ALA A N 1
ATOM 2607 C CA . ALA A 1 335 ? 3.520 4.104 -6.567 1.00 88.38 335 ALA A CA 1
ATOM 2608 C C . ALA A 1 335 ? 2.622 4.162 -7.804 1.00 88.38 335 ALA A C 1
ATOM 2610 O O . ALA A 1 335 ? 2.387 5.233 -8.363 1.00 88.38 335 ALA A O 1
ATOM 2611 N N . GLN A 1 336 ? 2.071 3.009 -8.178 1.00 89.75 336 GLN A N 1
ATOM 2612 C CA . GLN A 1 336 ? 1.049 2.891 -9.211 1.00 89.75 336 GLN A CA 1
ATOM 2613 C C . GLN A 1 336 ? -0.277 2.469 -8.579 1.00 89.75 336 GLN A C 1
ATOM 2615 O O . GLN A 1 336 ? -0.320 1.622 -7.685 1.00 89.75 336 GLN A O 1
ATOM 2620 N N . ARG A 1 337 ? -1.367 3.080 -9.036 1.00 92.06 337 ARG A N 1
ATOM 2621 C CA . ARG A 1 337 ? -2.728 2.700 -8.674 1.00 92.06 337 ARG A CA 1
ATOM 2622 C C . ARG A 1 337 ? -3.087 1.380 -9.338 1.00 92.06 337 ARG A C 1
ATOM 2624 O O . ARG A 1 337 ? -2.699 1.109 -10.472 1.00 92.06 337 ARG A O 1
ATOM 2631 N N . LEU A 1 338 ? -3.880 0.598 -8.623 1.00 94.75 338 LEU A N 1
ATOM 2632 C CA . LEU A 1 338 ? -4.514 -0.594 -9.160 1.00 94.75 338 LEU A CA 1
ATOM 2633 C C . LEU A 1 338 ? -5.563 -0.207 -10.210 1.00 94.75 338 LEU A C 1
ATOM 2635 O O . LEU A 1 338 ? -6.331 0.736 -10.008 1.00 94.75 338 LEU A O 1
ATOM 2639 N N . ASP A 1 339 ? -5.588 -0.941 -11.319 1.00 91.00 339 ASP A N 1
ATOM 2640 C CA . ASP A 1 339 ? -6.425 -0.672 -12.485 1.00 91.00 339 ASP A CA 1
ATOM 2641 C C . ASP A 1 339 ? -7.253 -1.907 -12.858 1.00 91.00 339 ASP A C 1
ATOM 2643 O O . ASP A 1 339 ? -6.739 -2.908 -13.362 1.00 91.00 339 ASP A O 1
ATOM 2647 N N . LYS A 1 340 ? -8.569 -1.802 -12.652 1.00 90.94 340 LYS A N 1
ATOM 2648 C CA . LYS A 1 340 ? -9.539 -2.850 -12.999 1.00 90.94 340 LYS A CA 1
ATOM 2649 C C . LYS A 1 340 ? -9.653 -3.107 -14.507 1.00 90.94 340 LYS A C 1
ATOM 2651 O O . LYS A 1 340 ? -10.135 -4.163 -14.902 1.00 90.94 340 LYS A O 1
ATOM 2656 N N . ASN A 1 341 ? -9.222 -2.163 -15.348 1.00 91.69 341 ASN A N 1
ATOM 2657 C CA . ASN A 1 341 ? -9.214 -2.327 -16.804 1.00 91.69 341 ASN A CA 1
ATOM 2658 C C . ASN A 1 341 ? -7.992 -3.129 -17.285 1.00 91.69 341 ASN A C 1
ATOM 2660 O O . ASN A 1 341 ? -7.886 -3.447 -18.468 1.00 91.69 341 ASN A O 1
ATOM 2664 N N . ARG A 1 342 ? -7.075 -3.485 -16.373 1.00 92.25 342 ARG A N 1
ATOM 2665 C CA . ARG A 1 342 ? -5.904 -4.332 -16.630 1.00 92.25 342 ARG A CA 1
ATOM 2666 C C . ARG A 1 342 ? -5.936 -5.577 -15.730 1.00 92.25 342 ARG A C 1
ATOM 2668 O O . ARG A 1 342 ? -5.036 -5.761 -14.910 1.00 92.25 342 ARG A O 1
ATOM 2675 N N . PRO A 1 343 ? -6.948 -6.453 -15.863 1.00 92.69 343 PRO A N 1
ATOM 2676 C CA . PRO A 1 343 ? -7.201 -7.532 -14.907 1.00 92.69 343 PRO A CA 1
ATOM 2677 C C . PRO A 1 343 ? -6.086 -8.578 -14.814 1.00 92.69 343 PRO A C 1
ATOM 2679 O O . PRO A 1 343 ? -5.884 -9.149 -13.752 1.00 92.69 343 PRO A O 1
ATOM 2682 N N . ALA A 1 344 ? -5.336 -8.808 -15.894 1.00 90.56 344 ALA A N 1
ATOM 2683 C CA . ALA A 1 344 ? -4.249 -9.791 -15.916 1.00 90.56 344 ALA A CA 1
ATOM 2684 C C . ALA A 1 344 ? -2.936 -9.288 -15.290 1.00 90.56 344 ALA A C 1
ATOM 2686 O O . ALA A 1 344 ? -2.052 -10.083 -14.981 1.00 90.56 344 ALA A O 1
ATOM 2687 N N . THR A 1 345 ? -2.768 -7.970 -15.150 1.00 93.44 345 THR A N 1
ATOM 2688 C CA . THR A 1 345 ? -1.485 -7.381 -14.733 1.00 93.44 345 THR A CA 1
ATOM 2689 C C . THR A 1 345 ? -1.606 -6.443 -13.542 1.00 93.44 345 THR A C 1
ATOM 2691 O O . THR A 1 345 ? -0.613 -6.227 -12.864 1.00 93.44 345 THR A O 1
ATOM 2694 N N . SER A 1 346 ? -2.789 -5.906 -13.242 1.00 95.81 346 SER A N 1
ATOM 2695 C CA . SER A 1 346 ? -2.978 -4.926 -12.175 1.00 95.81 346 SER A CA 1
ATOM 2696 C C . SER A 1 346 ? -3.964 -5.405 -11.116 1.00 95.81 346 SER A C 1
ATOM 2698 O O . SER A 1 346 ? -3.543 -5.744 -10.012 1.00 95.81 346 SER A O 1
ATOM 2700 N N . PHE A 1 347 ? -5.260 -5.453 -11.429 1.00 97.06 347 PHE A N 1
ATOM 2701 C CA . PHE A 1 347 ? -6.274 -5.837 -10.453 1.00 97.06 347 PHE A CA 1
ATOM 2702 C C . PHE A 1 347 ? -7.476 -6.511 -11.097 1.00 97.06 347 PHE A C 1
ATOM 2704 O O . PHE A 1 347 ? -8.065 -5.975 -12.037 1.00 97.06 347 PHE A O 1
ATOM 2711 N N . ARG A 1 348 ? -7.891 -7.642 -10.531 1.00 95.50 348 ARG A N 1
ATOM 2712 C CA . ARG A 1 348 ? -9.129 -8.342 -10.892 1.00 95.50 348 ARG A CA 1
ATOM 2713 C C . ARG A 1 348 ? -9.884 -8.716 -9.625 1.00 95.50 348 ARG A C 1
ATOM 2715 O O . ARG A 1 348 ? -9.280 -9.013 -8.600 1.00 95.50 348 ARG A O 1
ATOM 2722 N N . SER A 1 349 ? -11.208 -8.744 -9.717 1.00 95.31 349 SER A N 1
ATOM 2723 C CA . SER A 1 349 ? -12.050 -9.354 -8.695 1.00 95.31 349 SER A CA 1
ATOM 2724 C C . SER A 1 349 ? -13.099 -10.253 -9.323 1.00 95.31 349 SER A C 1
ATOM 2726 O O . SER A 1 349 ? -13.685 -9.877 -10.339 1.00 95.31 349 SER A O 1
ATOM 2728 N N . GLU A 1 350 ? -13.382 -11.381 -8.688 1.00 95.50 350 GLU A N 1
ATOM 2729 C CA . GLU A 1 350 ? -14.401 -12.338 -9.124 1.00 95.50 350 GLU A CA 1
ATOM 2730 C C . GLU A 1 350 ? -15.312 -12.683 -7.948 1.00 95.50 350 GLU A C 1
ATOM 2732 O O . GLU A 1 350 ? -14.885 -12.652 -6.794 1.00 95.50 350 GLU A O 1
ATOM 2737 N N . VAL A 1 351 ? -16.571 -13.012 -8.235 1.00 95.25 351 VAL A N 1
ATOM 2738 C CA . VAL A 1 351 ? -17.486 -13.561 -7.234 1.00 95.25 351 VAL A CA 1
ATOM 2739 C C . VAL A 1 351 ? -18.105 -14.835 -7.768 1.00 95.25 351 VAL A C 1
ATOM 2741 O O . VAL A 1 351 ? -18.657 -14.851 -8.867 1.00 95.25 351 VAL A O 1
ATOM 2744 N N . GLU A 1 352 ? -18.064 -15.883 -6.957 1.00 95.12 352 GLU A N 1
ATOM 2745 C CA . GLU A 1 352 ? -18.724 -17.150 -7.241 1.00 95.12 352 GLU A CA 1
ATOM 2746 C C . GLU A 1 352 ? -19.692 -17.485 -6.108 1.00 95.12 352 GLU A C 1
ATOM 2748 O O . GLU A 1 352 ? -19.374 -17.319 -4.932 1.00 95.12 352 GLU A O 1
ATOM 2753 N N . PHE A 1 353 ? -20.878 -17.967 -6.472 1.00 94.12 353 PHE A N 1
ATOM 2754 C CA . PHE A 1 353 ? -21.870 -18.497 -5.541 1.00 94.12 353 PHE A CA 1
ATOM 2755 C C . PHE A 1 353 ? -22.073 -19.975 -5.835 1.00 94.12 353 PHE A C 1
ATOM 2757 O O . PHE A 1 353 ? -22.378 -20.332 -6.978 1.00 94.12 353 PHE A O 1
ATOM 2764 N N . THR A 1 354 ? -21.987 -20.798 -4.799 1.00 91.00 354 THR A N 1
ATOM 2765 C CA . THR A 1 354 ? -22.456 -22.183 -4.811 1.00 91.00 354 THR A CA 1
ATOM 2766 C C . THR A 1 354 ? -23.777 -22.276 -4.047 1.00 91.00 354 THR A C 1
ATOM 2768 O O . THR A 1 354 ? -24.420 -21.259 -3.756 1.00 91.00 354 THR A O 1
ATOM 2771 N N . ASP A 1 355 ? -24.222 -23.496 -3.766 1.00 88.12 355 ASP A N 1
ATOM 2772 C CA . ASP A 1 355 ? -25.405 -23.716 -2.938 1.00 88.12 355 ASP A CA 1
ATOM 2773 C C . ASP A 1 355 ? -25.090 -23.532 -1.439 1.00 88.12 355 ASP A C 1
ATOM 2775 O O . ASP A 1 355 ? -25.965 -23.106 -0.686 1.00 88.12 355 ASP A O 1
ATOM 2779 N N . ASP A 1 356 ? -23.830 -23.736 -1.031 1.00 89.00 356 ASP A N 1
ATOM 2780 C CA . ASP A 1 356 ? -23.405 -23.741 0.376 1.00 89.00 356 ASP A CA 1
ATOM 2781 C C . ASP A 1 356 ? -22.462 -22.593 0.760 1.00 89.00 356 ASP A C 1
ATOM 2783 O O . ASP A 1 356 ? -22.242 -22.343 1.948 1.00 89.00 356 ASP A O 1
ATOM 2787 N N . ASP A 1 357 ? -21.881 -21.886 -0.210 1.00 92.69 357 ASP A N 1
ATOM 2788 C CA . ASP A 1 357 ? -20.988 -20.759 0.039 1.00 92.69 357 ASP A CA 1
ATOM 2789 C C . ASP A 1 357 ? -21.033 -19.694 -1.060 1.00 92.69 357 ASP A C 1
ATOM 2791 O O . ASP A 1 357 ? -21.618 -19.857 -2.134 1.00 92.69 357 ASP A O 1
ATOM 2795 N N . TYR A 1 358 ? -20.394 -18.567 -0.774 1.00 93.25 358 TYR A N 1
ATOM 2796 C CA . TYR A 1 358 ? -19.976 -17.631 -1.804 1.00 93.25 358 TYR A CA 1
ATOM 2797 C C . TYR A 1 358 ? -18.585 -17.091 -1.502 1.00 93.25 358 TYR A C 1
ATOM 2799 O O . TYR A 1 358 ? -18.180 -16.972 -0.340 1.00 93.25 358 TYR A O 1
ATOM 2807 N N . VAL A 1 359 ? -17.848 -16.794 -2.566 1.00 95.88 359 VAL A N 1
ATOM 2808 C CA . VAL A 1 359 ? -16.433 -16.431 -2.518 1.00 95.88 359 VAL A CA 1
ATOM 2809 C C . VAL A 1 359 ? -16.228 -15.144 -3.294 1.00 95.88 359 VAL A C 1
ATOM 2811 O O . VAL A 1 359 ? -16.659 -15.044 -4.440 1.00 95.88 359 VAL A O 1
ATOM 2814 N N . LEU A 1 360 ? -15.552 -14.179 -2.677 1.00 96.75 360 LEU A N 1
ATOM 2815 C CA . LEU A 1 360 ? -14.978 -13.018 -3.350 1.00 96.75 360 LEU A CA 1
ATOM 2816 C C . LEU A 1 360 ? -13.476 -13.251 -3.518 1.00 96.75 360 LEU A C 1
ATOM 2818 O O . LEU A 1 360 ? -12.753 -13.386 -2.533 1.00 96.75 360 LEU A O 1
ATOM 2822 N N . HIS A 1 361 ? -13.008 -13.271 -4.759 1.00 97.69 361 HIS A N 1
ATOM 2823 C CA . HIS A 1 361 ? -11.590 -13.296 -5.105 1.00 97.69 361 HIS A CA 1
ATOM 2824 C C . HIS A 1 361 ? -11.106 -11.886 -5.427 1.00 97.69 361 HIS A C 1
ATOM 2826 O O . HIS A 1 361 ? -11.774 -11.139 -6.141 1.00 97.69 361 HIS A O 1
ATOM 2832 N N . LEU A 1 362 ? -9.933 -11.540 -4.909 1.00 97.88 362 LEU A N 1
ATOM 2833 C CA . LEU A 1 362 ? -9.181 -10.332 -5.218 1.00 97.88 362 LEU A CA 1
ATOM 2834 C C . LEU A 1 362 ? -7.806 -10.764 -5.717 1.00 97.88 362 LEU A C 1
ATOM 2836 O O . LEU A 1 362 ? -7.066 -11.446 -5.007 1.00 97.88 362 LEU A O 1
ATOM 2840 N N . PHE A 1 363 ? -7.465 -10.353 -6.928 1.00 98.06 363 PHE A N 1
ATOM 2841 C CA . PHE A 1 363 ? -6.157 -10.555 -7.526 1.00 98.06 363 PHE A CA 1
ATOM 2842 C C . PHE A 1 363 ? -5.420 -9.223 -7.613 1.00 98.06 363 PHE A C 1
ATOM 2844 O O . PHE A 1 363 ? -5.949 -8.242 -8.143 1.00 98.06 363 PHE A O 1
ATOM 2851 N N . PHE A 1 364 ? -4.183 -9.220 -7.130 1.00 97.94 364 PHE A N 1
ATOM 2852 C CA . PHE A 1 364 ? -3.257 -8.100 -7.158 1.00 97.94 364 PHE A CA 1
ATOM 2853 C C . PHE A 1 364 ? -2.046 -8.502 -7.996 1.00 97.94 364 PHE A C 1
ATOM 2855 O O . PHE A 1 364 ? -1.184 -9.245 -7.528 1.00 97.94 364 PHE A O 1
ATOM 2862 N N . GLY A 1 365 ? -1.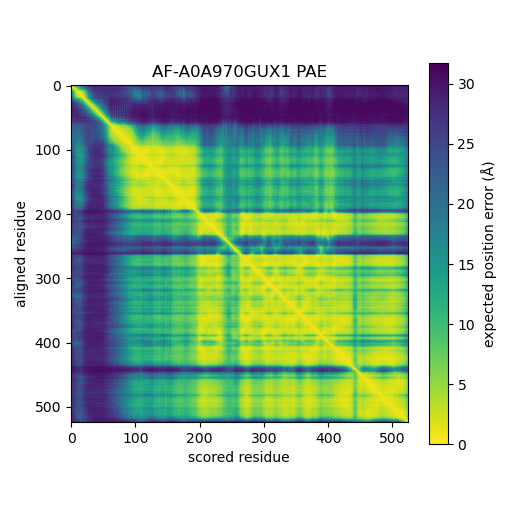981 -8.029 -9.239 1.00 97.44 365 GLY A N 1
ATOM 2863 C CA . GLY A 1 365 ? -0.866 -8.341 -10.127 1.00 97.44 365 GLY A CA 1
ATOM 2864 C C . GLY A 1 365 ? 0.446 -7.741 -9.626 1.00 97.44 365 GLY A C 1
ATOM 2865 O O . GLY A 1 365 ? 0.448 -6.720 -8.939 1.00 97.44 365 GLY A O 1
ATOM 2866 N N . TRP A 1 366 ? 1.575 -8.352 -9.979 1.00 97.56 366 TRP A N 1
ATOM 2867 C CA . TRP A 1 366 ? 2.888 -7.865 -9.543 1.00 97.56 366 TRP A CA 1
ATOM 2868 C C . TRP A 1 366 ? 3.308 -6.527 -10.178 1.00 97.56 366 TRP A C 1
ATOM 2870 O O . TRP A 1 366 ? 4.098 -5.789 -9.588 1.00 97.56 366 TRP A O 1
ATOM 2880 N N . ASP A 1 367 ? 2.775 -6.172 -11.354 1.00 94.75 367 ASP A N 1
ATOM 2881 C CA . ASP A 1 367 ? 3.214 -4.999 -12.125 1.00 94.75 367 ASP A CA 1
ATOM 2882 C C . ASP A 1 367 ? 3.115 -3.655 -11.368 1.00 94.75 367 ASP A C 1
ATOM 2884 O O . ASP A 1 367 ? 4.089 -2.899 -11.422 1.00 94.75 367 ASP A O 1
ATOM 2888 N N . PRO A 1 368 ? 2.015 -3.317 -10.661 1.00 94.81 368 PRO A N 1
ATOM 2889 C CA . PRO A 1 368 ? 1.911 -2.083 -9.873 1.00 94.81 368 PRO A CA 1
ATOM 2890 C C . PRO A 1 368 ? 2.859 -2.031 -8.668 1.00 94.81 368 PRO A C 1
ATOM 2892 O O . PRO A 1 368 ? 3.113 -0.950 -8.131 1.00 94.81 368 PRO A O 1
ATOM 2895 N N . PHE A 1 369 ? 3.384 -3.185 -8.248 1.00 95.81 369 PHE A N 1
ATOM 2896 C CA . PHE A 1 369 ? 4.249 -3.351 -7.079 1.00 95.81 369 PHE A CA 1
ATOM 2897 C C . PHE A 1 369 ? 5.681 -3.733 -7.453 1.00 95.81 369 PHE A C 1
ATOM 2899 O O . PHE A 1 369 ? 6.425 -4.207 -6.599 1.00 95.81 369 PHE A O 1
ATOM 2906 N N . TYR A 1 370 ? 6.092 -3.524 -8.706 1.00 94.81 370 TYR A N 1
ATOM 2907 C CA . TYR A 1 370 ? 7.405 -3.947 -9.203 1.00 94.81 370 TYR A CA 1
ATOM 2908 C C . TYR A 1 370 ? 8.572 -3.469 -8.308 1.00 94.81 370 TYR A C 1
ATOM 2910 O O . TYR A 1 370 ? 9.529 -4.195 -8.051 1.00 94.81 370 TYR A O 1
ATOM 2918 N N . ASN A 1 371 ? 8.496 -2.262 -7.753 1.00 93.19 371 ASN A N 1
ATOM 2919 C CA .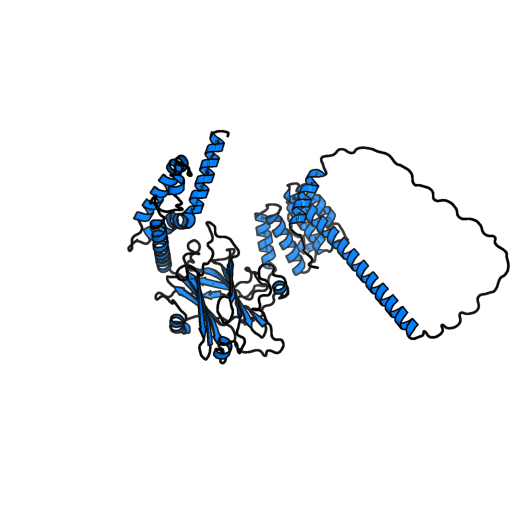 ASN A 1 371 ? 9.544 -1.716 -6.889 1.00 93.19 371 ASN A CA 1
ATOM 2920 C C . ASN A 1 371 ? 9.433 -2.154 -5.416 1.00 93.19 371 ASN A C 1
ATOM 2922 O O . ASN A 1 371 ? 10.178 -1.653 -4.579 1.00 93.19 371 ASN A O 1
ATOM 2926 N N . LYS A 1 372 ? 8.483 -3.036 -5.087 1.00 94.88 372 LYS A N 1
ATOM 2927 C CA . LYS A 1 372 ? 8.141 -3.473 -3.722 1.00 94.88 372 LYS A CA 1
ATOM 2928 C C . LYS A 1 372 ? 7.897 -4.978 -3.631 1.00 94.88 372 LYS A C 1
ATOM 2930 O O . LYS A 1 372 ? 7.278 -5.424 -2.668 1.00 94.88 372 LYS A O 1
ATOM 2935 N N . LEU A 1 373 ? 8.339 -5.749 -4.630 1.00 96.12 373 LEU A N 1
ATOM 2936 C CA . LEU A 1 373 ? 8.159 -7.200 -4.628 1.00 96.12 373 LEU A CA 1
ATOM 2937 C C . LEU A 1 373 ? 8.691 -7.798 -3.319 1.00 96.12 373 LEU A C 1
ATOM 2939 O O . LEU A 1 373 ? 9.803 -7.447 -2.909 1.00 96.12 373 LEU A O 1
ATOM 2943 N N . PRO A 1 374 ? 7.924 -8.683 -2.667 1.00 96.00 374 PRO A N 1
ATOM 2944 C CA . PRO A 1 374 ? 8.326 -9.224 -1.388 1.00 96.00 374 PRO A CA 1
ATOM 2945 C C . PRO A 1 374 ? 9.468 -10.231 -1.568 1.00 96.00 374 PRO A C 1
ATOM 2947 O O . PRO A 1 374 ? 9.480 -11.029 -2.501 1.00 96.00 374 PRO A O 1
ATOM 2950 N N . VAL A 1 375 ? 10.435 -10.199 -0.657 1.00 93.50 375 VAL A N 1
ATOM 2951 C CA . VAL A 1 375 ? 11.437 -11.264 -0.479 1.00 93.50 375 VAL A CA 1
ATOM 2952 C C . VAL A 1 375 ? 11.005 -12.190 0.658 1.00 93.50 375 VAL A C 1
ATOM 2954 O O . VAL A 1 375 ? 10.100 -11.843 1.421 1.00 93.50 375 VAL A O 1
ATOM 2957 N N . ASN A 1 376 ? 11.667 -13.338 0.818 1.00 96.38 376 ASN A N 1
ATOM 2958 C CA . ASN A 1 376 ? 11.465 -14.190 1.990 1.00 96.38 376 ASN A CA 1
ATOM 2959 C C . ASN A 1 376 ? 11.574 -13.375 3.291 1.00 96.38 376 ASN A C 1
ATOM 2961 O O . ASN A 1 376 ? 12.566 -12.677 3.507 1.00 96.38 376 ASN A O 1
ATOM 2965 N N . GLY A 1 377 ? 10.549 -13.455 4.135 1.00 95.38 377 GLY A N 1
ATOM 2966 C CA . GLY A 1 377 ? 10.473 -12.705 5.382 1.00 95.38 377 GLY A CA 1
ATOM 2967 C C . GLY A 1 377 ? 9.676 -11.398 5.290 1.00 95.38 377 GLY A C 1
ATOM 2968 O O . GLY A 1 377 ? 9.423 -10.781 6.323 1.00 95.38 377 GLY A O 1
ATOM 2969 N N . THR A 1 378 ? 9.279 -10.960 4.090 1.00 96.62 378 THR A N 1
ATOM 2970 C CA . THR A 1 378 ? 8.592 -9.671 3.898 1.00 96.62 378 THR A CA 1
ATOM 2971 C C . THR A 1 378 ? 7.137 -9.750 4.331 1.00 96.62 378 THR A C 1
ATOM 2973 O O . THR A 1 378 ? 6.427 -10.685 3.966 1.00 96.62 378 THR A O 1
ATOM 2976 N N . ASP A 1 379 ? 6.678 -8.715 5.030 1.00 96.62 379 ASP A N 1
ATOM 2977 C CA . ASP A 1 379 ? 5.272 -8.526 5.365 1.00 96.62 379 ASP A CA 1
ATOM 2978 C C . ASP A 1 379 ? 4.654 -7.393 4.535 1.00 96.62 379 ASP A C 1
ATOM 2980 O O . ASP A 1 379 ? 5.168 -6.271 4.484 1.00 96.62 379 ASP A O 1
ATOM 2984 N N . TRP A 1 380 ? 3.519 -7.671 3.895 1.00 97.38 380 TRP A N 1
ATOM 2985 C CA . TRP A 1 380 ? 2.620 -6.645 3.357 1.00 97.38 380 TRP A CA 1
ATOM 2986 C C . TRP A 1 380 ? 1.439 -6.437 4.296 1.00 97.38 380 TRP A C 1
ATOM 2988 O O . TRP A 1 380 ? 1.051 -7.338 5.029 1.00 97.38 380 TRP A O 1
ATOM 2998 N N . ARG A 1 381 ? 0.836 -5.249 4.286 1.00 96.12 381 ARG A N 1
ATOM 2999 C CA . ARG A 1 381 ? -0.225 -4.899 5.235 1.00 96.12 381 ARG A CA 1
ATOM 3000 C C . ARG A 1 381 ? -1.587 -5.203 4.631 1.00 96.12 381 ARG A C 1
ATOM 3002 O O . ARG A 1 381 ? -1.887 -4.757 3.522 1.00 96.12 381 ARG A O 1
ATOM 3009 N N . PHE A 1 382 ? -2.420 -5.913 5.382 1.00 96.69 382 PHE A N 1
ATOM 3010 C CA . PHE A 1 382 ? -3.768 -6.273 4.957 1.00 96.69 382 PHE A CA 1
ATOM 3011 C C . PHE A 1 382 ? -4.773 -6.151 6.096 1.00 96.69 382 PHE A C 1
ATOM 3013 O O . PHE A 1 382 ? -4.478 -6.394 7.266 1.00 96.69 382 PHE A O 1
ATOM 3020 N N . GLU A 1 383 ? -5.993 -5.781 5.745 1.00 95.00 383 GLU A N 1
ATOM 3021 C CA . GLU A 1 383 ? -7.129 -5.806 6.647 1.00 95.00 383 GLU A CA 1
ATOM 3022 C C . GLU A 1 383 ? -8.395 -6.109 5.860 1.00 95.00 383 GLU A C 1
ATOM 3024 O O . GLU A 1 383 ? -8.561 -5.664 4.726 1.00 95.00 383 GLU A O 1
ATOM 3029 N N . CYS A 1 384 ? -9.311 -6.826 6.497 1.00 95.06 384 CYS A N 1
ATOM 3030 C CA . CYS A 1 384 ? -10.654 -7.022 5.991 1.00 95.06 384 CYS A CA 1
ATOM 3031 C C . CYS A 1 384 ? -11.635 -6.823 7.140 1.00 95.06 384 CYS A C 1
ATOM 3033 O O . CYS A 1 384 ? -11.595 -7.535 8.143 1.00 95.06 384 CYS A O 1
ATOM 3035 N N . ILE A 1 385 ? -12.528 -5.853 6.979 1.00 92.62 385 ILE A N 1
ATOM 3036 C CA . ILE A 1 385 ? -13.666 -5.636 7.861 1.00 92.62 385 ILE A CA 1
ATOM 3037 C C . ILE A 1 385 ? -14.895 -6.222 7.171 1.00 92.62 385 ILE A C 1
ATOM 3039 O O . ILE A 1 385 ? -15.349 -5.714 6.150 1.00 92.62 385 ILE A O 1
ATOM 3043 N N . ALA A 1 386 ? -15.432 -7.300 7.727 1.00 91.50 386 ALA A N 1
ATOM 3044 C CA . ALA A 1 386 ? -16.693 -7.908 7.347 1.00 91.50 386 ALA A CA 1
ATOM 3045 C C . ALA A 1 386 ? -17.863 -7.168 8.010 1.00 91.50 386 ALA A C 1
ATOM 3047 O O . ALA A 1 386 ? -18.028 -7.191 9.233 1.00 91.50 386 ALA A O 1
ATOM 3048 N N . TRP A 1 387 ? -18.708 -6.548 7.193 1.00 87.94 387 TRP A N 1
ATOM 3049 C CA . TRP A 1 387 ? -19.964 -5.931 7.598 1.00 87.94 387 TRP A CA 1
ATOM 3050 C C . TRP A 1 387 ? -21.089 -6.954 7.472 1.00 87.94 387 TRP A C 1
ATOM 3052 O O . TRP A 1 387 ? -21.708 -7.139 6.422 1.00 87.94 387 TRP A O 1
ATOM 3062 N N . THR A 1 388 ? -21.334 -7.658 8.572 1.00 82.44 388 THR A N 1
ATOM 3063 C CA . THR A 1 388 ? -22.418 -8.639 8.667 1.00 82.44 388 THR A CA 1
ATOM 3064 C C . THR A 1 388 ? -23.714 -7.953 9.114 1.00 82.44 388 THR A C 1
ATOM 3066 O O . THR A 1 388 ? -23.658 -6.869 9.705 1.00 82.44 388 THR A O 1
ATOM 3069 N N . PRO A 1 389 ? -24.891 -8.579 8.925 1.00 75.19 389 PRO A N 1
ATOM 3070 C CA . PRO A 1 389 ? -26.132 -8.086 9.524 1.00 75.19 389 PRO A CA 1
ATOM 3071 C C . PRO A 1 389 ? -26.052 -7.881 11.048 1.00 75.19 389 PRO A C 1
ATOM 3073 O O . PRO A 1 389 ? -26.710 -6.982 11.555 1.00 75.19 389 PRO A O 1
ATOM 3076 N N . TYR A 1 390 ? -25.211 -8.650 11.753 1.00 74.06 390 TYR A N 1
ATOM 3077 C CA . TYR A 1 390 ? -25.026 -8.589 13.211 1.00 74.06 390 TYR A CA 1
ATOM 3078 C C . TYR A 1 390 ? -23.992 -7.537 13.668 1.00 74.06 390 TYR A C 1
ATOM 3080 O O . TYR A 1 390 ? -23.848 -7.256 14.858 1.00 74.06 390 TYR A O 1
ATOM 3088 N N . GLY A 1 391 ? -23.238 -6.950 12.737 1.00 79.50 391 GLY A N 1
ATOM 3089 C CA . GLY A 1 391 ? -22.206 -5.958 13.032 1.00 79.50 391 GLY A CA 1
ATOM 3090 C C . GLY A 1 391 ? -20.888 -6.195 12.302 1.00 79.50 391 GLY A C 1
ATOM 3091 O O . GLY A 1 391 ? -20.752 -7.108 11.482 1.00 79.50 391 GLY A O 1
ATOM 3092 N N . GLY A 1 392 ? -19.920 -5.327 12.602 1.00 85.81 392 GLY A N 1
ATOM 3093 C CA . GLY A 1 392 ? -18.586 -5.344 12.009 1.00 85.81 392 GLY A CA 1
ATOM 3094 C C . GLY A 1 392 ? -17.624 -6.294 12.718 1.00 85.81 392 GLY A C 1
ATOM 3095 O O . GLY A 1 392 ? -17.457 -6.228 13.941 1.00 85.81 392 GLY A O 1
ATOM 3096 N N . PHE A 1 393 ? -16.935 -7.120 11.939 1.00 88.94 393 PHE A N 1
ATOM 3097 C CA . PHE A 1 393 ? -15.839 -7.971 12.397 1.00 88.94 393 PHE A CA 1
ATOM 3098 C C . PHE A 1 393 ? -14.619 -7.742 11.518 1.00 88.94 393 PHE A C 1
ATOM 3100 O O . PHE A 1 393 ? -14.720 -7.725 10.303 1.00 88.94 393 PHE A O 1
ATOM 3107 N N . SER A 1 394 ? -13.465 -7.561 12.129 1.00 90.50 394 SER A N 1
ATOM 3108 C CA . SER A 1 394 ? -12.191 -7.325 11.475 1.00 90.50 394 SER A CA 1
ATOM 3109 C C . SER A 1 394 ? -11.329 -8.582 11.542 1.00 90.50 394 SER A C 1
ATOM 3111 O O . SER A 1 394 ? -11.384 -9.331 12.521 1.00 90.50 394 SER A O 1
ATOM 3113 N N . TRP A 1 395 ? -10.537 -8.815 10.500 1.00 93.56 395 TRP A N 1
ATOM 3114 C CA . TRP A 1 395 ? -9.505 -9.847 10.499 1.00 93.56 395 TRP A CA 1
ATOM 3115 C C . TRP A 1 395 ? -8.292 -9.402 11.312 1.00 93.56 395 TRP A C 1
ATOM 3117 O O . TRP A 1 395 ? -7.915 -10.061 12.278 1.00 93.56 395 TRP A O 1
ATOM 3127 N N . GLY A 1 396 ? -7.713 -8.257 10.947 1.00 89.50 396 GLY A N 1
ATOM 3128 C CA . GLY A 1 396 ? -6.503 -7.722 11.555 1.00 89.50 396 GLY A CA 1
ATOM 3129 C C . GLY A 1 396 ? -6.753 -7.154 12.944 1.00 89.50 396 GLY A C 1
ATOM 3130 O O . GLY A 1 396 ? -5.837 -7.118 13.752 1.00 89.50 396 GLY A O 1
ATOM 3131 N N . GLY A 1 397 ? -7.978 -6.729 13.262 1.00 85.38 397 GLY A N 1
ATOM 3132 C CA . GLY A 1 397 ? -8.420 -6.157 14.539 1.00 85.38 397 GLY A CA 1
ATOM 3133 C C . GLY A 1 397 ? -8.473 -4.627 14.540 1.00 85.38 397 GLY A C 1
ATOM 3134 O O . GLY A 1 397 ? -8.111 -3.995 15.540 1.00 85.38 397 GLY A O 1
ATOM 3135 N N . SER A 1 398 ? -8.774 -4.020 13.395 1.00 84.06 398 SER A N 1
ATOM 3136 C CA . SER A 1 398 ? -8.822 -2.570 13.215 1.00 84.06 398 SER A CA 1
ATOM 3137 C C . SER A 1 398 ? -9.723 -1.873 14.238 1.00 84.06 398 SER A C 1
ATOM 3139 O O . SER A 1 398 ? -10.830 -2.315 14.543 1.00 84.06 398 SER A O 1
ATOM 3141 N N . GLN A 1 399 ? -9.229 -0.750 14.765 1.00 75.19 399 GLN A N 1
ATOM 3142 C CA . GLN A 1 399 ? -9.938 0.105 15.731 1.00 75.19 399 GLN A CA 1
ATOM 3143 C C . GLN A 1 399 ? -10.508 1.377 15.085 1.00 75.19 399 GLN A C 1
ATOM 3145 O O . GLN A 1 399 ? -11.031 2.247 15.774 1.00 75.19 399 GLN A O 1
ATOM 3150 N N . GLY A 1 400 ? -10.408 1.485 13.762 1.00 75.25 400 GLY A N 1
ATOM 3151 C CA . GLY A 1 400 ? -10.921 2.589 12.970 1.00 75.25 400 GLY A CA 1
ATOM 3152 C C . GLY A 1 400 ? -10.789 2.289 11.480 1.00 75.25 400 GLY A C 1
ATOM 3153 O O . GLY A 1 400 ? -9.927 1.510 11.067 1.00 75.25 400 GLY A O 1
ATOM 3154 N N . ILE A 1 401 ? -11.629 2.934 10.679 1.00 75.12 401 ILE A N 1
ATOM 3155 C CA . ILE A 1 401 ? -11.500 2.985 9.218 1.00 75.12 401 ILE A CA 1
ATOM 3156 C C . ILE A 1 401 ? -10.219 3.774 8.904 1.00 75.12 401 ILE A C 1
ATOM 3158 O O . ILE A 1 401 ? -9.883 4.722 9.617 1.00 75.12 401 ILE A O 1
ATOM 3162 N N . HIS A 1 402 ? -9.449 3.347 7.901 1.00 82.75 402 HIS A N 1
ATOM 3163 C CA . HIS A 1 402 ? -8.159 3.959 7.530 1.00 82.75 402 HIS A CA 1
ATOM 3164 C C . HIS A 1 402 ? -7.051 3.913 8.615 1.00 82.75 402 HIS A C 1
ATOM 3166 O O . HIS A 1 402 ? -6.106 4.702 8.580 1.00 82.75 402 HIS A O 1
ATOM 3172 N N . SER A 1 403 ? -7.113 2.970 9.565 1.00 79.50 403 SER A N 1
ATOM 3173 C CA . SER A 1 403 ? -6.118 2.820 10.647 1.00 79.50 403 SER A CA 1
ATOM 3174 C C . SER A 1 403 ? -5.018 1.795 10.323 1.00 79.50 403 SER A C 1
ATOM 3176 O O . SER A 1 403 ? -4.979 0.720 10.916 1.00 79.50 403 SER A O 1
ATOM 3178 N N . ALA A 1 404 ? -4.105 2.134 9.404 1.00 81.81 404 ALA A N 1
ATOM 3179 C CA . ALA A 1 404 ? -3.066 1.220 8.892 1.00 81.81 404 ALA A CA 1
ATOM 3180 C C . ALA A 1 404 ? -2.141 0.599 9.960 1.00 81.81 404 ALA A C 1
ATOM 3182 O O . ALA A 1 404 ? -1.702 -0.551 9.833 1.00 81.81 404 ALA A O 1
ATOM 3183 N N . SER A 1 405 ? -1.893 1.321 11.056 1.00 76.31 405 SER A N 1
ATOM 3184 C CA . SER A 1 405 ? -1.126 0.817 12.205 1.00 76.31 405 SER A CA 1
ATOM 3185 C C . SER A 1 405 ? -1.796 -0.368 12.907 1.00 76.31 405 SER A C 1
ATOM 3187 O O . SER A 1 405 ? -1.142 -1.120 13.619 1.00 76.31 405 SER A O 1
ATOM 3189 N N . ALA A 1 406 ? -3.097 -0.565 12.693 1.00 80.19 406 ALA A N 1
ATOM 3190 C CA . ALA A 1 406 ? -3.872 -1.656 13.257 1.00 80.19 406 ALA A CA 1
ATOM 3191 C C . ALA A 1 406 ? -4.152 -2.770 12.236 1.00 80.19 406 ALA A C 1
ATOM 3193 O O . ALA A 1 406 ? -5.039 -3.575 12.470 1.00 80.19 406 ALA A O 1
ATOM 3194 N N . TRP A 1 407 ? -3.469 -2.855 11.105 1.00 90.75 407 TRP A N 1
ATOM 3195 C CA . TRP A 1 407 ? -3.693 -3.963 10.168 1.00 90.75 407 TRP A CA 1
ATOM 3196 C C . TRP A 1 407 ? -2.905 -5.217 10.544 1.00 90.75 407 TRP A C 1
ATOM 3198 O O . TRP A 1 407 ? -2.019 -5.167 11.402 1.00 90.75 407 TRP A O 1
ATOM 3208 N N . GLY A 1 408 ? -3.278 -6.343 9.939 1.00 93.44 408 GLY A N 1
ATOM 3209 C CA . GLY A 1 408 ? -2.476 -7.559 9.973 1.00 93.44 408 GLY A CA 1
ATOM 3210 C C . GLY A 1 408 ? -1.450 -7.583 8.840 1.00 93.44 408 GLY A C 1
ATOM 3211 O O . GLY A 1 408 ? -1.304 -6.614 8.085 1.00 93.44 408 GLY A O 1
ATOM 3212 N N . ASN A 1 409 ? -0.762 -8.712 8.716 1.00 95.75 409 ASN A N 1
ATOM 3213 C CA . ASN A 1 409 ? 0.329 -8.933 7.779 1.00 95.75 409 ASN A CA 1
ATOM 3214 C C . ASN A 1 409 ? 0.066 -10.133 6.863 1.00 95.75 409 ASN A C 1
ATOM 3216 O O . ASN A 1 409 ? -0.307 -11.213 7.320 1.00 95.75 409 ASN A O 1
ATOM 3220 N N . LEU A 1 410 ? 0.323 -9.945 5.576 1.00 97.88 410 LEU A N 1
ATOM 3221 C CA . LEU A 1 410 ? 0.516 -11.007 4.600 1.00 97.88 410 LEU A CA 1
ATOM 3222 C C . LEU A 1 410 ? 2.008 -11.326 4.557 1.00 97.88 410 LEU A C 1
ATOM 3224 O O . LEU A 1 410 ? 2.796 -10.463 4.167 1.00 97.88 410 LEU A O 1
ATOM 3228 N N . HIS A 1 411 ? 2.383 -12.528 4.979 1.00 97.81 411 HIS A N 1
ATOM 3229 C CA . HIS A 1 411 ? 3.774 -12.935 5.106 1.00 97.81 411 HIS A CA 1
ATOM 3230 C C . HIS A 1 411 ? 4.253 -13.732 3.900 1.00 97.81 411 HIS A C 1
ATOM 3232 O O . HIS A 1 411 ? 3.702 -14.788 3.598 1.00 97.81 411 HIS A O 1
ATOM 3238 N N . PHE A 1 412 ? 5.303 -13.261 3.236 1.00 98.31 412 PHE A N 1
ATOM 3239 C CA . PHE A 1 412 ? 5.831 -13.894 2.032 1.00 98.31 412 PHE A CA 1
ATOM 3240 C C . PHE A 1 412 ? 7.093 -14.707 2.305 1.00 98.31 412 PHE A C 1
ATOM 3242 O O . PHE A 1 412 ? 8.021 -14.253 2.975 1.00 98.31 412 PHE A O 1
ATOM 3249 N N . THR A 1 413 ? 7.160 -15.876 1.671 1.00 95.62 413 THR A N 1
ATOM 3250 C CA . THR A 1 413 ? 8.279 -16.827 1.756 1.00 95.62 413 THR A CA 1
ATOM 3251 C C . THR A 1 413 ? 8.891 -17.127 0.380 1.00 95.62 413 THR A C 1
ATOM 3253 O O . THR A 1 413 ? 9.409 -18.213 0.133 1.00 95.62 413 THR A O 1
ATOM 3256 N N . LEU A 1 414 ? 8.847 -16.150 -0.540 1.00 96.94 414 LEU A N 1
ATOM 3257 C CA . LEU A 1 414 ? 9.364 -16.299 -1.905 1.00 96.94 414 LEU A CA 1
ATOM 3258 C C . LEU A 1 414 ? 10.864 -16.608 -1.923 1.00 96.94 414 LEU A C 1
ATOM 3260 O O . LEU A 1 414 ? 11.681 -15.871 -1.363 1.00 96.94 414 LEU A O 1
ATOM 3264 N N . THR A 1 415 ? 11.232 -17.665 -2.641 1.00 96.75 415 THR A N 1
ATOM 3265 C CA . THR A 1 415 ? 12.637 -18.000 -2.904 1.00 96.75 415 THR A CA 1
ATOM 3266 C C . THR A 1 415 ? 13.266 -17.014 -3.899 1.00 96.75 415 THR A C 1
ATOM 3268 O O . THR A 1 415 ? 12.555 -16.431 -4.726 1.00 96.75 415 THR A O 1
ATOM 3271 N N . PRO A 1 416 ? 14.606 -16.859 -3.907 1.00 95.56 416 PRO A N 1
ATOM 3272 C CA . PRO A 1 416 ? 15.293 -16.036 -4.905 1.00 95.56 416 PRO A CA 1
ATOM 3273 C C . PRO A 1 416 ? 14.953 -16.420 -6.351 1.00 95.56 416 PRO A C 1
ATOM 3275 O O . PRO A 1 416 ? 14.748 -15.540 -7.184 1.00 95.56 416 PRO A O 1
ATOM 3278 N N . ARG A 1 417 ? 14.809 -17.725 -6.629 1.00 94.88 417 ARG A N 1
ATOM 3279 C CA . ARG A 1 417 ? 14.422 -18.242 -7.947 1.00 94.88 417 ARG A CA 1
ATOM 3280 C C . ARG A 1 417 ? 13.023 -17.774 -8.354 1.00 94.88 417 ARG A C 1
ATOM 3282 O O . ARG A 1 417 ? 12.866 -17.217 -9.433 1.00 94.88 417 ARG A O 1
ATOM 3289 N N . GLN A 1 418 ? 12.018 -17.962 -7.495 1.00 96.69 418 GLN A N 1
ATOM 3290 C CA . GLN A 1 418 ? 10.640 -17.523 -7.772 1.00 96.69 418 GLN A CA 1
ATOM 3291 C C . GLN A 1 418 ? 10.576 -16.011 -8.001 1.00 96.69 418 GLN A C 1
ATOM 3293 O O . GLN A 1 418 ? 9.935 -15.542 -8.939 1.00 96.69 418 GLN A O 1
ATOM 3298 N N . LEU A 1 419 ? 11.299 -15.242 -7.184 1.00 96.19 419 LEU A N 1
ATOM 3299 C CA . LEU A 1 419 ? 11.377 -13.796 -7.343 1.00 96.19 419 LEU A CA 1
ATOM 3300 C C . LEU A 1 419 ? 12.043 -13.392 -8.668 1.00 96.19 419 LEU A C 1
ATOM 3302 O O . LEU A 1 419 ? 11.595 -12.440 -9.304 1.00 96.19 419 LEU A O 1
ATOM 3306 N N . SER A 1 420 ? 13.088 -14.105 -9.096 1.00 95.88 420 SER A N 1
ATOM 3307 C CA . SER A 1 420 ? 13.736 -13.892 -10.397 1.00 95.88 420 SER A CA 1
ATOM 3308 C C . SER A 1 420 ? 12.763 -14.125 -11.559 1.00 95.88 420 SER A C 1
ATOM 3310 O O . SER A 1 420 ? 12.656 -13.278 -12.446 1.00 95.88 420 SER A O 1
ATOM 3312 N N . GLU A 1 421 ? 11.969 -15.199 -11.513 1.00 95.94 421 GLU A N 1
ATOM 3313 C CA . GLU A 1 421 ? 10.954 -15.485 -12.538 1.00 95.94 421 GLU A CA 1
ATOM 3314 C C . GLU A 1 421 ? 9.845 -14.420 -12.571 1.00 95.94 421 GLU A C 1
ATOM 3316 O O . GLU A 1 421 ? 9.487 -13.930 -13.644 1.00 95.94 421 GLU A O 1
ATOM 3321 N N . ILE A 1 422 ? 9.357 -13.968 -11.408 1.00 97.62 422 ILE A N 1
ATOM 3322 C CA . ILE A 1 422 ? 8.394 -12.853 -11.335 1.00 97.62 422 ILE A CA 1
ATOM 3323 C C . ILE A 1 422 ? 8.985 -11.597 -11.986 1.00 97.62 422 ILE A C 1
ATOM 3325 O O . ILE A 1 422 ? 8.345 -10.951 -12.818 1.00 97.62 422 ILE A O 1
ATOM 3329 N N . ARG A 1 423 ? 10.229 -11.243 -11.639 1.00 97.88 423 ARG A N 1
ATOM 3330 C CA . ARG A 1 423 ? 10.924 -10.081 -12.215 1.00 97.88 423 ARG A CA 1
ATOM 3331 C C . ARG A 1 423 ? 11.035 -10.192 -13.731 1.00 97.88 423 ARG A C 1
ATOM 3333 O O . ARG A 1 423 ? 10.775 -9.212 -14.431 1.00 97.88 423 ARG A O 1
ATOM 3340 N N . LYS A 1 424 ? 11.375 -11.378 -14.231 1.00 97.44 424 LYS A N 1
ATOM 3341 C CA . LYS A 1 424 ? 11.484 -11.684 -15.658 1.00 97.44 424 LYS A CA 1
ATOM 3342 C C . LYS A 1 424 ? 10.156 -11.481 -16.394 1.00 97.44 424 LYS A C 1
ATOM 3344 O O . LYS A 1 424 ? 10.138 -10.809 -17.426 1.00 97.44 424 LYS A O 1
ATOM 3349 N N . GLU A 1 425 ? 9.039 -11.932 -15.828 1.00 96.00 425 GLU A N 1
ATOM 3350 C CA . GLU A 1 425 ? 7.702 -11.685 -16.389 1.00 96.00 425 GLU A CA 1
ATOM 3351 C C . GLU A 1 425 ? 7.355 -10.191 -16.465 1.00 96.00 425 GLU A C 1
ATOM 3353 O O . GLU A 1 425 ? 6.861 -9.705 -17.491 1.00 96.00 425 GLU A O 1
ATOM 3358 N N . ILE A 1 426 ? 7.660 -9.423 -15.414 1.00 97.25 426 ILE A N 1
ATOM 3359 C CA . ILE A 1 426 ? 7.429 -7.969 -15.415 1.00 97.25 426 ILE A CA 1
ATOM 3360 C C . ILE A 1 426 ? 8.334 -7.284 -16.453 1.00 97.25 426 ILE A C 1
ATOM 3362 O O . ILE A 1 426 ? 7.870 -6.373 -17.151 1.00 97.25 426 ILE A O 1
ATOM 3366 N N . ILE A 1 427 ? 9.591 -7.725 -16.610 1.00 97.81 427 ILE A N 1
ATOM 3367 C CA . ILE A 1 427 ? 10.496 -7.241 -17.666 1.00 97.81 427 ILE A CA 1
ATOM 3368 C C . ILE A 1 427 ? 9.877 -7.482 -19.035 1.00 97.81 427 ILE A C 1
ATOM 3370 O O . ILE A 1 427 ? 9.760 -6.530 -19.801 1.00 97.81 427 ILE A O 1
ATOM 3374 N N . PHE A 1 428 ? 9.420 -8.697 -19.343 1.00 96.25 428 PHE A N 1
ATOM 3375 C CA . PHE A 1 428 ? 8.830 -8.993 -20.651 1.00 96.25 428 PHE A CA 1
ATOM 3376 C C . PHE A 1 428 ? 7.607 -8.133 -20.955 1.00 96.25 428 PHE A C 1
ATOM 3378 O O . PHE A 1 428 ? 7.475 -7.601 -22.061 1.00 96.25 428 PHE A O 1
ATOM 3385 N N . ARG A 1 429 ? 6.721 -7.939 -19.975 1.00 93.06 429 ARG A N 1
ATOM 3386 C CA . ARG A 1 429 ? 5.549 -7.064 -20.129 1.00 93.06 429 ARG A CA 1
ATOM 3387 C C . ARG A 1 429 ? 5.955 -5.613 -20.368 1.00 93.06 429 ARG A C 1
ATOM 3389 O O . ARG A 1 429 ? 5.452 -4.985 -21.299 1.00 93.06 429 ARG A O 1
ATOM 3396 N N . THR A 1 430 ? 6.882 -5.106 -19.559 1.00 93.31 430 THR A N 1
ATOM 3397 C CA . THR A 1 430 ? 7.363 -3.720 -19.632 1.00 93.31 430 THR A CA 1
ATOM 3398 C C . THR A 1 430 ? 8.097 -3.459 -20.943 1.00 93.31 430 THR A C 1
ATOM 3400 O O . THR A 1 430 ? 7.819 -2.468 -21.611 1.00 93.31 430 THR A O 1
ATOM 3403 N N . TYR A 1 431 ? 8.956 -4.385 -21.360 1.00 94.25 431 TYR A N 1
ATOM 3404 C CA . TYR A 1 431 ? 9.680 -4.350 -22.625 1.00 94.25 431 TYR A CA 1
ATOM 3405 C C . TYR A 1 431 ? 8.743 -4.305 -23.835 1.00 94.25 431 TYR A C 1
ATOM 3407 O O . TYR A 1 431 ? 8.939 -3.481 -24.726 1.00 94.25 431 TYR A O 1
ATOM 3415 N N . ARG A 1 432 ? 7.686 -5.133 -23.861 1.00 90.88 432 ARG A N 1
ATOM 3416 C CA . ARG A 1 432 ? 6.661 -5.060 -24.920 1.00 90.88 432 ARG A CA 1
ATOM 3417 C C . ARG A 1 432 ? 5.991 -3.687 -24.954 1.00 90.88 432 ARG A C 1
ATOM 3419 O O . ARG A 1 432 ? 5.809 -3.132 -26.031 1.00 90.88 432 ARG A O 1
ATOM 3426 N N . GLY A 1 433 ? 5.667 -3.129 -23.786 1.00 86.94 433 GLY A N 1
ATOM 3427 C CA . GLY A 1 433 ? 5.141 -1.767 -23.675 1.00 86.94 433 GLY A CA 1
ATOM 3428 C C . GLY A 1 433 ? 6.106 -0.721 -24.238 1.00 86.94 433 GLY A C 1
ATOM 3429 O O . GLY A 1 433 ? 5.700 0.098 -25.053 1.00 86.94 433 GLY A O 1
ATOM 3430 N N . TYR A 1 434 ? 7.386 -0.800 -23.871 1.00 88.44 434 TYR A N 1
ATOM 3431 C CA . TYR A 1 434 ? 8.440 0.101 -24.344 1.00 88.44 434 TYR A CA 1
ATOM 3432 C C . TYR A 1 434 ? 8.672 0.014 -25.863 1.00 88.44 434 TYR A C 1
ATOM 3434 O O . TYR A 1 434 ? 8.813 1.032 -26.541 1.00 88.44 434 TYR A O 1
ATOM 3442 N N . LYS A 1 435 ? 8.655 -1.196 -26.434 1.00 85.38 435 LYS A N 1
ATOM 3443 C CA . LYS A 1 435 ? 8.759 -1.392 -27.889 1.00 85.38 435 LYS A CA 1
ATOM 3444 C C . LYS A 1 435 ? 7.577 -0.820 -28.661 1.00 85.38 435 LYS A C 1
ATOM 3446 O O . LYS A 1 435 ? 7.755 -0.381 -29.790 1.00 85.38 435 LYS A O 1
ATOM 3451 N N . ASN A 1 436 ? 6.402 -0.811 -28.041 1.00 80.12 436 ASN A N 1
ATOM 3452 C CA . ASN A 1 436 ? 5.189 -0.260 -28.628 1.00 80.12 436 ASN A CA 1
ATOM 3453 C C . ASN A 1 436 ? 5.038 1.246 -28.393 1.00 80.12 436 ASN A C 1
ATOM 3455 O O . ASN A 1 436 ? 4.062 1.814 -28.876 1.00 80.12 436 ASN A O 1
ATOM 3459 N N . VAL A 1 437 ? 5.962 1.898 -27.672 1.00 73.75 437 VAL A N 1
ATOM 3460 C CA . VAL A 1 437 ? 6.029 3.364 -27.657 1.00 73.75 437 VAL A CA 1
ATOM 3461 C C . VAL A 1 437 ? 6.254 3.799 -29.105 1.00 73.75 437 VAL A C 1
ATOM 3463 O O . VAL A 1 437 ? 7.283 3.414 -29.679 1.00 73.75 437 VAL A O 1
ATOM 3466 N N . PRO A 1 438 ? 5.299 4.526 -29.720 1.00 66.31 438 PRO A N 1
ATOM 3467 C CA . PRO A 1 438 ? 5.426 4.933 -31.108 1.00 66.31 438 PRO A CA 1
ATOM 3468 C C . PRO A 1 438 ? 6.743 5.676 -31.314 1.00 66.31 438 PRO A C 1
ATOM 3470 O O . PRO A 1 438 ? 7.198 6.402 -30.438 1.00 66.31 438 PRO A O 1
ATOM 3473 N N . ARG A 1 439 ? 7.378 5.466 -32.462 1.00 67.94 439 ARG A N 1
ATOM 3474 C CA . ARG A 1 439 ? 8.561 6.219 -32.923 1.00 67.94 439 ARG A CA 1
ATOM 3475 C C . ARG A 1 439 ? 8.344 6.787 -34.331 1.00 67.94 439 ARG A C 1
ATOM 3477 O O . ARG A 1 439 ? 9.211 7.470 -34.861 1.00 67.94 439 ARG A O 1
ATOM 3484 N N . ASP A 1 440 ? 7.191 6.470 -34.919 1.00 54.22 440 ASP A N 1
ATOM 3485 C CA . ASP A 1 440 ? 6.787 6.833 -36.271 1.00 54.22 440 ASP A CA 1
ATOM 3486 C C . ASP A 1 440 ? 6.088 8.201 -36.272 1.00 54.22 440 ASP A C 1
ATOM 3488 O O . ASP A 1 440 ? 5.152 8.390 -35.486 1.00 54.22 440 ASP A O 1
ATOM 3492 N N . PRO A 1 441 ? 6.488 9.116 -37.175 1.00 45.78 441 PRO A N 1
ATOM 3493 C CA . PRO A 1 441 ? 5.900 10.434 -37.285 1.00 45.78 441 PRO A CA 1
ATOM 3494 C C . PRO A 1 441 ? 4.410 10.536 -37.615 1.00 45.78 441 PRO A C 1
ATOM 3496 O O . PRO A 1 441 ? 3.835 11.603 -37.405 1.00 45.78 441 PRO A O 1
ATOM 3499 N N . GLY A 1 442 ? 3.766 9.460 -38.069 1.00 47.44 442 GLY A N 1
ATOM 3500 C CA . GLY A 1 442 ? 2.338 9.446 -38.404 1.00 47.44 442 GLY A CA 1
ATOM 3501 C C . GLY A 1 442 ? 1.359 9.247 -37.235 1.00 47.44 442 GLY A C 1
ATOM 3502 O O . GLY A 1 442 ? 0.152 9.214 -37.477 1.00 47.44 442 GLY A O 1
ATOM 3503 N N . VAL A 1 443 ? 1.826 9.080 -35.990 1.00 51.38 443 VAL A N 1
ATOM 3504 C CA . VAL A 1 443 ? 0.971 8.744 -34.831 1.00 51.38 443 VAL A CA 1
ATOM 3505 C C . VAL A 1 443 ? 0.918 9.903 -33.829 1.00 51.38 443 VAL A C 1
ATOM 3507 O O . VAL A 1 443 ? 1.941 10.327 -33.299 1.00 51.38 443 VAL A O 1
ATOM 3510 N N . SER A 1 444 ? -0.285 10.413 -33.546 1.00 41.19 444 SER A N 1
ATOM 3511 C CA . SER A 1 444 ? -0.510 11.503 -32.586 1.00 41.19 444 SER A CA 1
ATOM 3512 C C . SER A 1 444 ? -0.148 11.097 -31.149 1.00 41.19 444 SER A C 1
ATOM 3514 O O . SER A 1 444 ? -0.554 10.028 -30.700 1.00 41.19 444 SER A O 1
ATOM 3516 N N . GLU A 1 445 ? 0.537 11.998 -30.433 1.00 53.25 445 GLU A N 1
ATOM 3517 C CA . GLU A 1 445 ? 0.951 11.909 -29.016 1.00 53.25 445 GLU A CA 1
ATOM 3518 C C . GLU A 1 445 ? 2.062 10.887 -28.703 1.00 53.25 445 GLU A C 1
ATOM 3520 O O . GLU A 1 445 ? 1.856 9.863 -28.052 1.00 53.25 445 GLU A O 1
ATOM 3525 N N . ASN A 1 446 ? 3.293 11.204 -29.112 1.00 64.44 446 ASN A N 1
ATOM 3526 C CA . ASN A 1 446 ? 4.489 10.445 -28.744 1.00 64.44 446 ASN A CA 1
ATOM 3527 C C . ASN A 1 446 ? 5.407 11.251 -27.812 1.00 64.44 446 ASN A C 1
ATOM 3529 O O . ASN A 1 446 ? 5.789 12.370 -28.142 1.00 64.44 446 ASN A O 1
ATOM 3533 N N . LEU A 1 447 ? 5.819 10.633 -26.700 1.00 67.38 447 LEU A N 1
ATOM 3534 C CA . LEU A 1 447 ? 6.710 11.189 -25.680 1.00 67.38 447 LEU A CA 1
ATOM 3535 C C . LEU A 1 447 ? 8.103 11.597 -26.197 1.00 67.38 447 LEU A C 1
ATOM 3537 O O . LEU A 1 447 ? 8.675 12.530 -25.650 1.00 67.38 447 LEU A O 1
ATOM 3541 N N . PHE A 1 448 ? 8.669 10.915 -27.199 1.00 72.62 448 PHE A N 1
ATOM 3542 C CA . PHE A 1 448 ? 9.994 11.260 -27.745 1.00 72.62 448 PHE A CA 1
ATOM 3543 C C . PHE A 1 448 ? 9.897 12.182 -28.956 1.00 72.62 448 PHE A C 1
ATOM 3545 O O . PHE A 1 448 ? 10.617 13.173 -29.062 1.00 72.62 448 PHE A O 1
ATOM 3552 N N . GLN A 1 449 ? 8.987 11.878 -29.874 1.00 72.56 449 GLN A N 1
ATOM 3553 C CA . GLN A 1 449 ? 8.904 12.599 -31.135 1.00 72.56 449 GLN A CA 1
ATOM 3554 C C . GLN A 1 449 ? 8.236 13.969 -31.009 1.00 72.56 449 GLN A C 1
ATOM 3556 O O . GLN A 1 449 ? 8.615 14.860 -31.763 1.00 72.56 449 GLN A O 1
ATOM 3561 N N . CYS A 1 450 ? 7.314 14.192 -30.060 1.00 77.19 450 CYS A N 1
ATOM 3562 C CA . CYS A 1 450 ? 6.738 15.530 -29.883 1.00 77.19 450 CYS A CA 1
ATOM 3563 C C . CYS A 1 450 ? 7.822 16.591 -29.637 1.00 77.19 450 CYS A C 1
ATOM 3565 O O . CYS A 1 450 ? 7.673 17.725 -30.068 1.00 77.19 450 CYS A O 1
ATOM 3567 N N . TRP A 1 451 ? 8.952 16.207 -29.033 1.00 85.69 451 TRP A N 1
ATOM 3568 C CA . TRP A 1 451 ? 10.094 17.092 -28.829 1.00 85.69 451 TRP A CA 1
ATOM 3569 C C . TRP A 1 451 ? 10.988 17.247 -30.065 1.00 85.69 451 TRP A C 1
ATOM 3571 O O . TRP A 1 451 ? 11.680 18.254 -30.151 1.00 85.69 451 TRP A O 1
ATOM 3581 N N . ARG A 1 452 ? 10.983 16.298 -31.015 1.00 84.50 452 ARG A N 1
ATOM 3582 C CA . ARG A 1 452 ? 11.702 16.422 -32.304 1.00 84.50 452 ARG A CA 1
ATOM 3583 C C . ARG A 1 452 ? 11.046 17.422 -33.249 1.00 84.50 452 ARG A C 1
ATOM 3585 O O . ARG A 1 452 ? 11.702 17.881 -34.180 1.00 84.50 452 ARG A O 1
ATOM 3592 N N . ASP A 1 453 ? 9.760 17.694 -33.052 1.00 83.19 453 ASP A N 1
ATOM 3593 C CA . ASP A 1 453 ? 8.986 18.559 -33.929 1.00 83.19 453 ASP A CA 1
ATOM 3594 C C . ASP A 1 453 ? 9.538 20.002 -33.912 1.00 83.19 453 ASP A C 1
ATOM 3596 O O . ASP A 1 453 ? 9.716 20.573 -32.831 1.00 83.19 453 ASP A O 1
ATOM 3600 N N . PRO A 1 454 ? 9.843 20.599 -35.078 1.00 86.06 454 PRO A N 1
ATOM 3601 C CA . PRO A 1 454 ? 10.415 21.941 -35.144 1.00 86.06 454 PRO A CA 1
ATOM 3602 C C . PRO A 1 454 ? 9.410 23.066 -34.856 1.00 86.06 454 PRO A C 1
ATOM 3604 O O . PRO A 1 454 ? 9.844 24.178 -34.560 1.00 86.06 454 PRO A O 1
ATOM 3607 N N . GLU A 1 455 ? 8.102 22.814 -34.956 1.00 84.62 455 GLU A N 1
ATOM 3608 C CA . GLU A 1 455 ? 7.051 23.824 -34.786 1.00 84.62 455 GLU A CA 1
ATOM 3609 C C . GLU A 1 455 ? 6.470 23.827 -33.367 1.00 84.62 455 GLU A C 1
ATOM 3611 O O . GLU A 1 455 ? 6.272 24.895 -32.786 1.00 84.62 455 GLU A O 1
ATOM 3616 N N . ILE A 1 456 ? 6.202 22.646 -32.801 1.00 82.19 456 ILE A N 1
ATOM 3617 C CA . ILE A 1 456 ? 5.542 22.503 -31.488 1.00 82.19 456 ILE A CA 1
ATOM 3618 C C . ILE A 1 456 ? 6.424 21.849 -30.413 1.00 82.19 456 ILE A C 1
ATOM 3620 O O . ILE A 1 456 ? 6.016 21.770 -29.252 1.00 82.19 456 ILE A O 1
ATOM 3624 N N . GLY A 1 457 ? 7.616 21.378 -30.788 1.00 87.00 457 GLY A N 1
ATOM 3625 C CA . GLY A 1 457 ? 8.557 20.686 -29.910 1.00 87.00 457 GLY A CA 1
ATOM 3626 C C . GLY A 1 457 ? 9.701 21.555 -29.384 1.00 87.00 457 GLY A C 1
ATOM 3627 O O . GLY A 1 457 ? 9.644 22.783 -29.349 1.00 87.00 457 GLY A O 1
ATOM 3628 N N . ASP A 1 458 ? 10.772 20.889 -28.949 1.00 90.44 458 ASP A N 1
ATOM 3629 C CA . ASP A 1 458 ? 12.053 21.517 -28.615 1.00 90.44 458 ASP A CA 1
ATOM 3630 C C . ASP A 1 458 ? 13.187 20.613 -29.130 1.00 90.44 458 ASP A C 1
ATOM 3632 O O . ASP A 1 458 ? 13.707 19.773 -28.381 1.00 90.44 458 ASP A O 1
ATOM 3636 N N . PRO A 1 459 ? 13.568 20.755 -30.417 1.00 92.50 459 PRO A N 1
ATOM 3637 C CA . PRO A 1 459 ? 14.554 19.878 -31.044 1.00 92.50 459 PRO A CA 1
ATOM 3638 C C . PRO A 1 459 ? 15.922 19.908 -30.355 1.00 92.50 459 PRO A C 1
ATOM 3640 O O . PRO A 1 459 ? 16.645 18.912 -30.365 1.00 92.50 459 PRO A O 1
ATOM 3643 N N . ALA A 1 460 ? 16.276 21.031 -29.719 1.00 92.62 460 ALA A N 1
ATOM 3644 C CA . ALA A 1 460 ? 17.528 21.163 -28.982 1.00 92.62 460 ALA A CA 1
ATOM 3645 C C . ALA A 1 460 ? 17.506 20.332 -27.693 1.00 92.62 460 ALA A C 1
ATOM 3647 O O . ALA A 1 460 ? 18.462 19.607 -27.418 1.00 92.62 460 ALA A O 1
ATOM 3648 N N . PHE A 1 461 ? 16.411 20.386 -26.928 1.00 93.25 461 PHE A N 1
ATOM 3649 C CA . PHE A 1 461 ? 16.208 19.501 -25.779 1.00 93.25 461 PHE A CA 1
ATOM 3650 C C . PHE A 1 461 ? 16.173 18.032 -26.195 1.00 93.25 461 PHE A C 1
ATOM 3652 O O . PHE A 1 461 ? 16.789 17.190 -25.540 1.00 93.25 461 PHE A O 1
ATOM 3659 N N . HIS A 1 462 ? 15.491 17.725 -27.296 1.00 92.81 462 HIS A N 1
ATOM 3660 C CA . HIS A 1 462 ? 15.447 16.367 -27.807 1.00 92.81 462 HIS A CA 1
ATOM 3661 C C . HIS A 1 462 ? 16.857 15.823 -28.091 1.00 92.81 462 HIS A C 1
ATOM 3663 O O . HIS A 1 462 ? 17.239 14.797 -27.528 1.00 92.81 462 HIS A O 1
ATOM 3669 N N . ALA A 1 463 ? 17.641 16.525 -28.914 1.00 93.50 463 ALA A N 1
ATOM 3670 C CA . ALA A 1 463 ? 18.985 16.090 -29.291 1.00 93.50 463 ALA A CA 1
ATOM 3671 C C . ALA A 1 463 ? 19.939 16.018 -28.086 1.00 93.50 463 ALA A C 1
ATOM 3673 O O . ALA A 1 463 ? 20.722 15.079 -27.961 1.00 93.50 463 ALA A O 1
ATOM 3674 N N . ALA A 1 464 ? 19.863 16.989 -27.169 1.00 94.44 464 ALA A N 1
ATOM 3675 C CA . ALA A 1 464 ? 20.766 17.055 -26.022 1.00 94.44 464 ALA A CA 1
ATOM 3676 C C . ALA A 1 464 ? 20.428 16.048 -24.909 1.00 94.44 464 ALA A C 1
ATOM 3678 O O . ALA A 1 464 ? 21.336 15.563 -24.236 1.00 94.44 464 ALA A O 1
ATOM 3679 N N . CYS A 1 465 ? 19.143 15.750 -24.686 1.00 94.56 465 CYS A N 1
ATOM 3680 C CA . CYS A 1 465 ? 18.695 14.990 -23.514 1.00 94.56 465 CYS A CA 1
ATOM 3681 C C . CYS A 1 465 ? 17.966 13.689 -23.863 1.00 94.56 465 CYS A C 1
ATOM 3683 O O . CYS A 1 465 ? 18.200 12.671 -23.212 1.00 94.56 465 CYS A O 1
ATOM 3685 N N . LEU A 1 466 ? 17.085 13.695 -24.868 1.00 92.12 466 LEU A N 1
ATOM 3686 C CA . LEU A 1 466 ? 16.225 12.544 -25.158 1.00 92.12 466 LEU A CA 1
ATOM 3687 C C . LEU A 1 466 ? 16.873 11.504 -26.075 1.00 92.12 466 LEU A C 1
ATOM 3689 O O . LEU A 1 466 ? 16.669 10.317 -25.839 1.00 92.12 466 LEU A O 1
ATOM 3693 N N . GLU A 1 467 ? 17.690 11.901 -27.056 1.00 91.69 467 GLU A N 1
ATOM 3694 C CA . GLU A 1 467 ? 18.441 10.936 -27.883 1.00 91.69 467 GLU A CA 1
ATOM 3695 C C . GLU A 1 467 ? 19.411 10.076 -27.061 1.00 91.69 467 GLU A C 1
ATOM 3697 O O . GLU A 1 467 ? 19.412 8.853 -27.240 1.00 91.69 467 GLU A O 1
ATOM 3702 N N . PRO A 1 468 ? 20.212 10.643 -26.131 1.00 94.50 468 PRO A N 1
ATOM 3703 C CA . PRO A 1 468 ? 21.056 9.834 -25.259 1.00 94.50 468 PRO A CA 1
ATOM 3704 C C . PRO A 1 468 ? 20.243 8.879 -24.381 1.00 94.50 468 PRO A C 1
ATOM 3706 O O . PRO A 1 468 ? 20.622 7.715 -24.245 1.00 94.50 468 PRO A O 1
ATOM 3709 N N . LEU A 1 469 ? 19.114 9.349 -23.834 1.00 93.56 469 LEU A N 1
ATOM 3710 C CA . LEU A 1 469 ? 18.204 8.533 -23.030 1.00 93.56 469 LEU A CA 1
ATOM 3711 C C . LEU A 1 469 ? 17.648 7.355 -23.840 1.00 93.56 469 LEU A C 1
ATOM 3713 O O . LEU A 1 469 ? 17.702 6.216 -23.380 1.00 93.56 469 LEU A O 1
ATOM 3717 N N . GLU A 1 470 ? 17.128 7.609 -25.043 1.00 91.69 470 GLU A N 1
ATOM 3718 C CA . GLU A 1 470 ? 16.578 6.564 -25.912 1.00 91.69 470 GLU A CA 1
ATOM 3719 C C . GLU A 1 470 ? 17.647 5.519 -26.251 1.00 91.69 470 GLU A C 1
ATOM 3721 O O . GLU A 1 470 ? 17.413 4.327 -26.057 1.00 91.69 470 GLU A O 1
ATOM 3726 N N . LYS A 1 471 ? 18.852 5.955 -26.642 1.00 94.00 471 LYS A N 1
ATOM 3727 C CA . LYS A 1 471 ? 19.977 5.058 -26.942 1.00 94.00 471 LYS A CA 1
ATOM 3728 C C . LYS A 1 471 ? 20.360 4.180 -25.749 1.00 94.00 471 LYS A C 1
ATOM 3730 O O . LYS A 1 471 ? 20.682 3.003 -25.924 1.00 94.00 471 LYS A O 1
ATOM 3735 N N . GLU A 1 472 ? 20.355 4.742 -24.545 1.00 95.56 472 GLU A N 1
ATOM 3736 C CA . GLU A 1 472 ? 20.655 4.000 -23.322 1.00 95.56 472 GLU A CA 1
ATOM 3737 C C . GLU A 1 472 ? 19.571 2.951 -23.021 1.00 95.56 472 GLU A C 1
ATOM 3739 O O . GLU A 1 472 ? 19.877 1.784 -22.766 1.00 95.56 472 GLU A O 1
ATOM 3744 N N . LEU A 1 473 ? 18.298 3.340 -23.106 1.00 94.44 473 LEU A N 1
ATOM 3745 C CA . LEU A 1 473 ? 17.165 2.444 -22.876 1.00 94.44 473 LEU A CA 1
ATOM 3746 C C . LEU A 1 473 ? 17.074 1.332 -23.934 1.00 94.44 473 LEU A C 1
ATOM 3748 O O . LEU A 1 473 ? 16.765 0.190 -23.583 1.00 94.44 473 LEU A O 1
ATOM 3752 N N . ASP A 1 474 ? 17.403 1.623 -25.192 1.00 94.19 474 ASP A N 1
ATOM 3753 C CA . ASP A 1 474 ? 17.475 0.632 -26.269 1.00 94.19 474 ASP A CA 1
ATOM 3754 C C . ASP A 1 474 ? 18.627 -0.366 -26.061 1.00 94.19 474 ASP A C 1
ATOM 3756 O O . ASP A 1 474 ? 18.476 -1.558 -26.351 1.00 94.19 474 ASP A O 1
ATOM 3760 N N . ALA A 1 475 ? 19.755 0.069 -25.487 1.00 96.81 475 ALA A N 1
ATOM 3761 C CA . ALA A 1 475 ? 20.848 -0.837 -25.132 1.00 96.81 475 ALA A CA 1
ATOM 3762 C C . ALA A 1 475 ? 20.408 -1.876 -24.083 1.00 96.81 475 ALA A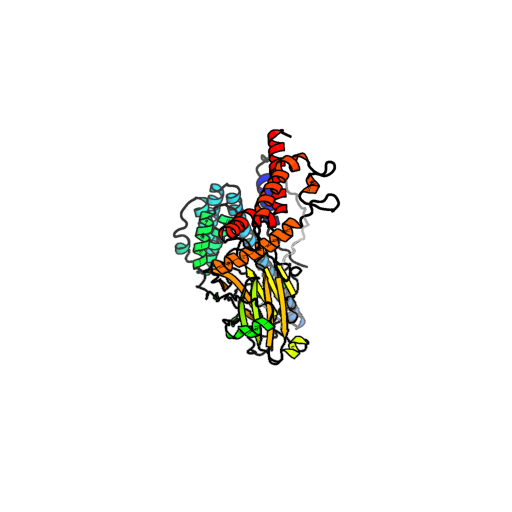 C 1
ATOM 3764 O O . ALA A 1 475 ? 20.731 -3.057 -24.219 1.00 96.81 475 ALA A O 1
ATOM 3765 N N . TYR A 1 476 ? 19.608 -1.477 -23.087 1.00 97.31 476 TYR A N 1
ATOM 3766 C CA . TYR A 1 476 ? 18.980 -2.429 -22.161 1.00 97.31 476 TYR A CA 1
ATOM 3767 C C . TYR A 1 476 ? 17.927 -3.300 -22.847 1.00 97.31 476 TYR A C 1
ATOM 3769 O O . TYR A 1 476 ? 17.825 -4.492 -22.558 1.00 97.31 476 TYR A O 1
ATOM 3777 N N . ALA A 1 477 ? 17.156 -2.733 -23.775 1.00 95.50 477 ALA A N 1
ATOM 3778 C CA . ALA A 1 477 ? 16.126 -3.454 -24.514 1.00 95.50 477 ALA A CA 1
ATOM 3779 C C . ALA A 1 477 ? 16.729 -4.608 -25.344 1.00 95.50 477 ALA A C 1
ATOM 3781 O O . ALA A 1 477 ? 16.105 -5.661 -25.488 1.00 95.50 477 ALA A O 1
ATOM 3782 N N . ALA A 1 478 ? 17.961 -4.450 -25.837 1.00 96.06 478 ALA A N 1
ATOM 3783 C CA . ALA A 1 478 ? 18.709 -5.496 -26.537 1.00 96.06 478 ALA A CA 1
ATOM 3784 C C . ALA A 1 478 ? 19.151 -6.666 -25.631 1.00 96.06 478 ALA A C 1
ATOM 3786 O O . ALA A 1 478 ? 19.404 -7.766 -26.130 1.00 96.06 478 ALA A O 1
ATOM 3787 N N . LEU A 1 479 ? 19.219 -6.459 -24.309 1.00 96.81 479 LEU A N 1
ATOM 3788 C CA . LEU A 1 479 ? 19.517 -7.518 -23.337 1.00 96.81 479 LEU A CA 1
ATOM 3789 C C . LEU A 1 479 ? 18.304 -8.418 -23.062 1.00 96.81 479 LEU A C 1
ATOM 3791 O O . LEU A 1 479 ? 18.474 -9.541 -22.591 1.00 96.81 479 LEU A O 1
ATOM 3795 N N . VAL A 1 480 ? 17.086 -7.950 -23.358 1.00 97.19 480 VAL A N 1
ATOM 3796 C CA . VAL A 1 480 ? 15.852 -8.680 -23.047 1.00 97.19 480 VAL A CA 1
ATOM 3797 C C . VAL A 1 480 ? 15.662 -9.859 -24.001 1.00 97.19 480 VAL A C 1
ATOM 3799 O O . VAL A 1 480 ? 15.273 -9.690 -25.157 1.00 97.19 480 VAL A O 1
ATOM 3802 N N . LYS A 1 481 ? 15.903 -11.069 -23.489 1.00 95.31 481 LYS A N 1
ATOM 3803 C CA . LYS A 1 481 ? 15.753 -12.350 -24.200 1.00 95.31 481 LYS A CA 1
ATOM 3804 C C . LYS A 1 481 ? 14.939 -13.346 -23.377 1.00 95.31 481 LYS A C 1
ATOM 3806 O O . LYS A 1 481 ? 14.863 -13.240 -22.155 1.00 95.31 481 LYS A O 1
ATOM 3811 N N . PHE A 1 482 ? 14.330 -14.331 -24.034 1.00 93.44 482 PHE A N 1
ATOM 3812 C CA . PHE A 1 482 ? 13.528 -15.343 -23.336 1.00 93.44 482 PHE A CA 1
ATOM 3813 C C . PHE A 1 482 ? 14.356 -16.146 -22.315 1.00 93.44 482 PHE A C 1
ATOM 3815 O O . PHE A 1 482 ? 13.867 -16.506 -21.249 1.00 93.44 482 PHE A O 1
ATOM 3822 N N . ASP A 1 483 ? 15.631 -16.366 -22.606 1.00 93.94 483 ASP A N 1
ATOM 3823 C CA . ASP A 1 483 ? 16.591 -17.174 -21.857 1.00 93.94 483 ASP A CA 1
ATOM 3824 C C . ASP A 1 483 ? 17.603 -16.336 -21.050 1.00 93.94 483 ASP A C 1
ATOM 3826 O O . ASP A 1 483 ? 18.703 -16.803 -20.777 1.00 93.94 483 ASP A O 1
ATOM 3830 N N . MET A 1 484 ? 17.242 -15.108 -20.641 1.00 96.19 484 MET A N 1
ATOM 3831 C CA . MET A 1 484 ? 18.087 -14.295 -19.748 1.00 96.19 484 MET A CA 1
ATOM 3832 C C . MET A 1 484 ? 18.499 -15.072 -18.493 1.00 96.19 484 MET A C 1
ATOM 3834 O O . MET A 1 484 ? 17.648 -15.671 -17.827 1.00 96.19 484 MET A O 1
ATOM 3838 N N . ASP A 1 485 ? 19.786 -14.984 -18.154 1.00 95.31 485 ASP A N 1
ATOM 3839 C CA . ASP A 1 485 ? 20.317 -15.442 -16.874 1.00 95.31 485 ASP A CA 1
ATOM 3840 C C . ASP A 1 485 ? 19.895 -14.517 -15.715 1.00 95.31 485 ASP A C 1
ATOM 3842 O O . ASP A 1 485 ? 19.405 -13.399 -15.913 1.00 95.31 485 ASP A O 1
ATOM 3846 N N . GLU A 1 486 ? 20.075 -14.984 -14.477 1.00 94.31 486 GLU A N 1
ATOM 3847 C CA . GLU A 1 486 ? 19.661 -14.243 -13.277 1.00 94.31 486 GLU A CA 1
ATOM 3848 C C . GLU A 1 486 ? 20.375 -12.890 -13.139 1.00 94.31 486 GLU A C 1
ATOM 3850 O O . GLU A 1 486 ? 19.773 -11.921 -12.672 1.00 94.31 486 GLU A O 1
ATOM 3855 N N . ALA A 1 487 ? 21.634 -12.795 -13.578 1.00 96.19 487 ALA A N 1
ATOM 3856 C CA . ALA A 1 487 ? 22.409 -11.557 -13.530 1.00 96.19 487 ALA A CA 1
ATOM 3857 C C . ALA A 1 487 ? 21.837 -10.501 -14.488 1.00 96.19 487 ALA A C 1
ATOM 3859 O O . ALA A 1 487 ? 21.677 -9.335 -14.116 1.00 96.19 487 ALA A O 1
ATOM 3860 N N . THR A 1 488 ? 21.465 -10.914 -15.699 1.00 97.56 488 THR A N 1
ATOM 3861 C CA . THR A 1 488 ? 20.824 -10.055 -16.698 1.00 97.56 488 THR A CA 1
ATOM 3862 C C . THR A 1 488 ? 19.435 -9.635 -16.233 1.00 97.56 488 THR A C 1
ATOM 3864 O O . THR A 1 488 ? 19.109 -8.450 -16.317 1.00 97.56 488 THR A O 1
ATOM 3867 N N . VAL A 1 489 ? 18.639 -10.562 -15.681 1.00 97.75 489 VAL A N 1
ATOM 3868 C CA . VAL A 1 489 ? 17.336 -10.237 -15.075 1.00 97.75 489 VAL A CA 1
ATOM 3869 C C . VAL A 1 489 ? 17.513 -9.190 -13.980 1.00 97.75 489 VAL A C 1
ATOM 3871 O O . VAL A 1 489 ? 16.849 -8.158 -14.028 1.00 97.75 489 VAL A O 1
ATOM 3874 N N . ALA A 1 490 ? 18.421 -9.412 -13.026 1.00 96.69 490 ALA A N 1
ATOM 3875 C CA . ALA A 1 490 ? 18.663 -8.483 -11.926 1.00 96.69 490 ALA A CA 1
ATOM 3876 C C . ALA A 1 490 ? 19.052 -7.088 -12.434 1.00 96.69 490 ALA A C 1
ATOM 3878 O O . ALA A 1 490 ? 18.450 -6.103 -12.006 1.00 96.69 490 ALA A O 1
ATOM 3879 N N . ARG A 1 491 ? 19.982 -7.019 -13.394 1.00 97.62 491 ARG A N 1
ATOM 3880 C CA . ARG A 1 491 ? 20.461 -5.763 -13.980 1.00 97.62 491 ARG A CA 1
ATOM 3881 C C . ARG A 1 491 ? 19.356 -4.997 -14.706 1.00 97.62 491 ARG A C 1
ATOM 3883 O O . ARG A 1 491 ? 19.115 -3.830 -14.408 1.00 97.62 491 ARG A O 1
ATOM 3890 N N . VAL A 1 492 ? 18.654 -5.645 -15.638 1.00 98.00 492 VAL A N 1
ATOM 3891 C CA . VAL A 1 492 ? 17.559 -5.007 -16.391 1.00 98.00 492 VAL A CA 1
ATOM 3892 C C . VAL A 1 492 ? 16.443 -4.566 -15.440 1.00 98.00 492 VAL A C 1
ATOM 3894 O O . VAL A 1 492 ? 15.876 -3.485 -15.608 1.00 98.00 492 VAL A O 1
ATOM 3897 N N . TYR A 1 493 ? 16.152 -5.366 -14.411 1.00 97.25 493 TYR A N 1
ATOM 3898 C CA . TYR A 1 493 ? 15.135 -5.045 -13.415 1.00 97.25 493 TYR A CA 1
ATOM 3899 C C . TYR A 1 493 ? 15.480 -3.814 -12.571 1.00 97.25 493 TYR A C 1
ATOM 3901 O O . TYR A 1 493 ? 14.589 -3.019 -12.276 1.00 97.25 493 TYR A O 1
ATOM 3909 N N . SER A 1 494 ? 16.736 -3.654 -12.150 1.00 96.12 494 SER A N 1
ATOM 3910 C CA . SER A 1 494 ? 17.143 -2.521 -11.312 1.00 96.12 494 SER A CA 1
ATOM 3911 C C . SER A 1 494 ? 17.409 -1.249 -12.113 1.00 96.12 494 SER A C 1
ATOM 3913 O O . SER A 1 494 ? 17.077 -0.164 -11.642 1.00 96.12 494 SER A O 1
ATOM 3915 N N . GLU A 1 495 ? 18.004 -1.370 -13.302 1.00 96.00 495 GLU A N 1
ATOM 3916 C CA . GLU A 1 495 ? 18.522 -0.225 -14.064 1.00 96.00 495 GLU A CA 1
ATOM 3917 C C . GLU A 1 495 ? 17.521 0.286 -15.110 1.00 96.00 495 GLU A C 1
ATOM 3919 O O . GLU A 1 495 ? 17.299 1.492 -15.216 1.00 96.00 495 GLU A O 1
ATOM 3924 N N . ALA A 1 496 ? 16.881 -0.611 -15.866 1.00 96.00 496 ALA A N 1
ATOM 3925 C CA . ALA A 1 496 ? 16.063 -0.233 -17.021 1.00 96.00 496 ALA A CA 1
ATOM 3926 C C . ALA A 1 496 ? 14.565 -0.184 -16.709 1.00 96.00 496 ALA A C 1
ATOM 3928 O O . ALA A 1 496 ? 13.855 0.735 -17.116 1.00 96.00 496 ALA A O 1
ATOM 3929 N N . LEU A 1 497 ? 14.061 -1.166 -15.962 1.00 95.50 497 LEU A N 1
ATOM 3930 C CA . LEU A 1 497 ? 12.628 -1.335 -15.735 1.00 95.50 497 LEU A CA 1
ATOM 3931 C C . LEU A 1 497 ? 11.942 -0.142 -15.036 1.00 95.50 497 LEU A C 1
ATOM 3933 O O . LEU A 1 497 ? 10.864 0.246 -15.501 1.00 95.50 497 LEU A O 1
ATOM 3937 N N . PRO A 1 498 ? 12.517 0.493 -13.990 1.00 93.50 498 PRO A N 1
ATOM 3938 C CA . PRO A 1 498 ? 11.920 1.681 -13.380 1.00 93.50 498 PRO A CA 1
ATOM 3939 C C . PRO A 1 498 ? 11.825 2.851 -14.365 1.00 93.50 498 PRO A C 1
ATOM 3941 O O . PRO A 1 498 ? 10.844 3.591 -14.347 1.00 93.50 498 PRO A O 1
ATOM 3944 N N . ARG A 1 499 ? 12.812 2.972 -15.259 1.00 92.25 499 ARG A N 1
ATOM 3945 C CA . ARG A 1 499 ? 12.902 4.020 -16.282 1.00 92.25 499 ARG A CA 1
ATOM 3946 C C . ARG A 1 499 ? 11.893 3.799 -17.398 1.00 92.25 499 ARG A C 1
ATOM 3948 O O . ARG A 1 499 ? 11.140 4.704 -17.728 1.00 92.25 499 ARG A O 1
ATOM 3955 N N . TRP A 1 500 ? 11.747 2.567 -17.891 1.00 92.00 500 TRP A N 1
ATOM 3956 C CA . TRP A 1 500 ? 10.690 2.232 -18.852 1.00 92.00 500 TRP A CA 1
ATOM 3957 C C . TRP A 1 500 ? 9.284 2.448 -18.281 1.00 92.00 500 TRP A C 1
ATOM 3959 O O . TRP A 1 500 ? 8.435 3.036 -18.950 1.00 92.00 500 TRP A O 1
ATOM 3969 N N . LYS A 1 501 ? 9.016 2.008 -17.042 1.00 88.62 501 LYS A N 1
ATOM 3970 C CA . LYS A 1 501 ? 7.704 2.218 -16.396 1.00 88.62 501 LYS A CA 1
ATOM 3971 C C . LYS A 1 501 ? 7.451 3.686 -16.027 1.00 88.62 501 LYS A C 1
ATOM 3973 O O . LYS A 1 501 ? 6.293 4.095 -15.968 1.00 88.62 501 LYS A O 1
ATOM 3978 N N . GLY A 1 502 ? 8.505 4.450 -15.746 1.00 86.94 502 GLY A N 1
ATOM 3979 C CA . GLY A 1 502 ? 8.468 5.848 -15.316 1.00 86.94 502 GLY A CA 1
ATOM 3980 C C . GLY A 1 502 ? 8.841 6.857 -16.400 1.00 86.94 502 GLY A C 1
ATOM 3981 O O . GLY A 1 502 ? 9.093 8.010 -16.062 1.00 86.94 502 GLY A O 1
ATOM 3982 N N . LEU A 1 503 ? 8.869 6.450 -17.671 1.00 87.25 503 LEU A N 1
ATOM 3983 C CA . LEU A 1 503 ? 9.519 7.200 -18.746 1.00 87.25 503 LEU A CA 1
ATOM 3984 C C . LEU A 1 503 ? 9.021 8.645 -18.870 1.00 87.25 503 LEU A C 1
ATOM 3986 O O . LEU A 1 503 ? 9.821 9.565 -18.988 1.00 87.25 503 LEU A O 1
ATOM 3990 N N . ALA A 1 504 ? 7.708 8.865 -18.759 1.00 83.88 504 ALA A N 1
ATOM 3991 C CA . ALA A 1 504 ? 7.133 10.209 -18.784 1.00 83.88 504 ALA A CA 1
ATOM 3992 C C . ALA A 1 504 ? 7.670 11.104 -17.651 1.00 83.88 504 ALA A C 1
ATOM 3994 O O . ALA A 1 504 ? 8.037 12.249 -17.885 1.00 83.88 504 ALA A O 1
ATOM 3995 N N . HIS A 1 505 ? 7.793 10.565 -16.434 1.00 85.69 505 HIS A N 1
ATOM 3996 C CA . HIS A 1 505 ? 8.351 11.305 -15.301 1.00 85.69 505 HIS A CA 1
ATOM 3997 C C . HIS A 1 505 ? 9.847 11.590 -15.463 1.00 85.69 505 HIS A C 1
ATOM 3999 O O . HIS A 1 505 ? 10.324 12.616 -14.983 1.00 85.69 505 HIS A O 1
ATOM 4005 N N . GLU A 1 506 ? 10.588 10.688 -16.108 1.00 88.94 506 GLU A N 1
ATOM 4006 C CA . GLU A 1 506 ? 12.007 10.888 -16.405 1.00 88.94 506 GLU A CA 1
ATOM 4007 C C . GLU A 1 506 ? 12.203 11.994 -17.449 1.00 88.94 506 GLU A C 1
ATOM 4009 O O . GLU A 1 506 ? 13.005 12.901 -17.230 1.00 88.94 506 GLU A O 1
ATOM 4014 N N . VAL A 1 507 ? 11.397 11.996 -18.516 1.00 89.25 507 VAL A N 1
ATOM 4015 C CA . VAL A 1 507 ? 11.384 13.070 -19.524 1.00 89.25 507 VAL A CA 1
ATOM 4016 C C . VAL A 1 507 ? 11.013 14.418 -18.902 1.00 89.25 507 VAL A C 1
ATOM 4018 O O . VAL A 1 507 ? 11.714 15.403 -19.134 1.00 89.25 507 VAL A O 1
ATOM 4021 N N . ASP A 1 508 ? 9.984 14.473 -18.051 1.00 87.31 508 ASP A N 1
ATOM 4022 C CA . ASP A 1 508 ? 9.598 15.699 -17.336 1.00 87.31 508 ASP A CA 1
ATOM 4023 C C . ASP A 1 508 ? 10.730 16.235 -16.442 1.00 87.31 508 ASP A C 1
ATOM 4025 O O . ASP A 1 508 ? 10.949 17.449 -16.350 1.00 87.31 508 ASP A O 1
ATOM 4029 N N . ALA A 1 509 ? 11.453 15.339 -15.762 1.00 90.69 509 ALA A N 1
ATOM 4030 C CA . ALA A 1 509 ? 12.576 15.705 -14.904 1.00 90.69 509 ALA A CA 1
ATOM 4031 C C . ALA A 1 509 ? 13.753 16.256 -15.722 1.00 90.69 509 ALA A C 1
ATOM 4033 O O . ALA A 1 509 ? 14.260 17.332 -15.392 1.00 90.69 509 ALA A O 1
ATOM 4034 N N . LEU A 1 510 ? 14.124 15.576 -16.813 1.00 93.56 510 LEU A N 1
ATOM 4035 C CA . LEU A 1 510 ? 15.152 16.043 -17.748 1.00 93.56 510 LEU A CA 1
ATOM 4036 C C . LEU A 1 510 ? 14.778 17.397 -18.348 1.00 93.56 510 LEU A C 1
ATOM 4038 O O . LEU A 1 510 ? 15.616 18.294 -18.417 1.00 93.56 510 LEU A O 1
ATOM 4042 N N . ARG A 1 511 ? 13.508 17.586 -18.720 1.00 91.75 511 ARG A N 1
ATOM 4043 C CA . ARG A 1 511 ? 13.027 18.855 -19.270 1.00 91.75 511 ARG A CA 1
ATOM 4044 C C . ARG A 1 511 ? 13.169 19.990 -18.267 1.00 91.75 511 ARG A C 1
ATOM 4046 O O . ARG A 1 511 ? 13.658 21.064 -18.613 1.00 91.75 511 ARG A O 1
ATOM 4053 N N . ARG A 1 512 ? 12.762 19.758 -17.018 1.00 92.69 512 ARG A N 1
ATOM 4054 C CA . ARG A 1 512 ? 12.896 20.750 -15.945 1.00 92.69 512 ARG A CA 1
ATOM 4055 C C . ARG A 1 512 ? 14.355 21.111 -15.693 1.00 92.69 512 ARG A C 1
ATOM 4057 O O . ARG A 1 512 ? 14.655 22.293 -15.534 1.00 92.69 512 ARG A O 1
ATOM 4064 N N . GLN A 1 513 ? 15.234 20.113 -15.652 1.00 94.88 513 GLN A N 1
ATOM 4065 C CA . GLN A 1 513 ? 16.666 20.321 -15.472 1.00 94.88 513 GLN A CA 1
ATOM 4066 C C . GLN A 1 513 ? 17.245 21.145 -16.625 1.00 94.88 513 GLN A C 1
ATOM 4068 O O . GLN A 1 513 ? 17.805 22.207 -16.373 1.00 94.88 513 GLN A O 1
ATOM 4073 N N . TYR A 1 514 ? 17.011 20.726 -17.871 1.00 94.25 514 TYR A N 1
ATOM 4074 C CA . TYR A 1 514 ? 17.467 21.426 -19.073 1.00 94.25 514 TYR A CA 1
ATOM 4075 C C . TYR A 1 514 ? 17.036 22.898 -19.092 1.00 94.25 514 TYR A C 1
ATOM 4077 O O . TYR A 1 514 ? 17.843 23.788 -19.351 1.00 94.25 514 TYR A O 1
ATOM 4085 N N . LEU A 1 515 ? 15.767 23.179 -18.772 1.00 92.75 515 LEU A N 1
ATOM 4086 C CA . LEU A 1 515 ? 15.262 24.552 -18.711 1.00 92.75 515 LEU A CA 1
ATOM 4087 C C . LEU A 1 515 ? 15.897 25.357 -17.575 1.00 92.75 515 LEU A C 1
ATOM 4089 O O . LEU A 1 515 ? 16.227 26.522 -17.770 1.00 92.75 515 LEU A O 1
ATOM 4093 N N . THR A 1 516 ? 16.092 24.744 -16.408 1.00 92.62 516 THR A N 1
ATOM 4094 C CA . THR A 1 516 ? 16.706 25.403 -15.248 1.00 92.62 516 THR A CA 1
ATOM 4095 C C . THR A 1 516 ? 18.166 25.750 -15.525 1.00 92.62 516 THR A C 1
ATOM 4097 O O . TH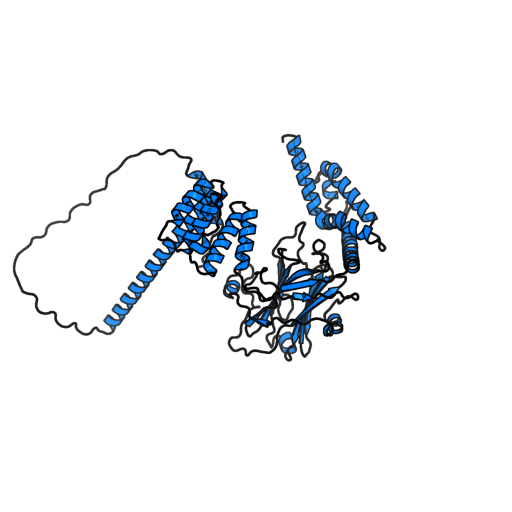R A 1 516 ? 18.596 26.865 -15.231 1.00 92.62 516 THR A O 1
ATOM 4100 N N . GLU A 1 517 ? 18.922 24.826 -16.117 1.00 92.00 517 GLU A N 1
ATOM 4101 C CA . GLU A 1 517 ? 20.311 25.043 -16.529 1.00 92.00 517 GLU A CA 1
ATOM 4102 C C . GLU A 1 517 ? 20.404 26.124 -17.601 1.00 92.00 517 GLU A C 1
ATOM 4104 O O . GLU A 1 517 ? 21.235 27.022 -17.484 1.00 92.00 517 GLU A O 1
ATOM 4109 N N . ARG A 1 518 ? 19.507 26.097 -18.594 1.00 87.44 518 ARG A N 1
ATOM 4110 C CA . ARG A 1 518 ? 19.444 27.123 -19.635 1.00 87.44 518 ARG A CA 1
ATOM 4111 C C . ARG A 1 518 ? 19.182 28.504 -19.037 1.00 87.44 518 ARG A C 1
ATOM 4113 O O . ARG A 1 518 ? 19.995 29.388 -19.265 1.00 87.44 518 ARG A O 1
ATOM 4120 N N . ILE A 1 519 ? 18.137 28.663 -18.219 1.00 88.19 519 ILE A N 1
ATOM 4121 C CA . ILE A 1 519 ? 17.811 29.927 -17.529 1.00 88.19 519 ILE A CA 1
ATOM 4122 C C . ILE A 1 519 ? 18.994 30.411 -16.675 1.00 88.19 519 ILE A C 1
ATOM 4124 O O . ILE A 1 519 ? 19.393 31.573 -16.752 1.00 88.19 519 ILE A O 1
ATOM 4128 N N . SER A 1 520 ? 19.608 29.515 -15.895 1.00 84.25 520 SER A N 1
ATOM 4129 C CA . SER A 1 520 ? 20.747 29.860 -15.029 1.00 84.25 520 SER A CA 1
ATOM 4130 C C . SER A 1 520 ? 21.986 30.274 -15.828 1.00 84.25 520 SER A C 1
ATOM 4132 O O . SER A 1 520 ? 22.720 31.160 -15.395 1.00 84.25 520 SER A O 1
ATOM 4134 N N . ALA A 1 521 ? 22.227 29.649 -16.984 1.00 76.56 521 ALA A N 1
ATOM 4135 C CA . ALA A 1 521 ? 23.365 29.948 -17.848 1.00 76.56 521 ALA A CA 1
ATOM 4136 C C . ALA A 1 521 ? 23.157 31.219 -18.684 1.00 76.56 521 ALA A C 1
ATOM 4138 O O . ALA A 1 521 ? 24.124 31.930 -18.955 1.00 76.56 521 ALA A O 1
ATOM 4139 N N . THR A 1 522 ? 21.921 31.518 -19.098 1.00 72.00 522 THR A N 1
ATOM 4140 C CA . THR A 1 522 ? 21.618 32.681 -19.948 1.00 72.00 522 THR A CA 1
ATOM 4141 C C . THR A 1 522 ? 21.187 33.925 -19.174 1.00 72.00 522 THR A C 1
ATOM 4143 O O . THR A 1 522 ? 21.140 35.001 -19.765 1.00 72.00 522 THR A O 1
ATOM 4146 N N . GLY A 1 523 ? 20.891 33.819 -17.872 1.00 56.19 523 GLY A N 1
ATOM 4147 C CA . GLY A 1 523 ? 20.457 34.955 -17.046 1.00 56.19 523 GLY A CA 1
ATOM 4148 C C . GLY A 1 523 ? 19.117 35.573 -17.478 1.00 56.19 523 GLY A C 1
ATOM 4149 O O . GLY A 1 523 ? 18.826 36.710 -17.107 1.00 56.19 523 GLY A O 1
ATOM 4150 N N . GLN A 1 524 ? 18.332 34.836 -18.269 1.00 48.28 524 GLN A N 1
ATOM 4151 C CA . GLN A 1 524 ? 16.986 35.170 -18.741 1.00 48.28 524 GLN A CA 1
ATOM 4152 C C . GLN A 1 524 ? 16.029 34.049 -18.370 1.00 48.28 524 GLN A C 1
ATOM 4154 O O . GLN A 1 524 ? 16.389 32.881 -18.651 1.00 48.28 524 GLN A O 1
#